Protein AF-A0A2E5E8U6-F1 (afdb_monomer)

pLDDT: mean 84.11, std 16.6, range [32.5, 98.75]

Nearest PDB structures (foldseek):
  6xzn-assembly2_B  TM=8.042E-01  e=1.091E-14  Arabidopsis thaliana
  3alz-assembly1_A  TM=4.514E-01  e=3.877E-01  Measles virus strain Edmonston-B
  8ybf-assembly1_A  TM=3.911E-01  e=2.225E-01  Morbillivirus canis
  4gjt-assembly1_A-2  TM=3.804E-01  e=2.486E-01  Measles virus strain Ichinose-B95a
  3inb-assembly1_B  TM=4.990E-01  e=1.177E+00  Measles virus strain Edmonston

Radius of gyration: 31.34 Å; Cα contacts (8 Å, |Δi|>4): 1201; chains: 1; bounding box: 66×68×89 Å

Secondary structure (DSSP, 8-state):
---TT--TT--TTSEEEEETTEEEEEETTHHHHT-EEEEEEE-TTS-EEEEEEEE-TT--TT--TTSEEEEETTEEEEEETTHHHHT-EEEEEE------EEEEETTEEEEE-GGG-SSEE-TT-----SS-------TT-SSSSS---HHHHHHHHHHT----PPPEEEEEEEEE--TTSTT-PPTT--BSEEEE-SSEEEEE-TTS-EEEEE--TTSTT---SS--SEEEE-SSEEEEE-TTS-EEEEE--TTSTT-PPTT---SEEEE-SSEEEEE-TTS-EEEEE--TTSTT-PPTT---SEEEE-SSEEEEE-TTS-EEEEE--TTSTT-PPTT--EEEEEE-SSEEEEEETTS-EEEEE--TTSTT-PPTT---SEEEE-SSEEEEE-TTS-EEEEE--TTSTT-PPTT---SEEEE-SSEEEEEEEEEEPPPP--TT-SSSSS--SHHHHHHHHHHH----

Structure (mmCIF, N/CA/C/O backbone):
data_AF-A0A2E5E8U6-F1
#
_entry.id   AF-A0A2E5E8U6-F1
#
loop_
_atom_site.group_PDB
_atom_site.id
_atom_site.type_symbol
_atom_site.label_atom_id
_atom_site.label_alt_id
_atom_site.label_comp_id
_atom_site.label_asym_id
_atom_site.label_entity_id
_atom_site.label_seq_id
_atom_site.pdbx_PDB_ins_code
_atom_site.Cartn_x
_atom_site.Cartn_y
_atom_site.Cartn_z
_atom_site.occupancy
_atom_site.B_iso_or_equiv
_atom_site.auth_seq_id
_atom_site.auth_comp_id
_atom_site.auth_asym_id
_atom_site.auth_atom_id
_atom_site.pdbx_PDB_model_num
ATOM 1 N N . LEU A 1 1 ? -40.944 -6.878 41.725 1.00 83.69 1 LEU A N 1
ATOM 2 C CA . LEU A 1 1 ? -39.822 -6.481 42.600 1.00 83.69 1 LEU A CA 1
ATOM 3 C C . LEU A 1 1 ? -39.981 -5.007 42.899 1.00 83.69 1 LEU A C 1
ATOM 5 O O . LEU A 1 1 ? -40.446 -4.289 42.019 1.00 83.69 1 LEU A O 1
ATOM 9 N N . THR A 1 2 ? -39.703 -4.587 44.123 1.00 87.06 2 THR A N 1
ATOM 10 C CA . THR A 1 2 ? -39.803 -3.188 44.558 1.00 87.06 2 THR A CA 1
ATOM 11 C C . THR A 1 2 ? -38.562 -2.877 45.367 1.00 87.06 2 THR A C 1
ATOM 13 O O . THR A 1 2 ? -38.245 -3.677 46.246 1.00 87.06 2 THR A O 1
ATOM 16 N N . ALA A 1 3 ? -37.906 -1.755 45.077 1.00 86.81 3 ALA A N 1
ATOM 17 C CA . ALA A 1 3 ? -36.809 -1.244 45.892 1.00 86.81 3 ALA A CA 1
ATOM 18 C C . ALA A 1 3 ? -37.242 -1.101 47.357 1.00 86.81 3 ALA A C 1
ATOM 20 O O . ALA A 1 3 ? -38.349 -0.617 47.629 1.00 86.81 3 ALA A O 1
ATOM 21 N N . SER A 1 4 ? -36.383 -1.515 48.286 1.00 87.25 4 SER A N 1
ATOM 22 C CA . SER A 1 4 ? -36.623 -1.404 49.728 1.00 87.25 4 SER A CA 1
ATOM 23 C C . SER A 1 4 ? -36.759 0.043 50.219 1.00 87.25 4 SER A C 1
ATOM 25 O O . SER A 1 4 ? -37.464 0.292 51.200 1.00 87.25 4 SER A O 1
ATOM 27 N N . ASP A 1 5 ? -36.154 0.995 49.512 1.00 86.38 5 ASP A N 1
ATOM 28 C CA . ASP A 1 5 ? -36.113 2.429 49.814 1.00 86.38 5 ASP A CA 1
ATOM 29 C C . ASP A 1 5 ? -36.798 3.307 48.750 1.00 86.38 5 ASP A C 1
ATOM 31 O O . ASP A 1 5 ? -36.677 4.529 48.790 1.00 86.38 5 ASP A O 1
ATOM 35 N N . GLY A 1 6 ? -37.565 2.699 47.837 1.00 82.38 6 GLY A N 1
ATOM 36 C CA . GLY A 1 6 ? -38.122 3.384 46.672 1.00 82.38 6 GLY A CA 1
ATOM 37 C C . GLY A 1 6 ? -38.974 4.617 47.005 1.00 82.38 6 GLY A C 1
ATOM 38 O O . GLY A 1 6 ? -39.970 4.547 47.734 1.00 82.38 6 GLY A O 1
ATOM 39 N N . THR A 1 7 ? -38.624 5.741 46.391 1.00 86.31 7 THR A N 1
ATOM 40 C CA . THR A 1 7 ? -39.316 7.028 46.434 1.00 86.31 7 THR A CA 1
ATOM 41 C C . THR A 1 7 ? -39.838 7.448 45.052 1.00 86.31 7 THR A C 1
ATOM 43 O O . THR A 1 7 ? -39.667 6.757 44.044 1.00 86.31 7 THR A O 1
ATOM 46 N N . ASN A 1 8 ? -40.571 8.565 44.996 1.00 81.19 8 ASN A N 1
ATOM 47 C CA . ASN A 1 8 ? -41.035 9.104 43.718 1.00 81.19 8 ASN A CA 1
ATOM 48 C C . ASN A 1 8 ? -39.833 9.568 42.884 1.00 81.19 8 ASN A C 1
ATOM 50 O O . ASN A 1 8 ? -38.951 10.231 43.411 1.00 81.19 8 ASN A O 1
ATOM 54 N N . ASP A 1 9 ? -39.872 9.290 41.581 1.00 81.19 9 ASP A N 1
ATOM 55 C CA . ASP A 1 9 ? -38.857 9.684 40.591 1.00 81.19 9 ASP A CA 1
ATOM 56 C C . ASP A 1 9 ? -37.515 8.923 40.644 1.00 81.19 9 ASP A C 1
ATOM 58 O O . ASP A 1 9 ? -36.610 9.250 39.883 1.00 81.19 9 ASP A O 1
ATOM 62 N N . ASP A 1 10 ? -37.413 7.827 41.404 1.00 85.25 10 ASP A N 1
ATOM 63 C CA . ASP A 1 10 ? -36.207 6.972 41.428 1.00 85.25 10 ASP A CA 1
ATOM 64 C C . ASP A 1 10 ? -35.943 6.234 40.103 1.00 85.25 10 ASP A C 1
ATOM 66 O O . ASP A 1 10 ? -34.839 5.755 39.836 1.00 85.25 10 ASP A O 1
ATOM 70 N N . LEU A 1 11 ? -36.964 6.135 39.245 1.00 87.25 11 LEU A N 1
ATOM 71 C CA . LEU A 1 11 ? -36.906 5.448 37.948 1.00 87.25 11 LEU A CA 1
ATOM 72 C C . LEU A 1 11 ? -36.455 3.980 38.064 1.00 87.25 11 LEU A C 1
ATOM 74 O O . LEU A 1 11 ? -35.839 3.432 37.149 1.00 87.25 11 LEU A O 1
ATOM 78 N N . PHE A 1 12 ? -36.802 3.335 39.179 1.00 90.50 12 PHE A N 1
ATOM 79 C CA . PHE A 1 12 ? -36.581 1.911 39.405 1.00 90.50 12 PHE A CA 1
ATOM 80 C C . PHE A 1 12 ? -37.191 1.062 38.282 1.00 90.50 12 PHE A C 1
ATOM 82 O O . PHE A 1 12 ? -38.346 1.252 37.893 1.00 90.50 12 PHE A O 1
ATOM 89 N N . GLY A 1 13 ? -36.415 0.108 37.766 1.00 87.44 13 GLY A N 1
ATOM 90 C CA . GLY A 1 13 ? -36.841 -0.759 36.667 1.00 87.44 13 GLY A CA 1
ATOM 91 C C . GLY A 1 13 ? -36.557 -0.195 35.276 1.00 87.44 13 GLY A C 1
ATOM 92 O O . GLY A 1 13 ? -36.994 -0.784 34.290 1.00 87.44 13 GLY A O 1
ATOM 93 N N . ASN A 1 14 ? -35.828 0.922 35.156 1.00 84.50 14 ASN A N 1
ATOM 94 C CA . ASN A 1 14 ? -35.472 1.477 33.845 1.00 84.50 14 ASN A CA 1
ATOM 95 C C . ASN A 1 14 ? -34.528 0.564 33.048 1.00 84.50 14 ASN A C 1
ATOM 97 O O . ASN A 1 14 ? -34.539 0.581 31.814 1.00 84.50 14 ASN A O 1
ATOM 101 N N . ARG A 1 15 ? -33.707 -0.222 33.749 1.00 88.94 15 ARG A N 1
ATOM 102 C CA . ARG A 1 15 ? -32.859 -1.276 33.191 1.00 88.94 15 ARG A CA 1
ATOM 103 C C . ARG A 1 15 ? -32.871 -2.477 34.119 1.00 88.94 15 ARG A C 1
ATOM 105 O O . ARG A 1 15 ? -32.886 -2.310 35.336 1.00 88.94 15 ARG A O 1
ATOM 112 N N . VAL A 1 16 ? -32.876 -3.663 33.527 1.00 92.00 16 VAL A N 1
ATOM 113 C CA . VAL A 1 16 ? -32.915 -4.937 34.241 1.00 92.00 16 VAL A CA 1
ATOM 114 C C . VAL A 1 16 ? -32.003 -5.927 33.530 1.00 92.00 16 VAL A C 1
ATOM 116 O O . VAL A 1 16 ? -31.984 -5.954 32.300 1.00 92.00 16 VAL A O 1
ATOM 119 N N . ALA A 1 17 ? -31.275 -6.727 34.297 1.00 91.38 17 ALA A N 1
ATOM 120 C CA . ALA A 1 17 ? -30.569 -7.907 33.812 1.00 91.38 17 ALA A CA 1
ATOM 121 C C . ALA A 1 17 ? -30.786 -9.047 34.811 1.00 91.38 17 ALA A C 1
ATOM 123 O O . ALA A 1 17 ? -30.950 -8.800 36.007 1.00 91.38 17 ALA A O 1
ATOM 124 N N . ILE A 1 18 ? -30.864 -10.275 34.315 1.00 88.50 18 ILE A N 1
ATOM 125 C CA . ILE A 1 18 ? -31.122 -11.478 35.103 1.00 88.50 18 ILE A CA 1
ATOM 126 C C . ILE A 1 18 ? -30.181 -12.569 34.621 1.00 88.50 18 ILE A C 1
ATOM 128 O O . ILE A 1 18 ? -30.037 -12.750 33.416 1.00 88.50 18 ILE A O 1
ATOM 132 N N . ASP A 1 19 ? -29.596 -13.281 35.570 1.00 82.12 19 ASP A N 1
ATOM 133 C CA . ASP A 1 19 ? -28.794 -14.470 35.345 1.00 82.12 19 ASP A CA 1
ATOM 134 C C . ASP A 1 19 ? -29.156 -15.518 36.410 1.00 82.12 19 ASP A C 1
ATOM 136 O O . ASP A 1 19 ? -29.140 -15.250 37.617 1.00 82.12 19 ASP A O 1
ATOM 140 N N . GLY A 1 20 ? -29.590 -16.693 35.954 1.00 83.25 20 GLY A N 1
ATOM 141 C CA . GLY A 1 20 ? -30.120 -17.758 36.802 1.00 83.25 20 GLY A CA 1
ATOM 142 C C . GLY A 1 20 ? -31.158 -17.272 37.825 1.00 83.25 20 GLY A C 1
ATOM 143 O O . GLY A 1 20 ? -32.273 -16.864 37.484 1.00 83.25 20 GLY A O 1
ATOM 144 N N . ASN A 1 21 ? -30.783 -17.340 39.106 1.00 84.69 21 ASN A N 1
ATOM 145 C CA . ASN A 1 21 ? -31.621 -16.955 40.244 1.00 84.69 21 ASN A CA 1
ATOM 146 C C . ASN A 1 21 ? -31.335 -15.541 40.767 1.00 84.69 21 ASN A C 1
ATOM 148 O O . ASN A 1 21 ? -31.870 -15.188 41.816 1.00 84.69 21 ASN A O 1
ATOM 152 N N . THR A 1 22 ? -30.526 -14.737 40.080 1.00 84.62 22 THR A N 1
ATOM 153 C CA . THR A 1 22 ? -30.145 -13.389 40.513 1.00 84.62 22 THR A CA 1
ATOM 154 C C . THR A 1 22 ? -30.529 -12.374 39.445 1.00 84.62 22 THR A C 1
ATOM 156 O O . THR A 1 22 ? -30.358 -12.609 38.255 1.00 84.62 22 THR A O 1
ATOM 159 N N . CYS A 1 23 ? -31.066 -11.223 39.837 1.00 87.31 23 CYS A N 1
ATOM 160 C CA . CYS A 1 23 ? -31.282 -10.124 38.904 1.00 87.31 23 CYS A CA 1
ATOM 161 C C . CYS A 1 23 ? -30.845 -8.791 39.492 1.00 87.31 23 CYS A C 1
ATOM 163 O O . CYS A 1 23 ? -31.037 -8.532 40.681 1.00 87.31 23 CYS A O 1
ATOM 165 N N . VAL A 1 24 ? -30.327 -7.924 38.631 1.00 91.88 24 VAL A N 1
ATOM 166 C CA . VAL A 1 24 ? -29.989 -6.539 38.937 1.00 91.88 24 VAL A CA 1
ATOM 167 C C . VAL A 1 24 ? -31.013 -5.606 38.302 1.00 91.88 24 VAL A C 1
ATOM 169 O O . VAL A 1 24 ? -31.383 -5.743 37.133 1.00 91.88 24 VAL A O 1
ATOM 172 N N . ILE A 1 25 ? -31.483 -4.635 39.078 1.00 93.06 25 ILE A N 1
ATOM 173 C CA . ILE A 1 25 ? -32.432 -3.619 38.632 1.00 93.06 25 ILE A CA 1
ATOM 174 C C . ILE A 1 25 ? -31.835 -2.241 38.878 1.00 93.06 25 ILE A C 1
ATOM 176 O O . ILE A 1 25 ? -31.558 -1.875 40.016 1.00 93.06 25 ILE A O 1
ATOM 180 N N . GLY A 1 26 ? -31.669 -1.462 37.812 1.00 91.31 26 GLY A N 1
ATOM 181 C CA . GLY A 1 26 ? -31.186 -0.089 37.897 1.00 91.31 26 GLY A CA 1
ATOM 182 C C . GLY A 1 26 ? -32.292 0.912 38.231 1.00 91.31 26 GLY A C 1
ATOM 183 O O . GLY A 1 26 ? -33.409 0.832 37.702 1.00 91.31 26 GLY A O 1
ATOM 184 N N . ALA A 1 27 ? -31.951 1.886 39.071 1.00 89.62 27 ALA A N 1
ATOM 185 C CA . ALA A 1 27 ? -32.752 3.054 39.416 1.00 89.62 27 ALA A CA 1
ATOM 186 C C . ALA A 1 27 ? -31.846 4.295 39.412 1.00 89.62 27 ALA A C 1
ATOM 188 O O . ALA A 1 27 ? -31.321 4.723 40.433 1.00 89.62 27 ALA A O 1
ATOM 189 N N . TYR A 1 28 ? -31.607 4.867 38.234 1.00 84.56 28 TYR A N 1
ATOM 190 C CA . TYR A 1 28 ? -30.644 5.966 38.103 1.00 84.56 28 TYR A CA 1
ATOM 191 C C . TYR A 1 28 ? -31.164 7.318 38.634 1.00 84.56 28 TYR A C 1
ATOM 193 O O . TYR A 1 28 ? -30.425 8.298 38.622 1.00 84.56 28 TYR A O 1
ATOM 201 N N . GLY A 1 29 ? -32.443 7.407 39.020 1.00 81.38 29 GLY A N 1
ATOM 202 C CA . GLY A 1 29 ? -33.062 8.628 39.545 1.00 81.38 29 GLY A CA 1
ATOM 203 C C . GLY A 1 29 ? -32.928 8.798 41.061 1.00 81.38 29 GLY A C 1
ATOM 204 O O . GLY A 1 29 ? -33.275 9.861 41.574 1.00 81.38 29 GLY A O 1
ATOM 205 N N . THR A 1 30 ? -32.423 7.784 41.771 1.00 78.38 30 THR A N 1
ATOM 206 C CA . THR A 1 30 ? -32.280 7.801 43.234 1.00 78.38 30 THR A CA 1
ATOM 207 C C . THR A 1 30 ? -31.298 8.881 43.700 1.00 78.38 30 THR A C 1
ATOM 209 O O . THR A 1 30 ? -30.414 9.316 42.955 1.00 78.38 30 THR A O 1
ATOM 212 N N . GLU A 1 31 ? -31.487 9.348 44.940 1.00 73.31 31 GLU A N 1
ATOM 213 C CA . GLU A 1 31 ? -30.559 10.229 45.670 1.00 73.31 31 GLU A CA 1
ATOM 214 C C . GLU A 1 31 ? -30.081 11.489 44.907 1.00 73.31 31 GLU A C 1
ATOM 216 O O . GLU A 1 31 ? -28.967 11.974 45.084 1.00 73.31 31 GLU A O 1
ATOM 221 N N . SER A 1 32 ? -30.972 12.123 44.134 1.00 76.50 32 SER A N 1
ATOM 222 C CA . SER A 1 32 ? -30.653 13.271 43.257 1.00 76.50 32 SER A CA 1
ATOM 223 C C . SER A 1 32 ? -29.833 12.897 42.015 1.00 76.50 32 SER A C 1
ATOM 225 O O . SER A 1 32 ? -28.956 13.656 41.612 1.00 76.50 32 SER A O 1
ATOM 227 N N . TYR A 1 33 ? -30.176 11.778 41.370 1.00 77.00 33 TYR A N 1
ATOM 228 C CA . TYR A 1 33 ? -29.537 11.250 40.154 1.00 77.00 33 TYR A CA 1
ATOM 229 C C . TYR A 1 33 ? -28.119 10.696 40.335 1.00 77.00 33 TYR A C 1
ATOM 231 O O . TYR A 1 33 ? -27.410 10.523 39.343 1.00 77.00 33 TYR A O 1
ATOM 239 N N . THR A 1 34 ? -27.714 10.383 41.566 1.00 77.06 34 THR A N 1
ATOM 240 C CA . THR A 1 34 ? -26.498 9.593 41.822 1.00 77.06 34 THR A CA 1
ATOM 241 C C . THR A 1 34 ? -26.708 8.117 41.481 1.00 77.06 34 THR A C 1
ATOM 243 O O . THR A 1 34 ? -25.757 7.441 41.116 1.00 77.06 34 THR A O 1
ATOM 246 N N . GLY A 1 35 ? -27.954 7.633 41.507 1.00 86.06 35 GLY A N 1
ATOM 247 C CA . GLY A 1 35 ? -28.340 6.322 40.992 1.00 86.06 35 GLY A CA 1
ATOM 248 C C . GLY A 1 35 ? -27.995 5.136 41.900 1.00 86.06 35 GLY A C 1
ATOM 249 O O . GLY A 1 35 ? -27.034 5.147 42.669 1.00 86.06 35 GLY A O 1
ATOM 250 N N . SER A 1 36 ? -28.797 4.075 41.805 1.00 88.62 36 SER A N 1
ATOM 251 C CA . SER A 1 36 ? -28.636 2.853 42.605 1.00 88.62 36 SER A CA 1
ATOM 252 C C . SER A 1 36 ? -28.970 1.607 41.788 1.00 88.62 36 SER A C 1
ATOM 254 O O . SER A 1 36 ? -29.834 1.639 40.908 1.00 88.62 36 SER A O 1
ATOM 256 N N . ALA A 1 37 ? -28.296 0.495 42.081 1.00 90.44 37 ALA A N 1
ATOM 257 C CA . ALA A 1 37 ? -28.614 -0.816 41.519 1.00 90.44 37 ALA A CA 1
ATOM 258 C C . ALA A 1 37 ? -29.053 -1.777 42.624 1.00 90.44 37 ALA A C 1
ATOM 260 O O . ALA A 1 37 ? -28.372 -1.930 43.631 1.00 90.44 37 ALA A O 1
ATOM 261 N N . TYR A 1 38 ? -30.174 -2.455 42.420 1.00 90.62 38 TYR A N 1
ATOM 262 C CA . TYR A 1 38 ? -30.768 -3.359 43.398 1.00 90.62 38 TYR A CA 1
ATOM 263 C C . TYR A 1 38 ? -30.592 -4.795 42.935 1.00 90.62 38 TYR A C 1
ATOM 265 O O . TYR A 1 38 ? -31.004 -5.136 41.825 1.00 90.62 38 TYR A O 1
ATOM 273 N N . ILE A 1 39 ? -30.015 -5.632 43.788 1.00 89.25 39 ILE A N 1
ATOM 274 C CA . ILE A 1 39 ? -29.829 -7.055 43.521 1.00 89.25 39 ILE A CA 1
ATOM 275 C C . ILE A 1 39 ? -30.949 -7.825 44.203 1.00 89.25 39 ILE A C 1
ATOM 277 O O . ILE A 1 39 ? -31.166 -7.682 45.407 1.00 89.25 39 ILE A O 1
ATOM 281 N N . PHE A 1 40 ? -31.641 -8.664 43.441 1.00 86.81 40 PHE A N 1
ATOM 282 C CA . PHE A 1 40 ? -32.641 -9.588 43.954 1.00 86.81 40 PHE A CA 1
ATOM 283 C C . PHE A 1 40 ? -32.236 -11.027 43.675 1.00 86.81 40 PHE A C 1
ATOM 285 O O . PHE A 1 40 ? -31.689 -11.314 42.614 1.00 86.81 40 PHE A O 1
ATOM 292 N N . THR A 1 41 ? -32.587 -11.936 44.581 1.00 87.44 41 THR A N 1
ATOM 293 C CA . THR A 1 41 ? -32.457 -13.380 44.369 1.00 87.44 41 THR A CA 1
ATOM 294 C C . THR A 1 41 ? -33.801 -14.090 44.467 1.00 87.44 41 THR A C 1
ATOM 296 O O . THR A 1 41 ? -34.663 -13.733 45.278 1.00 87.44 41 THR A O 1
ATOM 299 N N . ALA A 1 42 ? -34.002 -15.092 43.614 1.00 82.81 42 ALA A N 1
ATOM 300 C CA . ALA A 1 42 ? -35.190 -15.925 43.598 1.00 82.81 42 ALA A CA 1
ATOM 301 C C . ALA A 1 42 ? -35.163 -16.903 44.774 1.00 82.81 42 ALA A C 1
ATOM 303 O O . ALA A 1 42 ? -34.240 -17.697 44.944 1.00 82.81 42 ALA A O 1
ATOM 304 N N . ASN A 1 43 ? -36.235 -16.910 45.552 1.00 74.81 43 ASN A N 1
ATOM 305 C CA . ASN A 1 43 ? -36.542 -18.012 46.441 1.00 74.81 43 ASN A CA 1
ATOM 306 C C . ASN A 1 43 ? -37.183 -19.116 45.593 1.00 74.81 43 ASN A C 1
ATOM 308 O O . ASN A 1 43 ? -38.081 -18.841 44.795 1.00 74.81 43 ASN A O 1
ATOM 312 N N . GLY A 1 44 ? -36.803 -20.380 45.798 1.00 69.38 44 GLY A N 1
ATOM 313 C CA . GLY A 1 44 ? -37.325 -21.540 45.047 1.00 69.38 44 GLY A CA 1
ATOM 314 C C . GLY A 1 44 ? -38.851 -21.774 45.113 1.00 69.38 44 GLY A C 1
ATOM 315 O O . GLY A 1 44 ? -39.343 -22.781 44.619 1.00 69.38 44 GLY A O 1
ATOM 316 N N . ASN A 1 45 ? -39.615 -20.861 45.723 1.00 75.94 45 ASN A N 1
ATOM 317 C CA . ASN A 1 45 ? -41.078 -20.803 45.749 1.00 75.94 45 ASN A CA 1
ATOM 318 C C . ASN A 1 45 ? -41.672 -19.737 44.793 1.00 75.94 45 ASN A C 1
ATOM 320 O O . ASN A 1 45 ? -42.876 -19.481 44.846 1.00 75.94 45 ASN A O 1
ATOM 324 N N . GLY A 1 46 ? -40.848 -19.102 43.952 1.00 72.06 46 GLY A N 1
ATOM 325 C CA . GLY A 1 46 ? -41.263 -18.081 42.985 1.00 72.06 46 GLY A CA 1
ATOM 326 C C . GLY A 1 46 ? -41.371 -16.658 43.546 1.00 72.06 46 GLY A C 1
ATOM 327 O O . GLY A 1 46 ? -41.749 -15.748 42.807 1.00 72.06 46 GLY A O 1
ATOM 328 N N . SER A 1 47 ? -41.050 -16.435 44.826 1.00 83.25 47 SER A N 1
ATOM 329 C CA . SER A 1 47 ? -40.830 -15.086 45.356 1.00 83.25 47 SER A CA 1
ATOM 330 C C . SER A 1 47 ? -39.376 -14.661 45.160 1.00 83.25 47 SER A C 1
ATOM 332 O O . SER A 1 47 ? -38.507 -15.487 44.924 1.00 83.25 47 SER A O 1
ATOM 334 N N . TRP A 1 48 ? -39.104 -13.367 45.262 1.00 89.94 48 TRP A N 1
ATOM 335 C CA . TRP A 1 48 ? -37.768 -12.799 45.095 1.00 89.94 48 TRP A CA 1
ATOM 336 C C . TRP A 1 48 ? -37.491 -11.849 46.255 1.00 89.94 48 TRP A C 1
ATOM 338 O O . TRP A 1 48 ? -38.380 -11.077 46.627 1.00 89.94 48 TRP A O 1
ATOM 348 N N . ASN A 1 49 ? -36.280 -11.892 46.800 1.00 84.38 49 ASN A N 1
ATOM 349 C CA . ASN A 1 49 ? -35.841 -11.026 47.891 1.00 84.38 49 ASN A CA 1
ATOM 350 C C . ASN A 1 49 ? -34.781 -10.057 47.393 1.00 84.38 49 ASN A C 1
ATOM 352 O O . ASN A 1 49 ? -33.889 -10.467 46.662 1.00 84.38 49 ASN A O 1
ATOM 356 N N . GLU A 1 50 ? -34.855 -8.799 47.820 1.00 89.56 50 GLU A N 1
ATOM 357 C CA . GLU A 1 50 ? -33.734 -7.873 47.667 1.00 89.56 50 GLU A CA 1
ATOM 358 C C . GLU A 1 50 ? -32.610 -8.308 48.614 1.00 89.56 50 GLU A C 1
ATOM 360 O O . GLU A 1 50 ? -32.854 -8.505 49.807 1.00 89.56 50 GLU A O 1
ATOM 365 N N . VAL A 1 51 ? -31.404 -8.499 48.083 1.00 85.56 51 VAL A N 1
ATOM 366 C CA . VAL A 1 51 ? -30.232 -8.959 48.844 1.00 85.56 51 VAL A CA 1
ATOM 367 C C . VAL A 1 51 ? -29.156 -7.891 48.982 1.00 85.56 51 VAL A C 1
ATOM 369 O O . VAL A 1 51 ? -28.368 -7.953 49.922 1.00 85.56 51 VAL A O 1
ATOM 372 N N . ALA A 1 52 ? -29.121 -6.909 48.080 1.00 85.38 52 ALA A N 1
ATOM 373 C CA . ALA A 1 52 ? -28.178 -5.803 48.147 1.00 85.38 52 ALA A CA 1
ATOM 374 C C . ALA A 1 52 ? -28.702 -4.568 47.409 1.00 85.38 52 ALA A C 1
ATOM 376 O O . ALA A 1 52 ? -29.426 -4.681 46.417 1.00 85.38 52 ALA A O 1
ATOM 377 N N . VAL A 1 53 ? -28.254 -3.401 47.868 1.00 87.75 53 VAL A N 1
ATOM 378 C CA . VAL A 1 53 ? -28.358 -2.125 47.156 1.00 87.75 53 VAL A CA 1
ATOM 379 C C . VAL A 1 53 ? -26.938 -1.626 46.929 1.00 87.75 53 VAL A C 1
ATOM 381 O O . VAL A 1 53 ? -26.161 -1.507 47.876 1.00 87.75 53 VAL A O 1
ATOM 384 N N . LEU A 1 54 ? -26.586 -1.391 45.671 1.00 86.00 54 LEU A N 1
ATOM 385 C CA . LEU A 1 54 ? -25.281 -0.914 45.235 1.00 86.00 54 LEU A CA 1
ATOM 386 C C . LEU A 1 54 ? -25.382 0.562 44.853 1.00 86.00 54 LEU A C 1
ATOM 388 O O . LEU A 1 54 ? -26.349 0.985 44.212 1.00 86.00 54 LEU A O 1
ATOM 392 N N . SER A 1 55 ? -24.350 1.316 45.204 1.00 84.62 55 SER A N 1
ATOM 393 C CA . SER A 1 55 ? -24.174 2.723 44.857 1.00 84.62 55 SER A CA 1
ATOM 394 C C . SER A 1 55 ? -22.767 2.957 44.312 1.00 84.62 55 SER A C 1
ATOM 396 O O . SER A 1 55 ? -21.875 2.125 44.503 1.00 84.62 55 SER A O 1
ATOM 398 N N . ASP A 1 56 ? -22.575 4.097 43.646 1.00 76.62 56 ASP A N 1
ATOM 399 C CA . ASP A 1 56 ? -21.261 4.528 43.170 1.00 76.62 56 ASP A CA 1
ATOM 400 C C . ASP A 1 56 ? -20.261 4.600 44.351 1.00 76.62 56 ASP A C 1
ATOM 402 O O . ASP A 1 56 ? -20.526 5.321 45.324 1.00 76.62 56 ASP A O 1
ATOM 406 N N . PRO A 1 57 ? -19.131 3.863 44.304 1.00 72.19 57 PRO A N 1
ATOM 407 C CA . PRO A 1 57 ? -18.120 3.862 45.362 1.00 72.19 57 PRO A CA 1
ATOM 408 C C . PRO A 1 57 ? -17.483 5.231 45.622 1.00 72.19 57 PRO A C 1
ATOM 410 O O . PRO A 1 57 ? -17.046 5.495 46.744 1.00 72.19 57 PRO A O 1
ATOM 413 N N . ASP A 1 58 ? -17.425 6.094 44.606 1.00 68.31 58 ASP A N 1
ATOM 414 C CA . ASP A 1 58 ? -16.708 7.368 44.677 1.00 68.31 58 ASP A CA 1
ATOM 415 C C . ASP A 1 58 ? -17.565 8.484 45.305 1.00 68.31 58 ASP A C 1
ATOM 417 O O . ASP A 1 58 ? -17.040 9.520 45.717 1.00 68.31 58 ASP A O 1
ATOM 421 N N . GLY A 1 59 ? -18.885 8.278 45.442 1.00 59.00 59 GLY A N 1
ATOM 422 C CA . GLY A 1 59 ? -19.800 9.196 46.138 1.00 59.00 59 GLY A CA 1
ATOM 423 C C . GLY A 1 59 ? -19.865 10.614 45.547 1.00 59.00 59 GLY A C 1
ATOM 424 O O . GLY A 1 59 ? -20.290 11.559 46.223 1.00 59.00 59 GLY A O 1
ATOM 425 N N . GLU A 1 60 ? -19.412 10.778 44.303 1.00 57.94 60 GLU A N 1
ATOM 426 C CA . GLU A 1 60 ? -19.340 12.049 43.588 1.00 57.94 60 GLU A CA 1
ATOM 427 C C . GLU A 1 60 ? -20.747 12.511 43.176 1.00 57.94 60 GLU A C 1
ATOM 429 O O . GLU A 1 60 ? -21.591 11.751 42.701 1.00 57.94 60 GLU A O 1
ATOM 434 N N . ARG A 1 61 ? -21.032 13.792 43.404 1.00 53.59 61 ARG A N 1
ATOM 435 C CA . ARG A 1 61 ? -22.395 14.285 43.634 1.00 53.59 61 ARG A CA 1
ATOM 436 C C . ARG A 1 61 ? -23.221 14.580 42.368 1.00 53.59 61 ARG A C 1
ATOM 438 O O . ARG A 1 61 ? -24.076 15.453 42.445 1.00 53.59 61 ARG A O 1
ATOM 445 N N . ASP A 1 62 ? -22.990 13.899 41.240 1.00 53.25 62 ASP A N 1
ATOM 446 C CA . ASP A 1 62 ? -23.591 14.319 39.958 1.00 53.25 62 ASP A CA 1
ATOM 447 C C . ASP A 1 62 ? -23.887 13.247 38.875 1.00 53.25 62 ASP A C 1
ATOM 449 O O . ASP A 1 62 ? -24.183 13.658 37.753 1.00 53.25 62 ASP A O 1
ATOM 453 N N . PHE A 1 63 ? -23.870 11.916 39.100 1.00 66.00 63 PHE A N 1
ATOM 454 C CA . PHE A 1 63 ? -23.921 10.985 37.943 1.00 66.00 63 PHE A CA 1
ATOM 455 C C . PHE A 1 63 ? -24.763 9.704 38.035 1.00 66.00 63 PHE A C 1
ATOM 457 O O . PHE A 1 63 ? -24.780 9.015 39.038 1.00 66.00 63 PHE A O 1
ATOM 464 N N . ALA A 1 64 ? -25.405 9.369 36.903 1.00 73.94 64 ALA A N 1
ATOM 465 C CA . ALA A 1 64 ? -26.409 8.320 36.706 1.00 73.94 64 ALA A CA 1
ATOM 466 C C . ALA A 1 64 ? -25.865 6.876 36.801 1.00 73.94 64 ALA A C 1
ATOM 468 O O . ALA A 1 64 ? -25.814 6.160 35.792 1.00 73.94 64 ALA A O 1
ATOM 469 N N . PHE A 1 65 ? -25.468 6.444 37.998 1.00 85.19 65 PHE A N 1
ATOM 470 C CA . PHE A 1 65 ? -25.149 5.047 38.290 1.00 85.19 65 PHE A CA 1
ATOM 471 C C . PHE A 1 65 ? -26.347 4.138 37.981 1.00 85.19 65 PHE A C 1
ATOM 473 O O . PHE A 1 65 ? -27.510 4.532 38.111 1.00 85.19 65 PHE A O 1
ATOM 480 N N . ALA A 1 66 ? -26.070 2.917 37.523 1.00 86.56 66 ALA A N 1
ATOM 481 C CA . ALA A 1 66 ? -27.084 1.947 37.106 1.00 86.56 66 ALA A CA 1
ATOM 482 C C . ALA A 1 66 ? -28.002 2.409 35.959 1.00 86.56 66 ALA A C 1
ATOM 484 O O . ALA A 1 66 ? -29.132 1.933 35.804 1.00 86.56 66 ALA A O 1
ATOM 485 N N . ARG A 1 67 ? -27.512 3.313 35.100 1.00 85.00 67 ARG A N 1
ATOM 486 C CA . ARG A 1 67 ? -28.213 3.720 33.870 1.00 85.00 67 ARG A CA 1
ATOM 487 C C . ARG A 1 67 ? -28.125 2.677 32.753 1.00 85.00 67 ARG A C 1
ATOM 489 O O . ARG A 1 67 ? -28.947 2.695 31.833 1.00 85.00 67 ARG A O 1
ATOM 496 N N . SER A 1 68 ? -27.177 1.753 32.859 1.00 87.94 68 SER A N 1
ATOM 497 C CA . SER A 1 68 ? -27.103 0.495 32.113 1.00 87.94 68 SER A CA 1
ATOM 498 C C . SER A 1 68 ? -26.656 -0.614 33.060 1.00 87.94 68 SER A C 1
ATOM 500 O O . SER A 1 68 ? -25.809 -0.374 33.918 1.00 87.94 68 SER A O 1
ATOM 502 N N . VAL A 1 69 ? -27.221 -1.810 32.908 1.00 90.94 69 VAL A N 1
ATOM 503 C CA . VAL A 1 69 ? -26.817 -2.998 33.668 1.00 90.94 69 VAL A CA 1
ATOM 504 C C . VAL A 1 69 ? -26.737 -4.193 32.723 1.00 90.94 69 VAL A C 1
ATOM 506 O O . VAL A 1 69 ? -27.551 -4.292 31.803 1.00 90.94 69 VAL A O 1
ATOM 509 N N . ALA A 1 70 ? -25.766 -5.066 32.954 1.00 89.75 70 ALA A N 1
ATOM 510 C CA . ALA A 1 70 ? -25.638 -6.380 32.336 1.00 89.75 70 ALA A CA 1
ATOM 511 C C . ALA A 1 70 ? -25.246 -7.393 33.419 1.00 89.75 70 ALA A C 1
ATOM 513 O O . ALA A 1 70 ? -24.691 -7.014 34.455 1.00 89.75 70 ALA A O 1
ATOM 514 N N . MET A 1 71 ? -25.589 -8.658 33.205 1.00 83.38 71 MET A N 1
ATOM 515 C CA . MET A 1 71 ? -25.288 -9.735 34.138 1.00 83.38 71 MET A CA 1
ATOM 516 C C . MET A 1 71 ? -25.028 -11.014 33.359 1.00 83.38 71 MET A C 1
ATOM 518 O O . MET A 1 71 ? -25.774 -11.284 32.418 1.00 83.38 71 MET A O 1
ATOM 522 N N . ASP A 1 72 ? -23.984 -11.732 33.749 1.00 78.31 72 ASP A N 1
ATOM 523 C CA . ASP A 1 72 ? -23.596 -13.023 33.189 1.00 78.31 72 ASP A CA 1
ATOM 524 C C . ASP A 1 72 ? -22.725 -13.777 34.202 1.00 78.31 72 ASP A C 1
ATOM 526 O O . ASP A 1 72 ? -21.906 -13.150 34.874 1.00 78.31 72 ASP A O 1
ATOM 530 N N . ASP A 1 73 ? -22.950 -15.080 34.347 1.00 72.81 73 ASP A N 1
ATOM 531 C CA . ASP A 1 73 ? -22.260 -15.992 35.273 1.00 72.81 73 ASP A CA 1
ATOM 532 C C . ASP A 1 73 ? -21.972 -15.414 36.679 1.00 72.81 73 ASP A C 1
ATOM 534 O O . ASP A 1 73 ? -20.852 -15.392 37.191 1.00 72.81 73 ASP A O 1
ATOM 538 N N . GLY A 1 74 ? -22.995 -14.834 37.314 1.00 66.44 74 GLY A N 1
ATOM 539 C CA . GLY A 1 74 ? -22.870 -14.229 38.647 1.00 66.44 74 GLY A CA 1
ATOM 540 C C . GLY A 1 74 ? -22.043 -12.933 38.714 1.00 66.44 74 GLY A C 1
ATOM 541 O O . GLY A 1 74 ? -21.897 -12.356 39.800 1.00 66.44 74 GLY A O 1
ATOM 542 N N . ILE A 1 75 ? -21.560 -12.429 37.577 1.00 75.81 75 ILE A N 1
ATOM 543 C CA . ILE A 1 75 ? -20.878 -11.145 37.422 1.00 75.81 75 ILE A CA 1
ATOM 544 C C . ILE A 1 75 ? -21.881 -10.099 36.933 1.00 75.81 75 ILE A C 1
ATOM 546 O O . ILE A 1 75 ? -22.602 -10.280 35.954 1.00 75.81 75 ILE A O 1
ATOM 550 N N . CYS A 1 76 ? -21.925 -8.953 37.606 1.00 81.00 76 CYS A N 1
ATOM 551 C CA . CYS A 1 76 ? -22.757 -7.819 37.235 1.00 81.00 76 CYS A CA 1
ATOM 552 C C . CYS A 1 76 ? -21.900 -6.639 36.772 1.00 81.00 76 CYS A C 1
ATOM 554 O O . CYS A 1 76 ? -21.029 -6.166 37.503 1.00 81.00 76 CYS A O 1
ATOM 556 N N . LEU A 1 77 ? -22.197 -6.121 35.578 1.00 85.44 77 LEU A N 1
ATOM 557 C CA . LEU A 1 77 ? -21.610 -4.897 35.042 1.00 85.44 77 LEU A CA 1
ATOM 558 C C . LEU A 1 77 ? -22.617 -3.749 35.139 1.00 85.44 77 LEU A C 1
ATOM 560 O O . LEU A 1 77 ? -23.725 -3.823 34.602 1.00 85.44 77 LEU A O 1
ATOM 564 N N . ILE A 1 78 ? -22.220 -2.660 35.793 1.00 88.31 78 ILE A N 1
ATOM 565 C CA . ILE A 1 78 ? -23.073 -1.500 36.057 1.00 88.31 78 ILE A CA 1
ATOM 566 C C . ILE A 1 78 ? -22.431 -0.256 35.453 1.00 88.31 78 ILE A C 1
ATOM 568 O O . ILE A 1 78 ? -21.343 0.156 35.844 1.00 88.31 78 ILE A O 1
ATOM 572 N N . GLY A 1 79 ? -23.112 0.364 34.493 1.00 86.56 79 GLY A N 1
ATOM 573 C CA . GLY A 1 79 ? -22.645 1.589 33.853 1.00 86.56 79 GLY A CA 1
ATOM 574 C C . GLY A 1 79 ? -23.096 2.845 34.594 1.00 86.56 79 GLY A C 1
ATOM 575 O O . GLY A 1 79 ? -24.269 2.986 34.956 1.00 86.56 79 GLY A O 1
ATOM 576 N N . ALA A 1 80 ? -22.168 3.787 34.737 1.00 85.44 80 ALA A N 1
ATOM 577 C CA . ALA A 1 80 ? -22.381 5.133 35.245 1.00 85.44 80 ALA A CA 1
ATOM 578 C C . ALA A 1 80 ? -21.940 6.140 34.176 1.00 85.44 80 ALA A C 1
ATOM 580 O O . ALA A 1 80 ? -20.835 6.678 34.194 1.00 85.44 80 ALA A O 1
ATOM 581 N N . SER A 1 81 ? -22.816 6.403 33.203 1.00 72.88 81 SER A N 1
ATOM 582 C CA . SER A 1 81 ? -22.492 7.173 31.988 1.00 72.88 81 SER A CA 1
ATOM 583 C C . SER A 1 81 ? -22.216 8.663 32.222 1.00 72.88 81 SER A C 1
ATOM 585 O O . SER A 1 81 ? -22.073 9.423 31.269 1.00 72.88 81 SER A O 1
ATOM 587 N N . GLY A 1 82 ? -22.271 9.113 33.470 1.00 64.62 82 GLY A N 1
ATOM 588 C CA . GLY A 1 82 ? -22.089 10.506 33.818 1.00 64.62 82 GLY A CA 1
ATOM 589 C C . GLY A 1 82 ? -20.698 10.837 34.360 1.00 64.62 82 GLY A C 1
ATOM 590 O O . GLY A 1 82 ? -20.235 11.947 34.142 1.00 64.62 82 GLY A O 1
ATOM 591 N N . THR A 1 83 ? -20.026 9.913 35.043 1.00 60.38 83 THR A N 1
ATOM 592 C CA . THR A 1 83 ? -18.877 10.226 35.913 1.00 60.38 83 THR A CA 1
ATOM 593 C C . THR A 1 83 ? -17.722 10.956 35.209 1.00 60.38 83 THR A C 1
ATOM 595 O O . THR A 1 83 ? -17.584 10.909 33.984 1.00 60.38 83 THR A O 1
ATOM 598 N N . ASN A 1 84 ? -16.890 11.669 35.986 1.00 55.03 84 ASN A N 1
ATOM 599 C CA . ASN A 1 84 ? -15.651 12.314 35.519 1.00 55.03 84 ASN A CA 1
ATOM 600 C C . ASN A 1 84 ? -15.829 13.325 34.361 1.00 55.03 84 ASN A C 1
ATOM 602 O O . ASN A 1 84 ? -15.166 13.246 33.335 1.00 55.03 84 ASN A O 1
ATOM 606 N N . SER A 1 85 ? -16.688 14.339 34.516 1.00 61.19 85 SER A N 1
ATOM 607 C CA . SER A 1 85 ? -16.958 15.327 33.446 1.00 61.19 85 SER A CA 1
ATOM 608 C C . SER A 1 85 ? -17.560 14.716 32.162 1.00 61.19 85 SER A C 1
ATOM 610 O O . SER A 1 85 ? -17.286 15.212 31.070 1.00 61.19 85 SER A O 1
ATOM 612 N N . ILE A 1 86 ? -18.430 13.698 32.287 1.00 62.97 86 ILE A N 1
ATOM 613 C CA . ILE A 1 86 ? -19.112 12.990 31.177 1.00 62.97 86 ILE A CA 1
ATOM 614 C C . ILE A 1 86 ? -18.198 11.995 30.428 1.00 62.97 86 ILE A C 1
ATOM 616 O O . ILE A 1 86 ? -18.510 11.571 29.319 1.00 62.97 86 ILE A O 1
ATOM 620 N N . THR A 1 87 ? -17.075 11.565 31.009 1.00 65.19 87 THR A N 1
ATOM 621 C CA . THR A 1 87 ? -16.299 10.451 30.427 1.00 65.19 87 THR A CA 1
ATOM 622 C C . THR A 1 87 ? -16.945 9.090 30.715 1.00 65.19 87 THR A C 1
ATOM 624 O O . THR A 1 87 ? -16.811 8.182 29.901 1.00 65.19 87 THR A O 1
ATOM 627 N N . GLY A 1 88 ? -17.692 8.974 31.822 1.00 71.00 88 GLY A N 1
ATOM 628 C CA . GLY A 1 88 ? -18.388 7.761 32.262 1.00 71.00 88 GLY A CA 1
ATOM 629 C C . GLY A 1 88 ? -17.464 6.682 32.843 1.00 71.00 88 GLY A C 1
ATOM 630 O O . GLY A 1 88 ? -16.287 6.614 32.503 1.00 71.00 88 GLY A O 1
ATOM 631 N N . ASN A 1 89 ? -18.015 5.826 33.710 1.00 77.00 89 ASN A N 1
ATOM 632 C CA . ASN A 1 89 ? -17.355 4.651 34.294 1.00 77.00 89 ASN A CA 1
ATOM 633 C C . ASN A 1 89 ? -18.245 3.407 34.128 1.00 77.00 89 ASN A C 1
ATOM 635 O O . ASN A 1 89 ? -19.467 3.515 33.983 1.00 77.00 89 ASN A O 1
ATOM 639 N N . ALA A 1 90 ? -17.640 2.222 34.209 1.00 83.62 90 ALA A N 1
ATOM 640 C CA . ALA A 1 90 ? -18.341 0.951 34.362 1.00 83.62 90 ALA A CA 1
ATOM 641 C C . ALA A 1 90 ? -17.754 0.185 35.554 1.00 83.62 90 ALA A C 1
ATOM 643 O O . ALA A 1 90 ? -16.536 0.122 35.709 1.00 83.62 90 ALA A O 1
ATOM 644 N N . TYR A 1 91 ? -18.624 -0.373 36.392 1.00 81.00 91 TYR A N 1
ATOM 645 C CA . TYR A 1 91 ? -18.266 -1.066 37.627 1.00 81.00 91 TYR A CA 1
ATOM 646 C C . TYR A 1 91 ? -18.612 -2.545 37.514 1.00 81.00 91 TYR A C 1
ATOM 648 O O . TYR A 1 91 ? -19.714 -2.890 37.085 1.00 81.00 91 TYR A O 1
ATOM 656 N N . LEU A 1 92 ? -17.677 -3.399 37.919 1.00 80.50 92 LEU A N 1
ATOM 657 C CA . LEU A 1 92 ? -17.847 -4.845 37.961 1.00 80.50 92 LEU A CA 1
ATOM 658 C C . LEU A 1 92 ? -18.100 -5.284 39.408 1.00 80.50 92 LEU A C 1
ATOM 660 O O . LEU A 1 92 ? -17.315 -4.956 40.298 1.00 80.50 92 LEU A O 1
ATOM 664 N N . TYR A 1 93 ? -19.169 -6.041 39.633 1.00 76.25 93 TYR A N 1
ATOM 665 C CA . TYR A 1 93 ? -19.487 -6.662 40.915 1.00 76.25 93 TYR A CA 1
ATOM 666 C C . TYR A 1 93 ? -19.598 -8.170 40.716 1.00 76.25 93 TYR A C 1
ATOM 668 O O . TYR A 1 93 ? -20.436 -8.623 39.944 1.00 76.25 93 TYR A O 1
ATOM 676 N N . GLY A 1 94 ? -18.776 -8.941 41.421 1.00 67.44 94 GLY A N 1
ATOM 677 C CA . GLY A 1 94 ? -18.888 -10.397 41.499 1.00 67.44 94 GLY A CA 1
ATOM 678 C C . GLY A 1 94 ? -19.226 -10.823 42.923 1.00 67.44 94 GLY A C 1
ATOM 679 O O . GLY A 1 94 ? -18.860 -10.139 43.885 1.00 67.44 94 GLY A O 1
ATOM 680 N N . ALA A 1 95 ? -19.927 -11.944 43.078 1.00 51.94 95 ALA A N 1
ATOM 681 C CA . ALA A 1 95 ? -20.026 -12.584 44.380 1.00 51.94 95 ALA A CA 1
ATOM 682 C C . ALA A 1 95 ? -18.614 -13.015 44.809 1.00 51.94 95 ALA A C 1
ATOM 684 O O . ALA A 1 95 ? -18.004 -13.865 44.169 1.00 51.94 95 ALA A O 1
ATOM 685 N N . SER A 1 96 ? -18.089 -12.427 45.889 1.00 43.69 96 SER A N 1
ATOM 686 C CA . SER A 1 96 ? -16.962 -13.025 46.608 1.00 43.69 96 SER A CA 1
ATOM 687 C C . SER A 1 96 ? -17.396 -14.437 46.969 1.00 43.69 96 SER A C 1
ATOM 689 O O . SER A 1 96 ? -18.349 -14.601 47.735 1.00 43.69 96 SER A O 1
ATOM 691 N N . THR A 1 97 ? -16.743 -15.443 46.400 1.00 43.69 97 THR A N 1
ATOM 692 C CA . THR A 1 97 ? -16.922 -16.833 46.802 1.00 43.69 97 THR A CA 1
ATOM 693 C C . THR A 1 97 ? -16.620 -16.903 48.294 1.00 43.69 97 THR A C 1
ATOM 695 O O . THR A 1 97 ? -15.477 -16.744 48.719 1.00 43.69 97 THR A O 1
ATOM 698 N N . VAL A 1 98 ? -17.656 -17.042 49.122 1.00 40.84 98 VAL A N 1
ATOM 699 C CA . VAL A 1 98 ? -17.458 -17.490 50.498 1.00 40.84 98 VAL A CA 1
ATOM 700 C C . VAL A 1 98 ? -16.895 -18.893 50.346 1.00 40.84 98 VAL A C 1
ATOM 702 O O . VAL A 1 98 ? -17.582 -19.739 49.779 1.00 40.84 98 VAL A O 1
ATOM 705 N N . GLU A 1 99 ? -15.649 -19.117 50.764 1.00 48.78 99 GLU A N 1
ATOM 706 C CA . GLU A 1 99 ? -15.054 -20.452 50.750 1.00 48.78 99 GLU A CA 1
ATOM 707 C C . GLU A 1 99 ? -15.960 -21.394 51.556 1.00 48.78 99 GLU A C 1
ATOM 709 O O . GLU A 1 99 ? -16.053 -21.325 52.785 1.00 48.78 99 GLU A O 1
ATOM 714 N N . THR A 1 100 ? -16.711 -22.231 50.846 1.00 47.78 100 THR A N 1
ATOM 715 C CA . THR A 1 100 ? -17.478 -23.327 51.428 1.00 47.78 100 THR A CA 1
ATOM 716 C C . THR A 1 100 ? -16.600 -24.565 51.425 1.00 47.78 100 THR A C 1
ATOM 718 O O . THR A 1 100 ? -16.029 -24.904 50.393 1.00 47.78 100 THR A O 1
ATOM 721 N N . GLY A 1 101 ? -16.506 -25.238 52.567 1.00 58.41 101 GLY A N 1
ATOM 722 C CA . GLY A 1 101 ? -15.664 -26.414 52.770 1.00 58.41 101 GLY A CA 1
ATOM 723 C C . GLY A 1 101 ? -16.421 -27.517 53.503 1.00 58.41 101 GLY A C 1
ATOM 724 O O . GLY A 1 101 ? -17.556 -27.325 53.960 1.00 58.41 101 GLY A O 1
ATOM 725 N N . ALA A 1 102 ? -15.806 -28.694 53.597 1.00 61.56 102 ALA A N 1
ATOM 726 C CA . ALA A 1 102 ? -16.404 -29.832 54.284 1.00 61.56 102 ALA A CA 1
ATOM 727 C C . ALA A 1 102 ? -16.238 -29.697 55.807 1.00 61.56 102 ALA A C 1
ATOM 729 O O . ALA A 1 102 ? -15.122 -29.604 56.324 1.00 61.56 102 ALA A O 1
ATOM 730 N N . CYS A 1 103 ? -17.362 -29.719 56.526 1.00 64.69 103 CYS A N 1
ATOM 731 C CA . CYS A 1 103 ? -17.404 -29.798 57.980 1.00 64.69 103 CYS A CA 1
ATOM 732 C C . CYS A 1 103 ? -17.875 -31.195 58.395 1.00 64.69 103 CYS A C 1
ATOM 734 O O . CYS A 1 103 ? -19.020 -31.571 58.132 1.00 64.69 103 CYS A O 1
ATOM 736 N N . CYS A 1 104 ? -17.002 -31.967 59.042 1.00 69.44 104 CYS A N 1
ATOM 737 C CA . CYS A 1 104 ? -17.266 -33.377 59.324 1.00 69.44 104 CYS A CA 1
ATOM 738 C C . CYS A 1 104 ? -17.422 -33.653 60.822 1.00 69.44 104 CYS A C 1
ATOM 740 O O . CYS A 1 104 ? -16.618 -33.219 61.651 1.00 69.44 104 CYS A O 1
ATOM 742 N N . THR A 1 105 ? -18.427 -34.453 61.180 1.00 67.06 105 THR A N 1
ATOM 743 C CA . THR A 1 105 ? -18.573 -35.036 62.521 1.00 67.06 105 THR A CA 1
ATOM 744 C C . THR A 1 105 ? -18.536 -36.558 62.426 1.00 67.06 105 THR A C 1
ATOM 746 O O . THR A 1 105 ? -19.569 -37.215 62.312 1.00 67.06 105 THR A O 1
ATOM 749 N N . GLY A 1 106 ? -17.334 -37.136 62.490 1.00 66.81 106 GLY A N 1
ATOM 750 C CA . GLY A 1 106 ? -17.137 -38.565 62.223 1.00 66.81 106 GLY A CA 1
ATOM 751 C C . GLY A 1 106 ? -17.142 -38.848 60.720 1.00 66.81 106 GLY A C 1
ATOM 752 O O . GLY A 1 106 ? -16.443 -38.159 59.988 1.00 66.81 106 GLY A O 1
ATOM 753 N N . ASP A 1 107 ? -17.920 -39.841 60.277 1.00 62.38 107 ASP A N 1
ATOM 754 C CA . ASP A 1 107 ? -18.021 -40.228 58.856 1.00 62.38 107 ASP A CA 1
ATOM 755 C C . ASP A 1 107 ? -19.072 -39.409 58.070 1.00 62.38 107 ASP A C 1
ATOM 757 O O . ASP A 1 107 ? -19.169 -39.553 56.854 1.00 62.38 107 ASP A O 1
ATOM 761 N N . ASP A 1 108 ? -19.867 -38.567 58.746 1.00 50.28 108 ASP A N 1
ATOM 762 C CA . ASP A 1 108 ? -20.859 -37.688 58.112 1.00 50.28 108 ASP A CA 1
ATOM 763 C C . ASP A 1 108 ? -20.286 -36.272 57.945 1.00 50.28 108 ASP A C 1
ATOM 765 O O . ASP A 1 108 ? -19.881 -35.631 58.924 1.00 50.28 108 ASP A O 1
ATOM 769 N N . CYS A 1 109 ? -20.287 -35.787 56.702 1.00 61.34 109 CYS A N 1
ATOM 770 C CA . CYS A 1 109 ? -19.797 -34.467 56.315 1.00 61.34 109 CYS A CA 1
ATOM 771 C C . CYS A 1 109 ? -20.907 -33.652 55.645 1.00 61.34 109 CYS A C 1
ATOM 773 O O . CYS A 1 109 ? -21.622 -34.152 54.776 1.00 61.34 109 CYS A O 1
ATOM 775 N N . GLU A 1 110 ? -21.016 -32.381 56.025 1.00 57.09 110 GLU A N 1
ATOM 776 C CA . GLU A 1 110 ? -21.936 -31.416 55.422 1.00 57.09 110 GLU A CA 1
ATOM 777 C C . GLU A 1 110 ? -21.175 -30.157 54.983 1.00 57.09 110 GLU A C 1
ATOM 779 O O . GLU A 1 110 ? -20.096 -29.845 55.491 1.00 57.09 110 GLU A O 1
ATOM 784 N N . VAL A 1 111 ? -21.738 -29.424 54.020 1.00 50.56 111 VAL A N 1
ATOM 785 C CA . VAL A 1 111 ? -21.146 -28.178 53.515 1.00 50.56 111 VAL A CA 1
ATOM 786 C C . VAL A 1 111 ? -21.450 -27.044 54.495 1.00 50.56 111 VAL A C 1
ATOM 788 O O . VAL A 1 111 ? -22.619 -26.729 54.734 1.00 50.56 111 VAL A O 1
ATOM 791 N N . SER A 1 112 ? -20.416 -26.409 55.053 1.00 52.28 112 SER A N 1
ATOM 792 C CA . SER A 1 112 ? -20.566 -25.215 55.899 1.00 52.28 112 SER 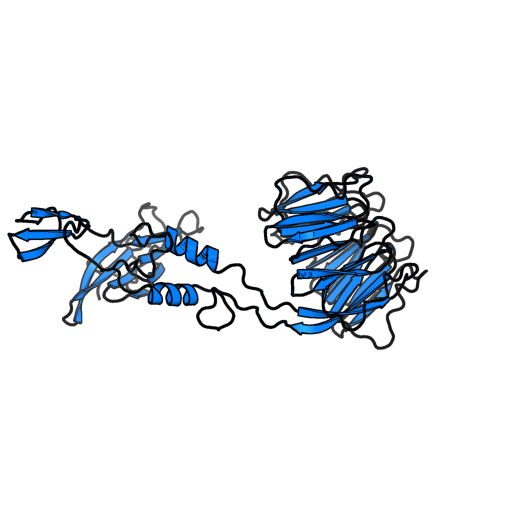A CA 1
ATOM 793 C C . SER A 1 112 ? -19.504 -24.160 55.585 1.00 52.28 112 SER A C 1
ATOM 795 O O . SER A 1 112 ? -18.632 -24.371 54.749 1.00 52.28 112 SER A O 1
ATOM 797 N N . SER A 1 113 ? -19.584 -23.002 56.243 1.00 63.19 113 SER A N 1
ATOM 798 C CA . SER A 1 113 ? -18.476 -22.042 56.334 1.00 63.19 113 SER A CA 1
ATOM 799 C C . SER A 1 113 ? -17.588 -22.370 57.541 1.00 63.19 113 SER A C 1
ATOM 801 O O . SER A 1 113 ? -18.099 -22.932 58.517 1.00 63.19 113 SER A O 1
ATOM 803 N N . GLU A 1 114 ? -16.311 -21.969 57.513 1.00 63.66 114 GLU A N 1
ATOM 804 C CA . GLU A 1 114 ? -15.335 -22.229 58.592 1.00 63.66 114 GLU A CA 1
ATOM 805 C C . GLU A 1 114 ? -15.867 -21.765 59.957 1.00 63.66 114 GLU A C 1
ATOM 807 O O . GLU A 1 114 ? -15.918 -22.534 60.916 1.00 63.66 114 GLU A O 1
ATOM 812 N N . ASP A 1 115 ? -16.410 -20.546 60.009 1.00 57.81 115 ASP A N 1
ATOM 813 C CA . ASP A 1 115 ? -16.949 -19.929 61.229 1.00 57.81 115 ASP A CA 1
ATOM 814 C C . ASP A 1 115 ? -18.178 -20.642 61.826 1.00 57.81 115 ASP A C 1
ATOM 816 O O . ASP A 1 115 ? -18.574 -20.359 62.960 1.00 57.81 115 ASP A O 1
ATOM 820 N N . ASN A 1 116 ? -18.817 -21.542 61.074 1.00 63.44 116 ASN A N 1
ATOM 821 C CA . ASN A 1 116 ? -20.069 -22.197 61.461 1.00 63.44 116 ASN A CA 1
ATOM 822 C C . ASN A 1 116 ? -19.921 -23.724 61.600 1.00 63.44 116 ASN A C 1
ATOM 824 O O . ASN A 1 116 ? -20.909 -24.412 61.872 1.00 63.44 116 ASN A O 1
ATOM 828 N N . CYS A 1 117 ? -18.702 -24.250 61.430 1.00 67.81 117 CYS A N 1
ATOM 829 C CA . CYS A 1 117 ? -18.420 -25.670 61.555 1.00 67.81 117 CYS A CA 1
ATOM 830 C C . CYS A 1 117 ? -18.399 -26.099 63.030 1.00 67.81 117 CYS A C 1
ATOM 832 O O . CYS A 1 117 ? -17.653 -25.567 63.851 1.00 67.81 117 CYS A O 1
ATOM 834 N N . GLN A 1 118 ? -19.241 -27.074 63.381 1.00 71.94 118 GLN A N 1
ATOM 835 C CA . GLN A 1 118 ? -19.280 -27.674 64.724 1.00 71.94 118 GLN A CA 1
ATOM 836 C C . GLN A 1 118 ? -18.474 -28.987 64.814 1.00 71.94 118 GLN A C 1
ATOM 838 O O . GLN A 1 118 ? -18.453 -29.615 65.876 1.00 71.94 118 GLN A O 1
ATOM 843 N N . GLY A 1 119 ? -17.836 -29.391 63.708 1.00 68.62 119 GLY A N 1
ATOM 844 C CA . GLY A 1 119 ? -16.981 -30.572 63.548 1.00 68.62 119 GLY A CA 1
ATOM 845 C C . GLY A 1 119 ? -15.543 -30.213 63.144 1.00 68.62 119 GLY A C 1
ATOM 846 O O . GLY A 1 119 ? -15.120 -29.076 63.341 1.00 68.62 119 GLY A O 1
ATOM 847 N N . ASP A 1 120 ? -14.790 -31.172 62.600 1.00 70.06 120 ASP A N 1
ATOM 848 C CA . ASP A 1 120 ? -13.464 -30.889 62.033 1.00 70.06 120 ASP A CA 1
ATOM 849 C C . ASP A 1 120 ? -13.628 -30.224 60.663 1.00 70.06 120 ASP A C 1
ATOM 851 O O . ASP A 1 120 ? -14.297 -30.752 59.770 1.00 70.06 120 ASP A O 1
ATOM 855 N N . TRP A 1 121 ? -13.023 -29.045 60.523 1.00 61.59 121 TRP A N 1
ATOM 856 C CA . TRP A 1 121 ? -12.985 -28.290 59.278 1.00 61.59 121 TRP A CA 1
ATOM 857 C C . TRP A 1 121 ? -11.829 -28.788 58.413 1.00 61.59 121 TRP A C 1
ATOM 859 O O . TRP A 1 121 ? -10.668 -28.668 58.809 1.00 61.59 121 TRP A O 1
ATOM 869 N N . LEU A 1 122 ? -12.147 -29.342 57.244 1.00 63.06 122 LEU A N 1
ATOM 870 C CA . LEU A 1 122 ? -11.153 -29.914 56.328 1.00 63.06 122 LEU A CA 1
ATOM 871 C C . LEU A 1 122 ? -10.766 -28.965 55.181 1.00 63.06 122 LEU A C 1
ATOM 873 O O . LEU A 1 122 ? -9.997 -29.347 54.308 1.00 63.06 122 LEU A O 1
ATOM 877 N N . GLY A 1 123 ? -11.257 -27.720 55.197 1.00 54.41 123 GLY A N 1
ATOM 878 C CA . GLY A 1 123 ? -11.010 -26.748 54.130 1.00 54.41 123 GLY A CA 1
ATOM 879 C C . GLY A 1 123 ? -11.607 -27.170 52.782 1.00 54.41 123 GLY A C 1
ATOM 880 O O . GLY A 1 123 ? -12.448 -28.069 52.714 1.00 54.41 123 GLY A O 1
ATOM 881 N N . ALA A 1 124 ? -11.191 -26.491 51.712 1.00 51.72 124 ALA A N 1
ATOM 882 C CA . ALA A 1 124 ? -11.539 -26.836 50.330 1.00 51.72 124 ALA A CA 1
ATOM 883 C C . ALA A 1 124 ? -10.606 -27.906 49.719 1.00 51.72 124 ALA A C 1
ATOM 885 O O . ALA A 1 124 ? -10.791 -28.286 48.570 1.00 51.72 124 ALA A O 1
ATOM 886 N N . ASP A 1 125 ? -9.618 -28.401 50.474 1.00 47.25 125 ASP A N 1
ATOM 887 C CA . ASP A 1 125 ? -8.604 -29.337 49.984 1.00 47.25 125 ASP A CA 1
ATOM 888 C C . ASP A 1 125 ? -8.136 -30.269 51.117 1.00 47.25 125 ASP A C 1
ATOM 890 O O . ASP A 1 125 ? -7.560 -29.820 52.111 1.00 47.25 125 ASP A O 1
ATOM 894 N N . SER A 1 126 ? -8.392 -31.576 50.979 1.00 40.53 126 SER A N 1
ATOM 895 C CA . SER A 1 126 ? -7.745 -32.601 51.808 1.00 40.53 126 SER A CA 1
ATOM 896 C C . SER A 1 126 ? -7.492 -33.898 51.030 1.00 40.53 126 SER A C 1
ATOM 898 O O . SER A 1 126 ? -8.372 -34.718 50.771 1.00 40.53 126 SER A O 1
ATOM 900 N N . ASP A 1 127 ? -6.236 -34.024 50.609 1.00 38.31 127 ASP A N 1
ATOM 901 C CA . ASP A 1 127 ? -5.431 -35.240 50.492 1.00 38.31 127 ASP A CA 1
ATOM 902 C C . ASP A 1 127 ? -6.149 -36.612 50.508 1.00 38.31 127 ASP A C 1
ATOM 904 O O . ASP A 1 127 ? -6.253 -37.321 51.510 1.00 38.31 127 ASP A O 1
ATOM 908 N N . CYS A 1 128 ? -6.467 -37.112 49.312 1.00 34.84 128 CYS A N 1
ATOM 909 C CA . CYS A 1 128 ? -6.800 -38.520 49.078 1.00 34.84 128 CYS A CA 1
ATOM 910 C C . CYS A 1 128 ? -5.585 -39.452 49.289 1.00 34.84 128 CYS A C 1
ATOM 912 O O . CYS A 1 128 ? -5.027 -40.023 48.350 1.00 34.84 128 CYS A O 1
ATOM 914 N N . SER A 1 129 ? -5.177 -39.671 50.538 1.00 42.47 129 SER A N 1
ATOM 915 C CA . SER A 1 129 ? -4.147 -40.643 50.908 1.00 42.47 129 SER A CA 1
ATOM 916 C C . SER A 1 129 ? -4.755 -41.994 51.317 1.00 42.47 129 SER A C 1
ATOM 918 O O . SER A 1 129 ? -4.660 -42.399 52.469 1.00 42.47 129 SER A O 1
ATOM 920 N N . ASN A 1 130 ? -5.387 -42.711 50.368 1.00 36.88 130 ASN A N 1
ATOM 921 C CA . ASN A 1 130 ? -5.404 -44.190 50.265 1.00 36.88 130 ASN A CA 1
ATOM 922 C C . ASN A 1 130 ? -6.317 -44.706 49.116 1.00 36.88 130 ASN A C 1
ATOM 924 O O . ASN A 1 130 ? -7.473 -45.051 49.340 1.00 36.88 130 ASN A O 1
ATOM 928 N N . SER A 1 131 ? -5.712 -44.942 47.940 1.00 32.50 131 SER A N 1
ATOM 929 C CA . SER A 1 131 ? -6.181 -45.823 46.840 1.00 32.50 131 SER A CA 1
ATOM 930 C C . SER A 1 131 ? -7.252 -45.286 45.862 1.00 32.50 131 SER A C 1
ATOM 932 O O . SER A 1 131 ? -8.109 -44.498 46.230 1.00 32.50 131 SER A O 1
ATOM 934 N N . PRO A 1 132 ? -7.187 -45.748 44.596 1.00 36.44 132 PRO A N 1
ATOM 935 C CA . PRO A 1 132 ? -6.900 -44.928 43.425 1.00 36.44 132 PRO A CA 1
ATOM 936 C C . PRO A 1 132 ? -8.136 -44.147 42.943 1.00 36.44 132 PRO A C 1
ATOM 938 O O . PRO A 1 132 ? -9.051 -44.736 42.362 1.00 36.44 132 PRO A O 1
ATOM 941 N N . CYS A 1 133 ? -8.145 -42.827 43.113 1.00 32.91 133 CYS A N 1
ATOM 942 C CA . CYS A 1 133 ? -8.903 -41.992 42.189 1.00 32.91 133 CYS A CA 1
ATOM 943 C C . CYS A 1 133 ? -8.193 -42.111 40.840 1.00 32.91 133 CYS A C 1
ATOM 945 O O . CYS A 1 133 ? -6.973 -41.991 40.762 1.00 32.91 133 CYS A O 1
ATOM 947 N N . SER A 1 134 ? -8.936 -42.507 39.816 1.00 37.41 134 SER A N 1
ATOM 948 C CA . SER A 1 134 ? -8.447 -42.561 38.447 1.00 37.41 134 SER A CA 1
ATOM 949 C C . SER A 1 134 ? -7.897 -41.193 38.062 1.00 37.41 134 SER A C 1
ATOM 951 O O . SER A 1 134 ? -8.650 -40.224 38.089 1.00 37.41 134 SER A O 1
ATOM 953 N N . ASP A 1 135 ? -6.613 -41.158 37.714 1.00 39.47 135 ASP A N 1
ATOM 954 C CA . ASP A 1 135 ? -5.935 -40.053 37.042 1.00 39.47 135 ASP A CA 1
ATOM 955 C C . ASP A 1 135 ? -6.588 -39.797 35.670 1.00 39.47 135 ASP A C 1
ATOM 957 O O . ASP A 1 135 ? -6.070 -40.209 34.633 1.00 39.47 135 ASP A O 1
ATOM 961 N N . GLU A 1 136 ? -7.751 -39.162 35.654 1.00 46.31 136 GLU A N 1
ATOM 962 C CA . GLU A 1 136 ? -8.184 -38.386 34.497 1.00 46.31 136 GLU A CA 1
ATOM 963 C C . GLU A 1 136 ? -8.043 -36.926 34.940 1.00 46.31 136 GLU A C 1
ATOM 965 O O . GLU A 1 136 ? -8.799 -36.508 35.824 1.00 46.31 136 GLU A O 1
ATOM 970 N N . PRO A 1 137 ? -7.037 -36.179 34.444 1.00 50.41 137 PRO A N 1
ATOM 971 C CA . PRO A 1 137 ? -6.963 -34.749 34.708 1.00 50.41 137 PRO A CA 1
ATOM 972 C C . PRO A 1 137 ? -8.289 -34.113 34.288 1.00 50.41 137 PRO A C 1
ATOM 974 O O . PRO A 1 137 ? -8.920 -34.548 33.319 1.00 50.41 137 PRO A O 1
ATOM 977 N N . CYS A 1 138 ? -8.743 -33.125 35.056 1.00 56.69 138 CYS A N 1
ATOM 978 C CA . CYS A 1 138 ? -9.924 -32.355 34.701 1.00 56.69 138 CYS A CA 1
ATOM 979 C C . CYS A 1 138 ? -9.818 -31.894 33.244 1.00 56.69 138 CYS A C 1
ATOM 981 O O . CYS A 1 138 ? -8.768 -31.430 32.816 1.00 56.69 138 CYS A O 1
ATOM 983 N N . ASN A 1 139 ? -10.898 -32.016 32.470 1.00 56.75 139 ASN A N 1
ATOM 984 C CA . ASN A 1 139 ? -10.851 -31.771 31.024 1.00 56.75 139 ASN A CA 1
ATOM 985 C C . ASN A 1 139 ? -10.505 -30.302 30.668 1.00 56.75 139 ASN A C 1
ATOM 987 O O . ASN A 1 139 ? -10.195 -30.017 29.516 1.00 56.75 139 ASN A O 1
ATOM 991 N N . GLY A 1 140 ? -10.564 -29.393 31.651 1.00 57.84 140 GLY A N 1
ATOM 992 C CA . GLY A 1 140 ? -10.140 -27.992 31.559 1.00 57.84 140 GLY A CA 1
ATOM 993 C C . GLY A 1 140 ? -8.826 -27.644 32.272 1.00 57.84 140 GLY A C 1
ATOM 994 O O . GLY A 1 140 ? -8.463 -26.479 32.275 1.00 57.84 140 GLY A O 1
ATOM 995 N N . ASP A 1 141 ? -8.128 -28.609 32.883 1.00 62.91 141 ASP A N 1
ATOM 996 C CA . ASP A 1 141 ? -6.800 -28.417 33.493 1.00 62.91 141 ASP A CA 1
ATOM 997 C C . ASP A 1 141 ? -5.736 -28.669 32.416 1.00 62.91 141 ASP A C 1
ATOM 999 O O . ASP A 1 141 ? -5.280 -29.793 32.180 1.00 62.91 141 ASP A O 1
ATOM 1003 N N . THR A 1 142 ? -5.440 -27.616 31.664 1.00 64.19 142 THR A N 1
ATOM 1004 C CA . THR A 1 142 ? -4.585 -27.660 30.473 1.00 64.19 142 THR A CA 1
ATOM 1005 C C . THR A 1 142 ? -3.101 -27.707 30.811 1.00 64.19 142 THR A C 1
ATOM 1007 O O . THR A 1 142 ? -2.317 -28.253 30.029 1.00 64.19 142 THR A O 1
ATOM 1010 N N . ASP A 1 143 ? -2.698 -27.166 31.962 1.00 63.62 143 ASP A N 1
ATOM 1011 C CA . ASP A 1 143 ? -1.305 -27.175 32.414 1.00 63.62 143 ASP A CA 1
ATOM 1012 C C . ASP A 1 143 ? -0.982 -28.328 33.389 1.00 63.62 143 ASP A C 1
ATOM 1014 O O . ASP A 1 143 ? 0.185 -28.530 33.752 1.00 63.62 143 ASP A O 1
ATOM 1018 N N . LEU A 1 144 ? -1.990 -29.151 33.708 1.00 67.00 144 LEU A N 1
ATOM 1019 C CA . LEU A 1 144 ? -1.925 -30.344 34.555 1.00 67.00 144 LEU A CA 1
ATOM 1020 C C . LEU A 1 144 ? -1.487 -30.029 35.991 1.00 67.00 144 LEU A C 1
ATOM 1022 O O . LEU A 1 144 ? -0.813 -30.847 36.637 1.00 67.00 144 LEU A O 1
ATOM 1026 N N . ASN A 1 145 ? -1.825 -28.838 36.484 1.00 63.72 145 ASN A N 1
ATOM 1027 C CA . ASN A 1 145 ? -1.516 -28.413 37.844 1.00 63.72 145 ASN A CA 1
ATOM 1028 C C . ASN A 1 145 ? -2.578 -28.868 38.871 1.00 63.72 145 ASN A C 1
ATOM 1030 O O . ASN A 1 145 ? -2.338 -28.762 40.079 1.00 63.72 145 ASN A O 1
ATOM 1034 N N . GLY A 1 146 ? -3.694 -29.441 38.408 1.00 61.06 146 GLY A N 1
ATOM 1035 C CA . GLY A 1 146 ? -4.803 -29.945 39.217 1.00 61.06 146 GLY A CA 1
ATOM 1036 C C . GLY A 1 146 ? -5.895 -28.915 39.519 1.00 61.06 146 GLY A C 1
ATOM 1037 O O . GLY A 1 146 ? -6.811 -29.227 40.280 1.00 61.06 146 GLY A O 1
ATOM 1038 N N . ILE A 1 147 ? -5.806 -27.704 38.967 1.00 59.09 147 ILE A N 1
ATOM 1039 C CA . ILE A 1 147 ? -6.715 -26.577 39.188 1.00 59.09 147 ILE A CA 1
ATOM 1040 C C . ILE A 1 147 ? -7.100 -26.018 37.820 1.00 59.09 147 ILE A C 1
ATOM 1042 O O . ILE A 1 147 ? -6.234 -25.784 36.996 1.00 59.09 147 ILE A O 1
ATOM 1046 N N . VAL A 1 148 ? -8.393 -25.774 37.596 1.00 61.44 148 VAL A N 1
ATOM 1047 C CA . VAL A 1 148 ? -8.863 -25.032 36.418 1.00 61.44 148 VAL A CA 1
ATOM 1048 C C . VAL A 1 148 ? -8.913 -23.549 36.780 1.00 61.44 148 VAL A C 1
ATOM 1050 O O . VAL A 1 148 ? -9.769 -23.139 37.570 1.00 61.44 148 VAL A O 1
ATOM 1053 N N . ASP A 1 149 ? -7.997 -22.744 36.245 1.00 63.78 149 ASP A N 1
ATOM 1054 C CA . ASP A 1 149 ? -7.939 -21.299 36.471 1.00 63.78 149 ASP A CA 1
ATOM 1055 C C . ASP A 1 149 ? -7.807 -20.479 35.170 1.00 63.78 149 ASP A C 1
ATOM 1057 O O . ASP A 1 149 ? -7.958 -20.976 34.054 1.00 63.78 149 ASP A O 1
ATOM 1061 N N . ILE A 1 150 ? -7.623 -19.160 35.288 1.00 66.06 150 ILE A N 1
ATOM 1062 C CA . ILE A 1 150 ? -7.535 -18.281 34.111 1.00 66.06 150 ILE A CA 1
ATOM 1063 C C . ILE A 1 150 ? -6.309 -18.578 33.237 1.00 66.06 150 ILE A C 1
ATOM 1065 O O . ILE A 1 150 ? -6.319 -18.265 32.051 1.00 66.06 150 ILE A O 1
ATOM 1069 N N . THR A 1 151 ? -5.263 -19.175 33.800 1.00 61.34 151 THR A N 1
ATOM 1070 C CA . THR A 1 151 ? -4.093 -19.660 33.066 1.00 61.34 151 THR A CA 1
ATOM 1071 C C . THR A 1 151 ? -4.488 -20.763 32.092 1.00 61.34 151 THR A C 1
ATOM 1073 O O . THR A 1 151 ? -4.016 -20.743 30.959 1.00 61.34 151 THR A O 1
ATOM 1076 N N . ASP A 1 152 ? -5.418 -21.648 32.462 1.00 65.94 152 ASP A N 1
ATOM 1077 C CA . ASP A 1 152 ? -5.909 -22.689 31.555 1.00 65.94 152 ASP A CA 1
ATOM 1078 C C . ASP A 1 152 ? -6.709 -22.126 30.390 1.00 65.94 152 ASP A C 1
ATOM 1080 O O . ASP A 1 152 ? -6.551 -22.531 29.237 1.00 65.94 152 ASP A O 1
ATOM 1084 N N . LEU A 1 153 ? -7.529 -21.119 30.683 1.00 69.44 153 LEU A N 1
ATOM 1085 C CA . LEU A 1 153 ? -8.268 -20.387 29.664 1.00 69.44 153 LEU A CA 1
ATOM 1086 C C . LEU A 1 153 ? -7.323 -19.654 28.702 1.00 69.44 153 LEU A C 1
ATOM 1088 O O . LEU A 1 153 ? -7.561 -19.629 27.496 1.00 69.44 153 LEU A O 1
ATOM 1092 N N . LEU A 1 154 ? -6.242 -19.072 29.226 1.00 66.50 154 LEU A N 1
ATOM 1093 C CA . LEU A 1 154 ? -5.218 -18.413 28.419 1.00 66.50 154 LEU A CA 1
ATOM 1094 C C . LEU A 1 154 ? -4.459 -19.410 27.539 1.00 66.50 154 LEU A C 1
ATOM 1096 O O . LEU A 1 154 ? -4.220 -19.082 26.382 1.00 66.50 154 LEU A O 1
ATOM 1100 N N . ASN A 1 155 ? -4.161 -20.617 28.028 1.00 65.75 155 ASN A N 1
ATOM 1101 C CA . ASN A 1 155 ? -3.549 -21.675 27.219 1.00 65.75 155 ASN A CA 1
ATOM 1102 C C . ASN A 1 155 ? -4.467 -22.110 26.067 1.00 65.75 155 ASN A C 1
ATOM 1104 O O . ASN A 1 155 ? -4.002 -22.261 24.942 1.00 65.75 155 ASN A O 1
ATOM 1108 N N . VAL A 1 156 ? -5.777 -22.248 26.312 1.00 66.69 156 VAL A N 1
ATOM 1109 C CA . VAL A 1 156 ? -6.758 -22.553 25.254 1.00 66.69 156 VAL A CA 1
ATOM 1110 C C . VAL A 1 156 ? -6.815 -21.450 24.199 1.00 66.69 156 VAL A C 1
ATOM 1112 O O . VAL A 1 156 ? -6.792 -21.744 23.006 1.00 66.69 156 VAL A O 1
ATOM 1115 N N . ILE A 1 157 ? -6.871 -20.185 24.623 1.00 63.66 157 ILE A N 1
ATOM 1116 C CA . ILE A 1 157 ? -6.907 -19.038 23.705 1.00 63.66 157 ILE A CA 1
ATOM 1117 C C . ILE A 1 157 ? -5.586 -18.913 22.928 1.00 63.66 157 ILE A C 1
ATOM 1119 O O . ILE A 1 157 ? -5.599 -18.544 21.756 1.00 63.66 157 ILE A O 1
ATOM 1123 N N . GLU A 1 158 ? -4.448 -19.226 23.553 1.00 63.62 158 GLU A N 1
ATOM 1124 C CA . GLU A 1 158 ? -3.134 -19.243 22.901 1.00 63.62 158 GLU A CA 1
ATOM 1125 C C . GLU A 1 158 ? -3.025 -20.388 21.874 1.00 63.62 158 GLU A C 1
ATOM 1127 O O . GLU A 1 158 ? -2.479 -20.184 20.786 1.00 63.62 158 GLU A O 1
ATOM 1132 N N . ASP A 1 159 ? -3.621 -21.551 22.162 1.00 62.22 159 ASP A N 1
ATOM 1133 C CA . ASP A 1 159 ? -3.678 -22.708 21.260 1.00 62.22 159 ASP A CA 1
ATOM 1134 C C . ASP A 1 159 ? -4.633 -22.515 20.069 1.00 62.22 159 ASP A C 1
ATOM 1136 O O . ASP A 1 159 ? -4.422 -23.127 19.023 1.00 62.22 159 ASP A O 1
ATOM 1140 N N . TRP A 1 160 ? -5.657 -21.659 20.172 1.00 62.66 160 TRP A N 1
ATOM 1141 C CA . TRP A 1 160 ? -6.580 -21.371 19.060 1.00 62.66 160 TRP A CA 1
ATOM 1142 C C . TRP A 1 160 ? -5.905 -20.741 17.835 1.00 62.66 160 TRP A C 1
ATOM 1144 O O . TRP A 1 160 ? -6.438 -20.839 16.724 1.00 62.66 160 TRP A O 1
ATOM 1154 N N . GLY A 1 161 ? -4.731 -20.131 18.021 1.00 54.84 161 GLY A N 1
ATOM 1155 C CA . GLY A 1 161 ? -3.966 -19.491 16.956 1.00 54.84 161 GLY A CA 1
ATOM 1156 C C . GLY A 1 161 ? -4.692 -18.317 16.286 1.00 54.84 161 GLY A C 1
ATOM 1157 O O . GLY A 1 161 ? -5.788 -17.908 16.666 1.00 54.84 161 GLY A O 1
ATOM 1158 N N . ASP A 1 162 ? -4.058 -17.746 15.262 1.00 51.06 162 ASP A N 1
ATOM 1159 C CA . ASP A 1 162 ? -4.679 -16.699 14.451 1.00 51.06 162 ASP A CA 1
ATOM 1160 C C . ASP A 1 162 ? -5.690 -17.315 13.476 1.00 51.06 162 ASP A C 1
ATOM 1162 O O . ASP A 1 162 ? -5.356 -18.202 12.688 1.00 51.06 162 ASP A O 1
ATOM 1166 N N . CYS A 1 163 ? -6.911 -16.783 13.457 1.00 54.84 163 CYS A N 1
ATOM 1167 C CA . CYS A 1 163 ? -7.856 -17.072 12.387 1.00 54.84 163 CYS A CA 1
ATOM 1168 C C . CYS A 1 163 ? -7.309 -16.621 11.032 1.00 54.84 163 CYS A C 1
ATOM 1170 O O . CYS A 1 163 ? -7.082 -15.424 10.817 1.00 54.84 163 CYS A O 1
ATOM 1172 N N . GLU A 1 164 ? -7.190 -17.554 10.084 1.00 58.06 164 GLU A N 1
ATOM 1173 C CA . GLU A 1 164 ? -6.981 -17.208 8.680 1.00 58.06 164 GLU A CA 1
ATOM 1174 C C . GLU A 1 164 ? -8.246 -16.530 8.144 1.00 58.06 164 GLU A C 1
ATOM 1176 O O . GLU A 1 164 ? -9.195 -17.171 7.690 1.00 58.06 164 GLU A O 1
ATOM 1181 N N . GLN A 1 165 ? -8.254 -15.199 8.223 1.00 62.69 165 GLN A N 1
ATOM 1182 C CA . GLN A 1 165 ? -9.304 -14.375 7.642 1.00 62.69 165 GLN A CA 1
ATOM 1183 C C . GLN A 1 165 ? -9.411 -14.665 6.137 1.00 62.69 165 GLN A C 1
ATOM 1185 O O . GLN A 1 165 ? -8.376 -14.762 5.466 1.00 62.69 165 GLN A O 1
ATOM 1190 N N . PRO A 1 166 ? -10.632 -14.757 5.579 1.00 67.75 166 PRO A N 1
ATOM 1191 C CA . PRO A 1 166 ? -10.810 -14.959 4.149 1.00 67.75 166 PRO A CA 1
ATOM 1192 C C . PRO A 1 166 ? -10.101 -13.840 3.381 1.00 67.75 166 PRO A C 1
ATOM 1194 O O . PRO A 1 166 ? -10.370 -12.651 3.573 1.00 67.75 166 PRO A O 1
ATOM 1197 N N . ALA A 1 167 ? -9.171 -14.221 2.510 1.00 76.19 167 ALA A N 1
ATOM 1198 C CA . ALA A 1 167 ? -8.372 -13.296 1.728 1.00 76.19 167 ALA A CA 1
ATOM 1199 C C . ALA A 1 167 ? -8.900 -13.234 0.296 1.00 76.19 167 ALA A C 1
ATOM 1201 O O . ALA A 1 167 ? -9.143 -14.258 -0.343 1.00 76.19 167 ALA A O 1
ATOM 1202 N N . THR A 1 168 ? -9.044 -12.028 -0.248 1.00 82.44 168 THR A N 1
ATOM 1203 C CA . THR A 1 168 ? -9.350 -11.869 -1.671 1.00 82.44 168 THR A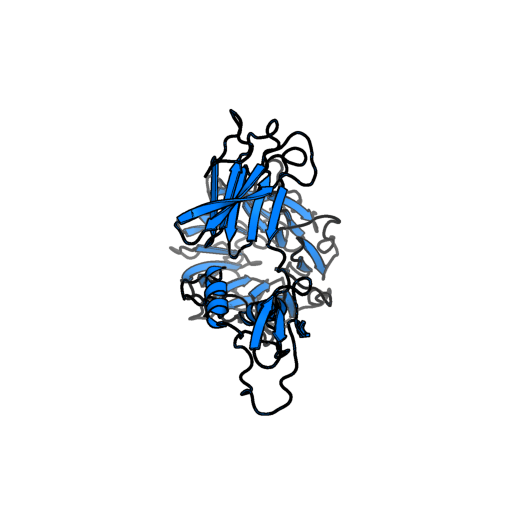 CA 1
ATOM 1204 C C . THR A 1 168 ? -8.162 -12.328 -2.508 1.00 82.44 168 THR A C 1
ATOM 1206 O O . THR A 1 168 ? -7.038 -11.865 -2.308 1.00 82.44 168 THR A O 1
ATOM 1209 N N . ILE A 1 169 ? -8.419 -13.208 -3.471 1.00 88.81 169 ILE A N 1
ATOM 1210 C CA . ILE A 1 169 ? -7.425 -13.690 -4.430 1.00 88.81 169 ILE A CA 1
ATOM 1211 C C . ILE A 1 169 ? -7.582 -12.975 -5.768 1.00 88.81 169 ILE A C 1
ATOM 1213 O O . ILE A 1 169 ? -8.693 -12.769 -6.264 1.00 88.81 169 ILE A O 1
ATOM 1217 N N . TYR A 1 170 ? -6.454 -12.622 -6.372 1.00 91.88 170 TYR A N 1
ATOM 1218 C CA . TYR A 1 170 ? -6.391 -11.877 -7.618 1.00 91.88 170 TYR A CA 1
ATOM 1219 C C . TYR A 1 170 ? -5.567 -12.604 -8.677 1.00 91.88 170 TYR A C 1
ATOM 1221 O O . TYR A 1 170 ? -4.487 -13.129 -8.395 1.00 91.88 170 TYR A O 1
ATOM 1229 N N . ALA A 1 171 ? -6.039 -12.538 -9.919 1.00 93.19 171 ALA A N 1
ATOM 1230 C CA . ALA A 1 171 ? -5.203 -12.697 -11.099 1.00 93.19 171 ALA A CA 1
ATOM 1231 C C . ALA A 1 171 ? -4.594 -11.335 -11.442 1.00 93.19 171 ALA A C 1
ATOM 1233 O O . ALA A 1 171 ? -5.242 -10.303 -11.266 1.00 93.19 171 ALA A O 1
ATOM 1234 N N . ALA A 1 172 ? -3.358 -11.325 -11.931 1.00 95.00 172 ALA A N 1
ATOM 1235 C CA . ALA A 1 172 ? -2.641 -10.092 -12.221 1.00 95.00 172 ALA A CA 1
ATOM 1236 C C . ALA A 1 172 ? -2.199 -10.014 -13.677 1.00 95.00 172 ALA A C 1
ATOM 1238 O O . ALA A 1 172 ? -1.771 -11.008 -14.267 1.00 95.00 172 ALA A O 1
ATOM 1239 N N . GLU A 1 173 ? -2.236 -8.803 -14.215 1.00 95.31 173 GLU A N 1
ATOM 1240 C CA . GLU A 1 173 ? -1.713 -8.458 -15.527 1.00 95.31 173 GLU A CA 1
ATOM 1241 C C . GLU A 1 173 ? -0.765 -7.267 -15.390 1.00 95.31 173 GLU A C 1
ATOM 1243 O O . GLU A 1 173 ? -1.097 -6.276 -14.741 1.00 95.31 173 GLU A O 1
ATOM 1248 N N . GLY A 1 174 ? 0.430 -7.388 -15.972 1.00 95.88 174 GLY A N 1
ATOM 1249 C CA . GLY A 1 174 ? 1.465 -6.360 -15.934 1.00 95.88 174 GLY A CA 1
ATOM 1250 C C . GLY A 1 174 ? 1.745 -5.787 -17.321 1.00 95.88 174 GLY A C 1
ATOM 1251 O O . GLY A 1 174 ? 1.832 -6.528 -18.300 1.00 95.88 174 GLY A O 1
ATOM 1252 N N . TRP A 1 175 ? 1.947 -4.474 -17.402 1.00 97.25 175 TRP A N 1
ATOM 1253 C CA . TRP A 1 175 ? 2.361 -3.765 -18.616 1.00 97.25 175 TRP A CA 1
ATOM 1254 C C . TRP A 1 175 ? 3.439 -2.712 -18.311 1.00 97.25 175 TRP A C 1
ATOM 1256 O O . TRP A 1 175 ? 3.750 -2.414 -17.155 1.00 97.25 175 TRP A O 1
ATOM 1266 N N . GLY A 1 176 ? 4.062 -2.167 -19.356 1.00 96.94 176 GLY A N 1
ATOM 1267 C CA . GLY A 1 176 ? 5.198 -1.249 -19.243 1.00 96.94 176 GLY A CA 1
ATOM 1268 C C . GLY A 1 176 ? 6.560 -1.938 -19.367 1.00 96.94 176 GLY A C 1
ATOM 1269 O O . GLY A 1 176 ? 6.722 -2.909 -20.113 1.00 96.94 176 GLY A O 1
ATOM 1270 N N . GLN A 1 177 ? 7.567 -1.433 -18.643 1.00 95.94 177 GLN A N 1
ATOM 1271 C CA . GLN A 1 177 ? 8.939 -1.935 -18.746 1.00 95.94 177 GLN A CA 1
ATOM 1272 C C . GLN A 1 177 ? 9.016 -3.435 -18.439 1.00 95.94 177 GLN A C 1
ATOM 1274 O O . GLN A 1 177 ? 8.486 -3.916 -17.437 1.00 95.94 177 GLN A O 1
ATOM 1279 N N . ASN A 1 178 ? 9.726 -4.178 -19.291 1.00 95.75 178 ASN A N 1
ATOM 1280 C CA . ASN A 1 178 ? 9.819 -5.631 -19.175 1.00 95.75 178 ASN A CA 1
ATOM 1281 C C . ASN A 1 178 ? 11.201 -6.205 -19.532 1.00 95.75 178 ASN A C 1
ATOM 1283 O O . ASN A 1 178 ? 11.319 -7.380 -19.878 1.00 95.75 178 ASN A O 1
ATOM 1287 N N . ASP A 1 179 ? 12.261 -5.396 -19.456 1.00 95.50 179 ASP A N 1
ATOM 1288 C CA . ASP A 1 179 ? 13.623 -5.815 -19.830 1.00 95.50 179 ASP A CA 1
ATOM 1289 C C . ASP A 1 179 ? 14.132 -7.032 -19.036 1.00 95.50 179 ASP A C 1
ATOM 1291 O O . ASP A 1 179 ? 15.015 -7.754 -19.501 1.00 95.50 179 ASP A O 1
ATOM 1295 N N . TYR A 1 180 ? 13.562 -7.277 -17.854 1.00 94.56 180 TYR A N 1
ATOM 1296 C CA . TYR A 1 180 ? 13.932 -8.367 -16.957 1.00 94.56 180 TYR A CA 1
ATOM 1297 C C . TYR A 1 180 ? 12.807 -9.388 -16.742 1.00 94.56 180 TYR A C 1
ATOM 1299 O O . TYR A 1 180 ? 12.976 -10.312 -15.951 1.00 94.56 180 TYR A O 1
ATOM 1307 N N . GLY A 1 181 ? 11.671 -9.255 -17.434 1.00 94.50 181 GLY A N 1
ATOM 1308 C CA . GLY A 1 181 ? 10.493 -10.104 -17.227 1.00 94.50 181 GLY A CA 1
ATOM 1309 C C . GLY A 1 181 ? 9.593 -9.668 -16.064 1.00 94.50 181 GLY A C 1
ATOM 1310 O O . GLY A 1 181 ? 8.700 -10.413 -15.678 1.00 94.50 181 GLY A O 1
ATOM 1311 N N . GLN A 1 182 ? 9.811 -8.482 -15.492 1.00 93.12 182 GLN A N 1
ATOM 1312 C CA . GLN A 1 182 ? 9.096 -7.974 -14.315 1.00 93.12 182 GLN A CA 1
ATOM 1313 C C . GLN A 1 182 ? 7.643 -7.566 -14.566 1.00 93.12 182 GLN A C 1
ATOM 1315 O O . GLN A 1 182 ? 6.931 -7.282 -13.612 1.00 93.12 182 GLN A O 1
ATOM 1320 N N . SER A 1 183 ? 7.199 -7.532 -15.820 1.00 94.62 183 SER A N 1
ATOM 1321 C CA . SER A 1 183 ? 5.788 -7.349 -16.185 1.00 94.62 183 SER A CA 1
ATOM 1322 C C . SER A 1 183 ? 5.157 -8.655 -16.683 1.00 94.62 183 SER A C 1
ATOM 1324 O O . SER A 1 183 ? 3.966 -8.703 -16.965 1.00 94.62 183 SER A O 1
ATOM 1326 N N . VAL A 1 184 ? 5.937 -9.745 -16.765 1.00 94.25 184 VAL A N 1
ATOM 1327 C CA . VAL A 1 184 ? 5.439 -11.078 -17.126 1.00 94.25 184 VAL A CA 1
ATOM 1328 C C . VAL A 1 184 ? 4.996 -11.806 -15.866 1.00 94.25 184 VAL A C 1
ATOM 1330 O O . VAL A 1 184 ? 5.782 -12.505 -15.225 1.00 94.25 184 VAL A O 1
ATOM 1333 N N . VAL A 1 185 ? 3.721 -11.648 -15.524 1.00 94.44 185 VAL A N 1
ATOM 1334 C CA . VAL A 1 185 ? 3.115 -12.361 -14.397 1.00 94.44 185 VAL A CA 1
ATOM 1335 C C . VAL A 1 185 ? 3.193 -13.876 -14.635 1.00 94.44 185 VAL A C 1
ATOM 1337 O O . VAL A 1 185 ? 2.852 -14.346 -15.727 1.00 94.44 185 VAL A O 1
ATOM 1340 N N . PRO A 1 186 ? 3.644 -14.673 -13.648 1.00 92.94 186 PRO A N 1
ATOM 1341 C CA . PRO A 1 186 ? 3.648 -16.123 -13.767 1.00 92.94 186 PRO A CA 1
ATOM 1342 C C . PRO A 1 186 ? 2.238 -16.675 -14.028 1.00 92.94 186 PRO A C 1
ATOM 1344 O O . PRO A 1 186 ? 1.279 -16.326 -13.345 1.00 92.94 186 PRO A O 1
ATOM 1347 N N . VAL A 1 187 ? 2.114 -17.562 -15.018 1.00 87.50 187 VAL A N 1
ATOM 1348 C CA . VAL A 1 187 ? 0.816 -18.112 -15.442 1.00 87.50 187 VAL A CA 1
ATOM 1349 C C . VAL A 1 187 ? 0.174 -18.998 -14.370 1.00 87.50 187 VAL A C 1
ATOM 1351 O O . VAL A 1 187 ? 0.870 -19.709 -13.638 1.00 87.50 187 VAL A O 1
ATOM 1354 N N . ASN A 1 188 ? -1.163 -19.016 -14.348 1.00 83.69 188 ASN A N 1
ATOM 1355 C CA . ASN A 1 188 ? -1.982 -19.822 -13.433 1.00 83.69 188 ASN A CA 1
ATOM 1356 C C . ASN A 1 188 ? -1.608 -19.606 -11.958 1.00 83.69 188 ASN A C 1
ATOM 1358 O O . ASN A 1 188 ? -1.439 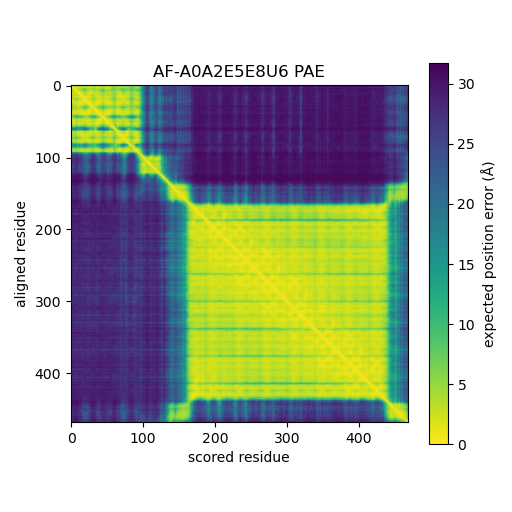-20.570 -11.211 1.00 83.69 188 ASN A O 1
ATOM 1362 N N . GLN A 1 189 ? -1.401 -18.345 -11.578 1.00 88.25 189 GLN A N 1
ATOM 1363 C CA . GLN A 1 189 ? -1.153 -17.942 -10.201 1.00 88.25 189 GLN A CA 1
ATOM 1364 C C . GLN A 1 189 ? -2.258 -17.025 -9.705 1.00 88.25 189 GLN A C 1
ATOM 1366 O O . GLN A 1 189 ? -2.778 -16.206 -10.462 1.00 88.25 189 GLN A O 1
ATOM 1371 N N . GLU A 1 190 ? -2.548 -17.156 -8.419 1.00 89.31 190 GLU A N 1
ATOM 1372 C CA . GLU A 1 190 ? -3.466 -16.307 -7.676 1.00 89.31 190 GLU A CA 1
ATOM 1373 C C . GLU A 1 190 ? -2.709 -15.712 -6.492 1.00 89.31 190 GLU A C 1
ATOM 1375 O O . GLU A 1 190 ? -1.924 -16.400 -5.830 1.00 89.31 190 GLU A O 1
ATOM 1380 N N . PHE A 1 191 ? -2.916 -14.422 -6.255 1.00 93.88 191 PHE A N 1
ATOM 1381 C CA . PHE A 1 191 ? -2.185 -13.668 -5.244 1.00 93.88 191 PHE A CA 1
ATOM 1382 C C . PHE A 1 191 ? -3.148 -12.920 -4.333 1.00 93.88 191 PHE A C 1
ATOM 1384 O O . PHE A 1 191 ? -4.142 -12.377 -4.802 1.00 93.88 191 PHE A O 1
ATOM 1391 N N . VAL A 1 192 ? -2.818 -12.838 -3.048 1.00 92.38 192 VAL A N 1
ATOM 1392 C CA . VAL A 1 192 ? -3.510 -11.970 -2.080 1.00 92.38 192 VAL A CA 1
ATOM 1393 C C . VAL A 1 192 ? -2.861 -10.586 -2.007 1.00 92.38 192 VAL A C 1
ATOM 1395 O O . VAL A 1 192 ? -3.495 -9.607 -1.625 1.00 92.38 192 VAL A O 1
ATOM 1398 N N . GLN A 1 193 ? -1.592 -10.482 -2.415 1.00 94.31 193 GLN A N 1
ATOM 1399 C CA . GLN A 1 193 ? -0.876 -9.217 -2.522 1.00 94.31 193 GLN A CA 1
ATOM 1400 C C . GLN A 1 193 ? 0.185 -9.292 -3.624 1.00 94.31 193 GLN A C 1
ATOM 1402 O O . GLN A 1 193 ? 0.885 -10.297 -3.755 1.00 94.31 193 GLN A O 1
ATOM 1407 N N . ILE A 1 194 ? 0.361 -8.198 -4.368 1.00 96.81 194 ILE A N 1
ATOM 1408 C CA . ILE A 1 194 ? 1.522 -7.990 -5.237 1.00 96.81 194 ILE A CA 1
ATOM 1409 C C . ILE A 1 194 ? 2.310 -6.777 -4.748 1.00 96.81 194 ILE A C 1
ATOM 1411 O O . ILE A 1 194 ? 1.734 -5.742 -4.420 1.00 96.81 194 ILE A O 1
ATOM 1415 N N . ALA A 1 195 ? 3.634 -6.909 -4.707 1.00 97.25 195 ALA A N 1
ATOM 1416 C CA . ALA A 1 195 ? 4.556 -5.807 -4.471 1.00 97.25 195 ALA A CA 1
ATOM 1417 C C . ALA A 1 195 ? 5.510 -5.662 -5.661 1.00 97.25 195 ALA A C 1
ATOM 1419 O O . ALA A 1 195 ? 6.105 -6.641 -6.115 1.00 97.25 195 ALA A O 1
ATOM 1420 N N . ILE A 1 196 ? 5.661 -4.436 -6.159 1.00 95.50 196 ILE A N 1
ATOM 1421 C CA . ILE A 1 196 ? 6.376 -4.148 -7.405 1.00 95.50 196 ILE A CA 1
ATOM 1422 C C . ILE A 1 196 ? 7.611 -3.310 -7.083 1.00 95.50 196 ILE A C 1
ATOM 1424 O O . ILE A 1 196 ? 7.497 -2.203 -6.566 1.00 95.50 196 ILE A O 1
ATOM 1428 N N . GLY A 1 197 ? 8.792 -3.854 -7.371 1.00 93.94 197 GLY A N 1
ATOM 1429 C CA . GLY A 1 197 ? 10.061 -3.146 -7.246 1.00 93.94 197 GLY A CA 1
ATOM 1430 C C . GLY A 1 197 ? 10.453 -2.431 -8.540 1.00 93.94 197 GLY A C 1
ATOM 1431 O O . GLY A 1 197 ? 9.633 -2.202 -9.430 1.00 93.94 197 GLY A O 1
ATOM 1432 N N . LYS A 1 198 ? 11.738 -2.086 -8.685 1.00 92.56 198 LYS A N 1
ATOM 1433 C CA . LYS A 1 198 ? 12.239 -1.498 -9.944 1.00 92.56 198 LYS A CA 1
ATOM 1434 C C . LYS A 1 198 ? 12.387 -2.526 -11.058 1.00 92.56 198 LYS A C 1
ATOM 1436 O O . LYS A 1 198 ? 12.038 -2.259 -12.205 1.00 92.56 198 LYS A O 1
ATOM 1441 N N . GLU A 1 199 ? 12.975 -3.668 -10.725 1.00 92.69 199 GLU A N 1
ATOM 1442 C CA . GLU A 1 199 ? 13.331 -4.708 -11.695 1.00 92.69 199 GLU A CA 1
ATOM 1443 C C . GLU A 1 199 ? 12.702 -6.055 -11.357 1.00 92.69 199 GLU A C 1
ATOM 1445 O O . GLU A 1 199 ? 12.786 -6.960 -12.175 1.00 92.69 199 GLU A O 1
ATOM 1450 N N . HIS A 1 200 ? 12.060 -6.202 -10.199 1.00 96.50 200 HIS A N 1
ATOM 1451 C CA . HIS A 1 200 ? 11.437 -7.442 -9.747 1.00 96.50 200 HIS A CA 1
ATOM 1452 C C . HIS A 1 200 ? 10.020 -7.200 -9.239 1.00 96.50 200 HIS A C 1
ATOM 1454 O O . HIS A 1 200 ? 9.590 -6.069 -9.010 1.00 96.50 200 HIS A O 1
ATOM 1460 N N . SER A 1 201 ? 9.273 -8.278 -9.071 1.00 97.62 201 SER A N 1
ATOM 1461 C CA . SER A 1 201 ? 7.945 -8.269 -8.468 1.00 97.62 201 SER A CA 1
ATOM 1462 C C . SER A 1 201 ? 7.793 -9.481 -7.563 1.00 97.62 201 SER A C 1
ATOM 1464 O O . SER A 1 201 ? 8.416 -10.519 -7.794 1.00 97.62 201 SER A O 1
ATOM 1466 N N . LEU A 1 202 ? 6.997 -9.315 -6.513 1.00 98.12 202 LEU A N 1
ATOM 1467 C CA . LEU A 1 202 ? 6.676 -10.336 -5.527 1.00 98.12 202 LEU A CA 1
ATOM 1468 C C . LEU A 1 202 ? 5.168 -10.553 -5.536 1.00 98.12 202 LEU A C 1
ATOM 1470 O O . LEU A 1 202 ? 4.409 -9.589 -5.470 1.00 98.12 202 LEU A O 1
ATOM 1474 N N . GLY A 1 203 ? 4.748 -11.808 -5.567 1.00 97.62 203 GLY A N 1
ATOM 1475 C CA . GLY A 1 203 ? 3.360 -12.212 -5.405 1.00 97.62 203 GLY A CA 1
ATOM 1476 C C . GLY A 1 203 ? 3.233 -13.075 -4.163 1.00 97.62 203 GLY A C 1
ATOM 1477 O O . GLY A 1 203 ? 3.813 -14.161 -4.107 1.00 97.62 203 GLY A O 1
ATOM 1478 N N . LEU A 1 204 ? 2.497 -12.576 -3.175 1.00 96.81 204 LEU A N 1
ATOM 1479 C CA . LEU A 1 204 ? 2.135 -13.301 -1.966 1.00 96.81 204 LEU A CA 1
ATOM 1480 C C . LEU A 1 204 ? 0.875 -14.121 -2.235 1.00 96.81 204 LEU A C 1
ATOM 1482 O O . LEU A 1 204 ? -0.117 -13.591 -2.737 1.00 96.81 204 LEU A O 1
ATOM 1486 N N . ARG A 1 205 ? 0.918 -15.404 -1.898 1.00 93.06 205 ARG A N 1
ATOM 1487 C CA . ARG A 1 205 ? -0.218 -16.326 -1.966 1.00 93.06 205 ARG A CA 1
ATOM 1488 C C . ARG A 1 205 ? -0.894 -16.446 -0.604 1.00 93.06 205 ARG A C 1
ATOM 1490 O O . ARG A 1 205 ? -0.314 -16.082 0.414 1.00 93.06 205 ARG A O 1
ATOM 1497 N N . ALA A 1 206 ? -2.111 -16.982 -0.605 1.00 87.06 206 ALA A N 1
ATOM 1498 C CA . ALA A 1 206 ? -2.898 -17.168 0.611 1.00 87.06 206 ALA A CA 1
ATOM 1499 C C . ALA A 1 206 ? -2.227 -18.095 1.639 1.00 87.06 206 ALA A C 1
ATOM 1501 O O . ALA A 1 206 ? -2.319 -17.842 2.828 1.00 87.06 206 ALA A O 1
ATOM 1502 N N . ASP A 1 207 ? -1.467 -19.097 1.185 1.00 86.69 207 ASP A N 1
ATOM 1503 C CA . ASP A 1 207 ? -0.688 -20.004 2.047 1.00 86.69 207 ASP A CA 1
ATOM 1504 C C . ASP A 1 207 ? 0.581 -19.361 2.654 1.00 86.69 207 ASP A C 1
ATOM 1506 O O . ASP A 1 207 ? 1.453 -20.047 3.192 1.00 86.69 207 ASP A O 1
ATOM 1510 N N . GLY A 1 208 ? 0.745 -18.045 2.498 1.00 91.38 208 GLY A N 1
ATOM 1511 C CA . GLY A 1 208 ? 1.897 -17.280 2.958 1.00 91.38 208 GLY A CA 1
ATOM 1512 C C . GLY A 1 208 ? 3.164 -17.465 2.118 1.00 91.38 208 GLY A C 1
ATOM 1513 O O . GLY A 1 208 ? 4.183 -16.832 2.411 1.00 91.38 208 GLY A O 1
ATOM 1514 N N . THR A 1 209 ? 3.153 -18.306 1.076 1.00 95.19 209 THR A N 1
ATOM 1515 C CA . THR A 1 209 ? 4.308 -18.464 0.183 1.00 95.19 209 THR A CA 1
ATOM 1516 C C . THR A 1 209 ? 4.420 -17.290 -0.786 1.00 95.19 209 THR A C 1
ATOM 1518 O O . THR A 1 209 ? 3.428 -16.716 -1.237 1.00 95.19 209 THR A O 1
ATOM 1521 N N . VAL A 1 210 ? 5.656 -16.923 -1.132 1.00 97.69 210 VAL A N 1
ATOM 1522 C CA . VAL A 1 210 ? 5.935 -15.809 -2.045 1.00 97.69 210 VAL A CA 1
ATOM 1523 C C . VAL A 1 210 ? 6.646 -16.326 -3.288 1.00 97.69 210 VAL A C 1
ATOM 1525 O O . VAL A 1 210 ? 7.634 -17.054 -3.199 1.00 97.69 210 VAL A O 1
ATOM 1528 N N . ILE A 1 211 ? 6.162 -15.911 -4.457 1.00 96.88 211 ILE A N 1
ATOM 1529 C CA . ILE A 1 211 ? 6.872 -16.075 -5.727 1.00 96.88 211 ILE A CA 1
ATOM 1530 C C . ILE A 1 211 ? 7.461 -14.733 -6.131 1.00 96.88 211 ILE A C 1
ATOM 1532 O O . ILE A 1 211 ? 6.785 -13.711 -6.064 1.00 96.88 211 ILE A O 1
ATOM 1536 N N . ALA A 1 212 ? 8.704 -14.754 -6.602 1.00 97.50 212 ALA A N 1
ATOM 1537 C CA . ALA A 1 212 ? 9.330 -13.614 -7.247 1.00 97.50 212 ALA A CA 1
ATOM 1538 C C . ALA A 1 212 ? 9.512 -13.856 -8.749 1.00 97.50 212 ALA A C 1
ATOM 1540 O O . ALA A 1 212 ? 9.790 -14.976 -9.184 1.00 97.50 212 ALA A O 1
ATOM 1541 N N . TRP A 1 213 ? 9.397 -12.793 -9.539 1.00 97.50 213 TRP A N 1
ATOM 1542 C CA . TRP A 1 213 ? 9.747 -12.781 -10.960 1.00 97.50 213 TRP A CA 1
ATOM 1543 C C . TRP A 1 213 ? 10.397 -11.449 -11.341 1.00 97.50 213 TRP A C 1
ATOM 1545 O O . TRP A 1 213 ? 10.360 -10.477 -10.584 1.00 97.50 213 TRP A O 1
ATOM 1555 N N . GLY A 1 214 ? 11.032 -11.411 -12.512 1.00 97.00 214 GLY A N 1
ATOM 1556 C CA . GLY A 1 214 ? 11.829 -10.274 -12.960 1.00 97.00 214 GLY A CA 1
ATOM 1557 C C . GLY A 1 214 ? 13.334 -10.446 -12.720 1.00 97.00 214 GLY A C 1
ATOM 1558 O O . GLY A 1 214 ? 13.867 -11.555 -12.631 1.00 97.00 214 GLY A O 1
ATOM 1559 N N . GLY A 1 215 ? 14.034 -9.321 -12.637 1.00 95.44 215 GLY A N 1
ATOM 1560 C CA . GLY A 1 215 ? 15.470 -9.220 -12.431 1.00 95.44 215 GLY A CA 1
ATOM 1561 C C . GLY A 1 215 ? 15.891 -9.663 -11.035 1.00 95.44 215 GLY A C 1
ATOM 1562 O O . GLY A 1 215 ? 15.282 -9.309 -10.033 1.00 95.44 215 GLY A O 1
ATOM 1563 N N . ASN A 1 216 ? 16.986 -10.420 -10.964 1.00 96.69 216 ASN A N 1
ATOM 1564 C CA . ASN A 1 216 ? 17.498 -10.963 -9.705 1.00 96.69 216 ASN A CA 1
ATOM 1565 C C . ASN A 1 216 ? 19.008 -10.735 -9.528 1.00 96.69 216 ASN A C 1
ATOM 1567 O O . ASN A 1 216 ? 19.703 -11.507 -8.877 1.00 96.69 216 ASN A O 1
ATOM 1571 N N . VAL A 1 217 ? 19.551 -9.673 -10.131 1.00 96.69 217 VAL A N 1
ATOM 1572 C CA . VAL A 1 217 ? 21.001 -9.393 -10.090 1.00 96.69 217 VAL A CA 1
ATOM 1573 C C . VAL A 1 217 ? 21.505 -9.190 -8.658 1.00 96.69 217 VAL A C 1
ATOM 1575 O O . VAL A 1 217 ? 22.629 -9.571 -8.341 1.00 96.69 217 VAL A O 1
ATOM 1578 N N . TYR A 1 218 ? 20.668 -8.615 -7.794 1.00 96.25 218 TYR A N 1
ATOM 1579 C CA . TYR A 1 218 ? 21.004 -8.326 -6.401 1.00 96.25 218 TYR A CA 1
ATOM 1580 C C . TYR A 1 218 ? 20.422 -9.331 -5.402 1.00 96.25 218 TYR A C 1
ATOM 1582 O O . TYR A 1 218 ? 20.526 -9.095 -4.203 1.00 96.25 218 TYR A O 1
ATOM 1590 N N . GLY A 1 219 ? 19.803 -10.419 -5.871 1.00 96.88 219 GLY A N 1
ATOM 1591 C CA . GLY A 1 219 ? 19.150 -11.405 -5.009 1.00 96.88 219 GLY A CA 1
ATOM 1592 C C . GLY A 1 219 ? 17.788 -10.966 -4.461 1.00 96.88 219 GLY A C 1
ATOM 1593 O O . GLY A 1 219 ? 17.300 -11.563 -3.514 1.00 96.88 219 GLY A O 1
ATOM 1594 N N . ALA A 1 220 ? 17.159 -9.915 -5.004 1.00 96.06 220 ALA A N 1
ATOM 1595 C CA . ALA A 1 220 ? 15.848 -9.431 -4.541 1.00 96.06 220 ALA A 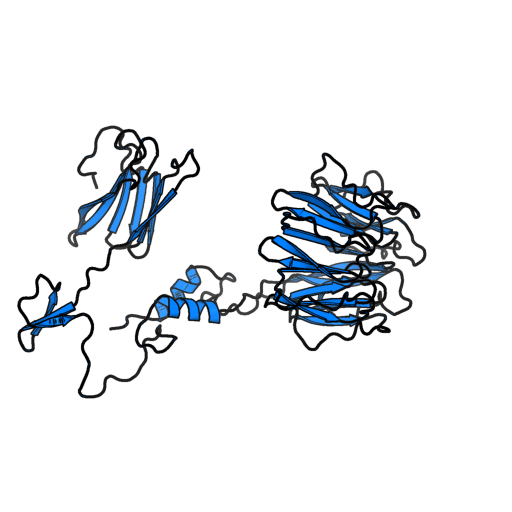CA 1
ATOM 1596 C C . ALA A 1 220 ? 14.693 -10.414 -4.827 1.00 96.06 220 ALA A C 1
ATOM 1598 O O . ALA A 1 220 ? 13.645 -10.350 -4.181 1.00 96.06 220 ALA A O 1
ATOM 1599 N N . GLY A 1 221 ? 14.892 -11.330 -5.777 1.00 96.12 221 GLY A N 1
ATOM 1600 C CA . GLY A 1 221 ? 13.999 -12.445 -6.080 1.00 96.12 221 GLY A CA 1
ATOM 1601 C C . GLY A 1 221 ? 14.376 -13.759 -5.387 1.00 96.12 221 GLY A C 1
ATOM 1602 O O . GLY A 1 221 ? 13.653 -14.739 -5.543 1.00 96.12 221 GLY A O 1
ATOM 1603 N N . ASP A 1 222 ? 15.462 -13.798 -4.606 1.00 97.38 222 ASP A N 1
ATOM 1604 C CA . ASP A 1 222 ? 15.854 -14.971 -3.812 1.00 97.38 222 ASP A CA 1
ATOM 1605 C C . ASP A 1 222 ? 15.019 -15.036 -2.525 1.00 97.38 222 ASP A C 1
ATOM 1607 O O . ASP A 1 222 ? 15.506 -14.767 -1.426 1.00 97.38 222 ASP A O 1
ATOM 1611 N N . VAL A 1 223 ? 13.730 -15.349 -2.680 1.00 97.75 223 VAL A N 1
ATOM 1612 C CA . VAL A 1 223 ? 12.763 -15.413 -1.576 1.00 97.75 223 VAL A CA 1
ATOM 1613 C C . VAL A 1 223 ? 13.252 -16.403 -0.503 1.00 97.75 223 VAL A C 1
ATOM 1615 O O . VAL A 1 223 ? 13.463 -17.581 -0.811 1.00 97.75 223 VAL A O 1
ATOM 1618 N N . PRO A 1 224 ? 13.425 -15.967 0.760 1.00 97.38 224 PRO A N 1
ATOM 1619 C CA . PRO A 1 224 ? 13.778 -16.859 1.857 1.00 97.38 224 PRO A CA 1
ATOM 1620 C C . PRO A 1 224 ? 12.723 -17.951 2.064 1.00 97.38 224 PRO A C 1
ATOM 1622 O O . PRO A 1 224 ? 11.530 -17.701 1.915 1.00 97.38 224 PRO A O 1
ATOM 1625 N N . ALA A 1 225 ? 13.151 -19.148 2.473 1.00 95.62 225 ALA A N 1
ATOM 1626 C CA . ALA A 1 225 ? 12.247 -20.248 2.811 1.00 95.62 225 ALA A CA 1
ATOM 1627 C C . ALA A 1 225 ? 11.491 -19.955 4.123 1.00 95.62 225 ALA A C 1
ATOM 1629 O O . ALA A 1 225 ? 11.909 -20.374 5.203 1.00 95.62 225 ALA A O 1
ATOM 1630 N N . ALA A 1 226 ? 10.416 -19.177 4.018 1.00 94.44 226 ALA A N 1
ATOM 1631 C CA . ALA A 1 226 ? 9.538 -18.753 5.100 1.00 94.44 226 ALA A CA 1
ATOM 1632 C C . ALA A 1 226 ? 8.145 -18.408 4.550 1.00 94.44 226 ALA A C 1
ATOM 1634 O O . ALA A 1 226 ? 7.986 -18.208 3.345 1.00 94.44 226 ALA A O 1
ATOM 1635 N N . THR A 1 227 ? 7.162 -18.320 5.440 1.00 93.88 227 THR A N 1
ATOM 1636 C CA . THR A 1 227 ? 5.829 -17.789 5.144 1.00 93.88 227 THR A CA 1
ATOM 1637 C C . THR A 1 227 ? 5.730 -16.334 5.586 1.00 93.88 227 THR A C 1
ATOM 1639 O O . THR A 1 227 ? 6.443 -15.903 6.496 1.00 93.88 227 THR A O 1
ATOM 1642 N N . PHE A 1 228 ? 4.874 -15.567 4.918 1.00 95.50 228 PHE A N 1
ATOM 1643 C CA . PHE A 1 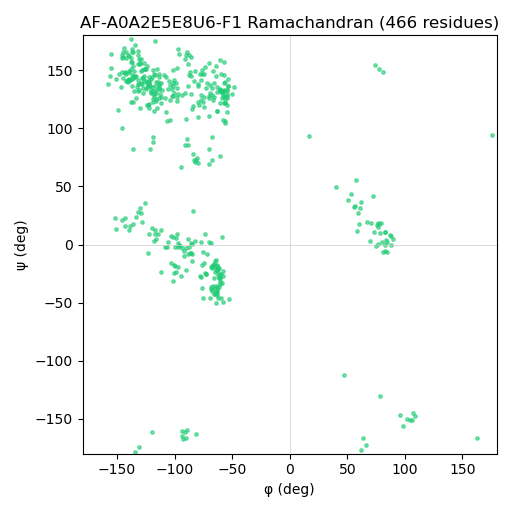228 ? 4.697 -14.138 5.145 1.00 95.50 228 PHE A CA 1
ATOM 1644 C C . PHE A 1 228 ? 3.213 -13.769 5.132 1.00 95.50 228 PHE A C 1
ATOM 1646 O O . PHE A 1 228 ? 2.422 -14.396 4.440 1.00 95.50 228 PHE A O 1
ATOM 1653 N N . THR A 1 229 ? 2.849 -12.721 5.862 1.00 92.88 229 THR A N 1
ATOM 1654 C CA . THR A 1 229 ? 1.511 -12.113 5.850 1.00 92.88 229 THR A CA 1
ATOM 1655 C C . THR A 1 229 ? 1.469 -10.848 4.999 1.00 92.88 229 THR A C 1
ATOM 1657 O O . THR A 1 229 ? 0.409 -10.467 4.508 1.00 92.88 229 THR A O 1
ATOM 1660 N N . LYS A 1 230 ? 2.616 -10.177 4.811 1.00 95.69 230 LYS A N 1
ATOM 1661 C CA . LYS A 1 230 ? 2.749 -8.990 3.953 1.00 95.69 230 LYS A CA 1
ATOM 1662 C C . LYS A 1 230 ? 4.089 -8.990 3.240 1.00 95.69 230 LYS A C 1
ATOM 1664 O O . LYS A 1 230 ? 5.102 -9.417 3.796 1.00 95.69 230 LYS A O 1
ATOM 1669 N N . VAL A 1 231 ? 4.110 -8.432 2.036 1.00 98.44 231 VAL A N 1
ATOM 1670 C CA . VAL A 1 231 ? 5.340 -8.196 1.267 1.00 98.44 231 VAL A CA 1
ATOM 1671 C C . VAL A 1 231 ? 5.459 -6.737 0.846 1.00 98.44 231 VAL A C 1
ATOM 1673 O O . VAL A 1 231 ? 4.463 -6.051 0.644 1.00 98.44 231 VAL A O 1
ATOM 1676 N N . SER A 1 232 ? 6.684 -6.245 0.690 1.00 98.38 232 SER A N 1
ATOM 1677 C CA . SER A 1 232 ? 6.958 -4.946 0.071 1.00 98.38 232 SER A CA 1
ATOM 1678 C C . SER A 1 232 ? 8.224 -5.042 -0.770 1.00 98.38 232 SER A C 1
ATOM 1680 O O . SER A 1 232 ? 9.195 -5.677 -0.366 1.00 98.38 232 SER A O 1
ATOM 1682 N N . ALA A 1 233 ? 8.237 -4.391 -1.929 1.00 97.50 233 ALA A N 1
ATOM 1683 C CA . ALA A 1 233 ? 9.369 -4.402 -2.847 1.00 97.50 233 ALA A CA 1
ATOM 1684 C C . ALA A 1 233 ? 9.895 -2.976 -3.017 1.00 97.50 233 ALA A C 1
ATOM 1686 O O . ALA A 1 233 ? 9.135 -2.063 -3.318 1.00 97.50 233 ALA A O 1
ATOM 1687 N N . GLY A 1 234 ? 11.189 -2.788 -2.770 1.00 96.31 234 GLY A N 1
ATOM 1688 C CA . GLY A 1 234 ? 11.875 -1.524 -2.999 1.00 96.31 234 GLY A CA 1
ATOM 1689 C C . GLY A 1 234 ? 12.531 -1.481 -4.373 1.00 96.31 234 GLY A C 1
ATOM 1690 O O . GLY A 1 234 ? 12.234 -2.281 -5.261 1.00 96.31 234 GLY A O 1
ATOM 1691 N N . GLY A 1 235 ? 13.498 -0.578 -4.550 1.00 95.12 235 GLY A N 1
ATOM 1692 C CA . GLY A 1 235 ? 14.232 -0.483 -5.815 1.00 95.12 235 GLY A CA 1
ATOM 1693 C C . GLY A 1 235 ? 14.926 -1.799 -6.184 1.00 95.12 235 GLY A C 1
ATOM 1694 O O . GLY A 1 235 ? 14.762 -2.297 -7.290 1.00 95.12 235 GLY A O 1
ATOM 1695 N N . TYR A 1 236 ? 15.668 -2.379 -5.240 1.00 96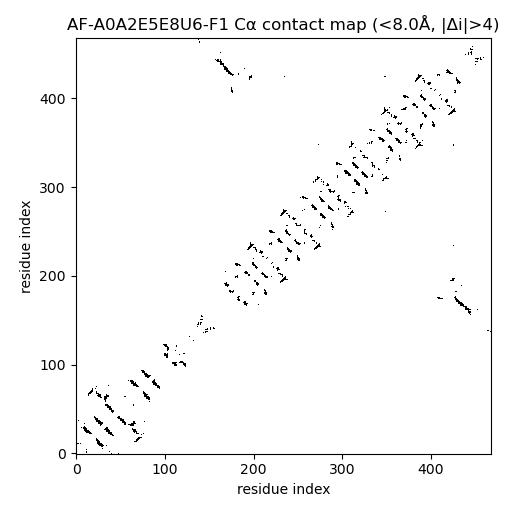.81 236 TYR A N 1
ATOM 1696 C CA . TYR A 1 236 ? 16.497 -3.573 -5.463 1.00 96.81 236 TYR A CA 1
ATOM 1697 C C . TYR A 1 236 ? 16.524 -4.529 -4.268 1.00 96.81 236 TYR A C 1
ATOM 1699 O O . TYR A 1 236 ? 17.414 -5.373 -4.152 1.00 96.81 236 TYR A O 1
ATOM 1707 N N . HIS A 1 237 ? 15.584 -4.362 -3.346 1.00 98.50 237 HIS A N 1
ATOM 1708 C CA . HIS A 1 237 ? 15.436 -5.184 -2.156 1.00 98.50 237 HIS A CA 1
ATOM 1709 C C . HIS A 1 237 ? 13.967 -5.514 -1.932 1.00 98.50 237 HIS A C 1
ATOM 1711 O O . HIS A 1 237 ? 13.071 -4.918 -2.533 1.00 98.50 237 HIS A O 1
ATOM 1717 N N . SER A 1 238 ? 13.748 -6.481 -1.063 1.00 98.69 238 SER A N 1
ATOM 1718 C CA . SER A 1 238 ? 12.451 -7.045 -0.744 1.00 98.69 238 SER A CA 1
ATOM 1719 C C . SER A 1 238 ? 12.326 -7.162 0.763 1.00 98.69 238 SER A C 1
ATOM 1721 O O . SER A 1 238 ? 13.309 -7.439 1.451 1.00 98.69 238 SER A O 1
ATOM 1723 N N . LEU A 1 239 ? 11.116 -6.943 1.258 1.00 98.75 239 LEU A N 1
ATOM 1724 C CA . LEU A 1 239 ? 10.732 -7.094 2.650 1.00 98.75 239 LEU A CA 1
ATOM 1725 C C . LEU A 1 239 ? 9.573 -8.089 2.728 1.00 98.75 239 LEU A C 1
ATOM 1727 O O . LEU A 1 239 ? 8.651 -8.035 1.910 1.00 98.75 239 LEU A O 1
ATOM 1731 N N . GLY A 1 240 ? 9.602 -8.954 3.732 1.00 98.56 240 GLY A N 1
ATOM 1732 C CA . GLY A 1 240 ? 8.518 -9.869 4.063 1.00 98.56 240 GLY A CA 1
ATOM 1733 C C . GLY A 1 240 ? 8.255 -9.833 5.561 1.00 98.56 240 GLY A C 1
ATOM 1734 O O . GLY A 1 240 ? 9.183 -10.017 6.349 1.00 98.56 240 GLY A O 1
ATOM 1735 N N . LEU A 1 241 ? 7.005 -9.585 5.938 1.00 97.81 241 LEU A N 1
ATOM 1736 C CA . LEU A 1 241 ? 6.529 -9.576 7.318 1.00 97.81 241 LEU A CA 1
ATOM 1737 C C . LEU A 1 241 ? 5.869 -10.913 7.632 1.00 97.81 241 LEU A C 1
ATOM 1739 O O . LEU A 1 241 ? 5.092 -11.411 6.819 1.00 97.81 241 LEU A O 1
ATOM 1743 N N . ARG A 1 242 ? 6.178 -11.489 8.788 1.00 93.69 242 ARG A N 1
ATOM 1744 C CA . ARG A 1 242 ? 5.594 -12.742 9.275 1.00 93.69 242 ARG A CA 1
ATOM 1745 C C . ARG A 1 242 ? 4.433 -12.483 10.238 1.00 93.69 242 ARG A C 1
ATOM 1747 O O . ARG A 1 242 ? 4.240 -11.354 10.680 1.00 93.69 242 ARG A O 1
ATOM 1754 N N . SER A 1 243 ? 3.664 -13.524 10.556 1.00 87.38 243 SER A N 1
ATOM 1755 C CA . SER A 1 243 ? 2.551 -13.448 11.518 1.00 87.38 243 SER A CA 1
ATOM 1756 C C . SER A 1 243 ? 3.012 -13.065 12.926 1.00 87.38 243 SER A C 1
ATOM 1758 O O . SER A 1 243 ? 2.376 -12.240 13.565 1.00 87.38 243 SER A O 1
ATOM 1760 N N . ASP A 1 244 ? 4.186 -13.540 13.355 1.00 84.00 244 ASP A N 1
ATOM 1761 C CA . ASP A 1 244 ? 4.825 -13.164 14.631 1.00 84.00 244 ASP A CA 1
ATOM 1762 C C . ASP A 1 244 ? 5.351 -11.706 14.675 1.00 84.00 244 ASP A C 1
ATOM 1764 O O . ASP A 1 244 ? 5.977 -11.276 15.648 1.00 84.00 244 ASP A O 1
ATOM 1768 N N . GLY A 1 245 ? 5.137 -10.937 13.602 1.00 89.25 245 GLY A N 1
ATOM 1769 C CA . GLY A 1 245 ? 5.586 -9.557 13.444 1.00 89.25 245 GLY A CA 1
ATOM 1770 C C . GLY A 1 245 ? 7.075 -9.402 13.121 1.00 89.25 245 GLY A C 1
ATOM 1771 O O . GLY A 1 245 ? 7.543 -8.275 12.938 1.00 89.25 245 GLY A O 1
ATOM 1772 N N . THR A 1 246 ? 7.839 -10.495 13.002 1.00 95.56 246 THR A N 1
ATOM 1773 C CA . THR A 1 246 ? 9.237 -10.432 12.561 1.00 95.56 246 THR A CA 1
ATOM 1774 C C . THR A 1 246 ? 9.333 -10.171 11.058 1.00 95.56 246 THR A C 1
ATOM 1776 O O . THR A 1 246 ? 8.514 -10.629 10.257 1.00 95.56 246 THR A O 1
ATOM 1779 N N . THR A 1 247 ? 10.373 -9.442 10.651 1.00 98.25 247 THR A N 1
ATOM 1780 C CA . THR A 1 247 ? 10.594 -9.066 9.248 1.00 98.25 247 THR A CA 1
ATOM 1781 C C . THR A 1 247 ? 11.873 -9.687 8.714 1.00 98.25 247 THR A C 1
ATOM 1783 O O . THR A 1 247 ? 12.937 -9.575 9.324 1.00 98.25 247 THR A O 1
ATOM 1786 N N . LEU A 1 248 ? 11.790 -10.281 7.524 1.00 98.31 248 LEU A N 1
ATOM 1787 C CA . LEU A 1 248 ? 12.958 -10.603 6.712 1.00 98.31 248 LEU A CA 1
ATOM 1788 C C . LEU A 1 248 ? 13.136 -9.570 5.608 1.00 98.31 248 LEU A C 1
ATOM 1790 O O . LEU A 1 248 ? 12.171 -9.141 4.978 1.00 98.31 248 LEU A O 1
ATOM 1794 N N . ALA A 1 249 ? 14.390 -9.229 5.336 1.00 98.56 249 ALA A N 1
ATOM 1795 C CA . ALA A 1 249 ? 14.767 -8.398 4.209 1.00 98.56 249 ALA A CA 1
ATOM 1796 C C . ALA A 1 249 ? 15.869 -9.079 3.393 1.00 98.56 249 ALA A C 1
ATOM 1798 O O . ALA A 1 249 ? 16.798 -9.662 3.954 1.00 98.56 249 ALA A O 1
ATOM 1799 N N . TRP A 1 250 ? 15.761 -9.021 2.069 1.00 98.62 250 TRP A N 1
ATOM 1800 C CA . TRP A 1 250 ? 16.713 -9.646 1.151 1.00 98.62 250 TRP A CA 1
ATOM 1801 C C . TRP A 1 250 ? 16.900 -8.806 -0.115 1.00 98.62 250 TRP A C 1
ATOM 1803 O O . TRP A 1 250 ? 16.098 -7.928 -0.429 1.00 98.62 250 TRP A O 1
ATOM 1813 N N . GLY A 1 251 ? 17.993 -9.048 -0.837 1.00 98.44 251 GLY A N 1
ATOM 1814 C CA . GLY A 1 251 ? 18.388 -8.265 -2.005 1.00 98.44 251 GLY A CA 1
ATOM 1815 C C . GLY A 1 251 ? 19.552 -7.306 -1.737 1.00 98.44 251 GLY A C 1
ATOM 1816 O O . GLY A 1 251 ? 20.417 -7.557 -0.894 1.00 98.44 251 GLY A O 1
ATOM 1817 N N . GLN A 1 252 ? 19.590 -6.189 -2.467 1.00 98.31 252 GLN A N 1
ATOM 1818 C CA . GLN A 1 252 ? 20.660 -5.196 -2.373 1.00 98.31 252 GLN A CA 1
ATOM 1819 C C . GLN A 1 252 ? 20.724 -4.555 -0.983 1.00 98.31 252 GLN A C 1
ATOM 1821 O O . GLN A 1 252 ? 19.728 -4.024 -0.509 1.00 98.31 252 GLN A O 1
ATOM 1826 N N . ASN A 1 253 ? 21.924 -4.486 -0.393 1.00 98.25 253 ASN A N 1
ATOM 1827 C CA . ASN A 1 253 ? 22.122 -3.951 0.959 1.00 98.25 253 ASN A CA 1
ATOM 1828 C C . ASN A 1 253 ? 23.239 -2.888 1.081 1.00 98.25 253 ASN A C 1
ATOM 1830 O O . ASN A 1 253 ? 23.919 -2.796 2.097 1.00 98.25 253 ASN A O 1
ATOM 1834 N N . TYR A 1 254 ? 23.495 -2.087 0.039 1.00 98.12 254 TYR A N 1
ATOM 1835 C CA . TYR A 1 254 ? 24.599 -1.106 0.067 1.00 98.12 254 TYR A CA 1
ATOM 1836 C C . TYR A 1 254 ? 24.456 -0.005 1.125 1.00 98.12 254 TYR A C 1
ATOM 1838 O O . TYR A 1 254 ? 25.457 0.607 1.493 1.00 98.12 254 TYR A O 1
ATOM 1846 N N . TYR A 1 255 ? 23.235 0.263 1.583 1.00 98.31 255 TYR A N 1
ATOM 1847 C CA . TYR A 1 255 ? 22.935 1.301 2.566 1.00 98.31 255 TYR A CA 1
ATOM 1848 C C . TYR A 1 255 ? 22.366 0.734 3.868 1.00 98.31 255 TYR A C 1
ATOM 1850 O O . TYR A 1 255 ? 21.908 1.509 4.700 1.00 98.31 255 TYR A O 1
ATOM 1858 N N . GLY A 1 256 ? 22.371 -0.590 4.042 1.00 98.38 256 GLY A N 1
ATOM 1859 C CA . GLY A 1 256 ? 21.742 -1.242 5.188 1.00 98.38 256 GLY A CA 1
ATOM 1860 C C . GLY A 1 256 ? 20.221 -1.380 5.067 1.00 98.38 256 GLY A C 1
ATOM 1861 O O . GLY A 1 256 ? 19.550 -1.560 6.071 1.00 98.38 256 GLY A O 1
ATOM 1862 N N . GLN A 1 257 ? 19.632 -1.273 3.868 1.00 98.44 257 GLN A N 1
ATOM 1863 C CA . GLN A 1 257 ? 18.174 -1.395 3.679 1.00 98.44 257 GLN A CA 1
ATOM 1864 C C . GLN A 1 257 ? 17.607 -2.795 3.982 1.00 98.44 257 GLN A C 1
ATOM 1866 O O . GLN A 1 257 ? 16.398 -2.931 4.190 1.00 98.44 257 GLN A O 1
ATOM 1871 N N . CYS A 1 258 ? 18.474 -3.811 4.037 1.00 98.50 258 CYS A N 1
ATOM 1872 C CA . CYS A 1 258 ? 18.154 -5.163 4.491 1.00 98.50 258 CYS A CA 1
ATOM 1873 C C . CYS A 1 258 ? 18.575 -5.427 5.948 1.00 98.50 258 CYS A C 1
ATOM 1875 O O . CYS A 1 258 ? 18.311 -6.512 6.463 1.00 98.50 258 CYS A O 1
ATOM 1877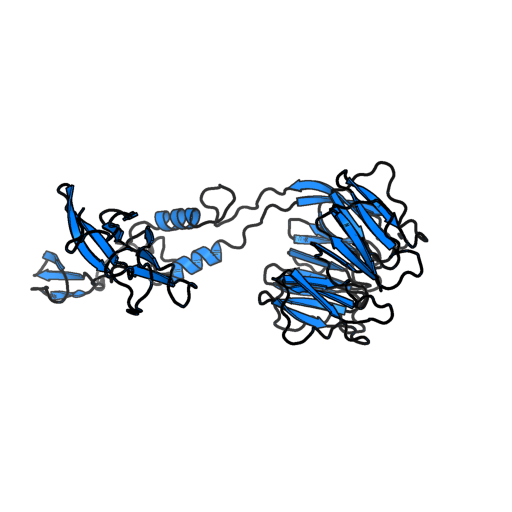 N N . ASP A 1 259 ? 19.200 -4.461 6.627 1.00 98.25 259 ASP A N 1
ATOM 1878 C CA . ASP A 1 259 ? 19.606 -4.585 8.030 1.00 98.25 259 ASP A CA 1
ATOM 1879 C C . ASP A 1 259 ? 18.413 -4.253 8.939 1.00 98.25 259 ASP A C 1
ATOM 1881 O O . ASP A 1 259 ? 18.342 -3.180 9.540 1.00 98.25 259 ASP A O 1
ATOM 1885 N N . VAL A 1 260 ? 17.439 -5.168 8.992 1.00 98.12 260 VAL A N 1
ATOM 1886 C CA . VAL A 1 260 ? 16.249 -5.034 9.848 1.00 98.12 260 VAL A CA 1
ATOM 1887 C C . VAL A 1 260 ? 16.695 -4.835 11.306 1.00 98.12 260 VAL A C 1
ATOM 1889 O O . VAL A 1 260 ? 17.496 -5.637 11.801 1.00 98.12 260 VAL A O 1
ATOM 1892 N N . PRO A 1 261 ? 16.210 -3.796 12.014 1.00 96.94 261 PRO A N 1
ATOM 1893 C CA . PRO A 1 261 ? 16.607 -3.566 13.398 1.00 96.94 261 PRO A CA 1
ATOM 1894 C C . PRO A 1 261 ? 16.234 -4.757 14.297 1.00 96.94 261 PRO A C 1
ATOM 1896 O O . PRO A 1 261 ? 15.134 -5.302 14.222 1.00 96.94 261 PRO A O 1
ATOM 1899 N N . ALA A 1 262 ? 17.183 -5.196 15.127 1.00 94.25 262 ALA A N 1
ATOM 1900 C CA . ALA A 1 262 ? 17.040 -6.417 15.915 1.00 94.25 262 ALA A CA 1
ATOM 1901 C C . ALA A 1 262 ? 16.032 -6.257 17.064 1.00 94.25 262 ALA A C 1
ATOM 1903 O O . ALA A 1 262 ? 16.065 -5.261 17.782 1.00 94.25 262 ALA A O 1
ATOM 1904 N N . GLY A 1 263 ? 15.208 -7.286 17.286 1.00 92.19 263 GLY A N 1
ATOM 1905 C CA . GLY A 1 263 ? 14.228 -7.321 18.379 1.00 92.19 263 GLY A CA 1
ATOM 1906 C C . GLY A 1 263 ? 12.957 -6.512 18.118 1.00 92.19 263 GLY A C 1
ATOM 1907 O O . GLY A 1 263 ? 12.167 -6.329 19.038 1.00 92.19 263 GLY A O 1
ATOM 1908 N N . GLU A 1 264 ? 12.760 -6.029 16.892 1.00 95.31 264 GLU A N 1
ATOM 1909 C CA . GLU A 1 264 ? 11.553 -5.307 16.505 1.00 95.31 264 GLU A CA 1
ATOM 1910 C C . GLU A 1 264 ? 10.446 -6.248 16.023 1.00 95.31 264 GLU A C 1
ATOM 1912 O O . GLU A 1 264 ? 10.713 -7.254 15.360 1.00 95.31 264 GLU A O 1
ATOM 1917 N N . SER A 1 265 ? 9.203 -5.863 16.311 1.00 94.31 265 SER A N 1
ATOM 1918 C CA . SER A 1 265 ? 7.987 -6.478 15.780 1.00 94.31 265 SER A CA 1
ATOM 1919 C C . SER A 1 265 ? 7.132 -5.403 15.111 1.00 94.31 265 SER A C 1
ATOM 1921 O O . SER A 1 265 ? 6.958 -4.304 15.651 1.00 94.31 265 SER A O 1
ATOM 1923 N N . PHE A 1 266 ? 6.638 -5.693 13.909 1.00 96.62 266 PHE A N 1
ATOM 1924 C CA . PHE A 1 266 ? 5.935 -4.735 13.066 1.00 96.62 266 PHE A CA 1
ATOM 1925 C C . PHE A 1 266 ? 4.551 -5.237 12.655 1.00 96.62 266 PHE A C 1
ATOM 1927 O O . PHE A 1 266 ? 4.327 -6.424 12.461 1.00 96.62 266 PHE A O 1
ATOM 1934 N N . VAL A 1 267 ? 3.632 -4.298 12.438 1.00 93.56 267 VAL A N 1
ATOM 1935 C CA . VAL A 1 267 ? 2.310 -4.539 11.837 1.00 93.56 267 VAL A CA 1
ATOM 1936 C C . VAL A 1 267 ? 2.256 -4.090 10.376 1.00 93.56 267 VAL A C 1
ATOM 1938 O O . VAL A 1 267 ? 1.358 -4.482 9.630 1.00 93.56 267 VAL A O 1
ATOM 1941 N N . GLN A 1 268 ? 3.217 -3.277 9.931 1.00 96.88 268 GLN A N 1
ATOM 1942 C CA . GLN A 1 268 ? 3.368 -2.875 8.536 1.00 96.88 268 GLN A CA 1
ATOM 1943 C C . GLN A 1 268 ? 4.849 -2.727 8.182 1.00 96.88 268 GLN A C 1
ATOM 1945 O O . GLN A 1 268 ? 5.642 -2.223 8.975 1.00 96.88 268 GLN A O 1
ATOM 1950 N N . ILE A 1 269 ? 5.188 -3.109 6.954 1.00 98.56 269 ILE A N 1
ATOM 1951 C CA . ILE A 1 269 ? 6.480 -2.851 6.319 1.00 98.56 269 ILE A CA 1
ATOM 1952 C C . ILE A 1 269 ? 6.253 -2.109 5.005 1.00 98.56 269 ILE A C 1
ATOM 1954 O O . ILE A 1 269 ? 5.329 -2.430 4.258 1.00 98.56 269 ILE A O 1
ATOM 1958 N N . VAL A 1 270 ? 7.097 -1.124 4.715 1.00 98.56 270 VAL A N 1
ATOM 1959 C CA . VAL A 1 270 ? 7.127 -0.452 3.413 1.00 98.56 270 VAL A CA 1
ATOM 1960 C C . VAL A 1 270 ? 8.565 -0.258 2.956 1.00 98.56 270 VAL A C 1
ATOM 1962 O O . VAL A 1 270 ? 9.459 0.018 3.759 1.00 98.56 270 VAL A O 1
ATOM 1965 N N . ALA A 1 271 ? 8.785 -0.407 1.656 1.00 98.12 271 ALA A N 1
ATOM 1966 C CA . ALA A 1 271 ? 10.084 -0.252 1.022 1.00 98.12 271 ALA A CA 1
ATOM 1967 C C . ALA A 1 271 ? 10.046 0.933 0.054 1.00 98.12 271 ALA A C 1
ATOM 1969 O O . ALA A 1 271 ? 9.218 0.969 -0.850 1.00 98.12 271 ALA A O 1
ATOM 1970 N N . GLY A 1 272 ? 10.963 1.883 0.231 1.00 97.75 272 GLY A N 1
ATOM 1971 C CA . GLY A 1 272 ? 11.251 2.897 -0.780 1.00 97.75 272 GLY A CA 1
ATOM 1972 C C . GLY A 1 272 ? 12.331 2.429 -1.755 1.00 97.75 272 GLY A C 1
ATOM 1973 O O . GLY A 1 272 ? 12.639 1.240 -1.865 1.00 97.75 272 GLY A O 1
ATOM 1974 N N . HIS A 1 273 ? 12.995 3.358 -2.449 1.00 96.62 273 HIS A N 1
ATOM 1975 C CA . HIS A 1 273 ? 14.009 2.979 -3.443 1.00 96.62 273 HIS A CA 1
ATOM 1976 C C . HIS A 1 273 ? 15.216 2.259 -2.812 1.00 96.62 273 HIS A C 1
ATOM 1978 O O . HIS A 1 273 ? 15.768 1.331 -3.402 1.00 96.62 273 HIS A O 1
ATOM 1984 N N . ALA A 1 274 ? 15.667 2.712 -1.639 1.00 98.00 274 ALA A N 1
ATOM 1985 C CA . ALA A 1 274 ? 16.824 2.148 -0.934 1.00 98.00 274 ALA A CA 1
ATOM 1986 C C . ALA A 1 274 ? 16.738 2.322 0.594 1.00 98.00 274 ALA A C 1
ATOM 1988 O O . ALA A 1 274 ? 17.763 2.341 1.276 1.00 98.00 274 ALA A O 1
ATOM 1989 N N . HIS A 1 275 ? 15.528 2.496 1.116 1.00 98.69 275 HIS A N 1
ATOM 1990 C CA . HIS A 1 275 ? 15.222 2.569 2.540 1.00 98.69 275 HIS A CA 1
ATOM 1991 C C . HIS A 1 275 ? 13.975 1.740 2.832 1.00 98.69 275 HIS A C 1
ATOM 1993 O O . HIS A 1 275 ? 13.242 1.356 1.916 1.00 98.69 275 HIS A O 1
ATOM 1999 N N . SER A 1 276 ? 13.758 1.473 4.107 1.00 98.75 276 SER A N 1
ATOM 2000 C CA . SER A 1 276 ? 12.680 0.636 4.610 1.00 98.75 276 SER A CA 1
ATOM 2001 C C . SER A 1 276 ? 12.122 1.274 5.876 1.00 98.75 276 SER A C 1
ATOM 2003 O O . SER A 1 276 ? 12.893 1.816 6.669 1.00 98.75 276 SER A O 1
ATOM 2005 N N . ILE A 1 277 ? 10.805 1.216 6.063 1.00 98.69 277 ILE A N 1
ATOM 2006 C CA . ILE A 1 277 ? 10.135 1.657 7.291 1.00 98.69 277 ILE A CA 1
ATOM 2007 C C . ILE A 1 277 ? 9.309 0.497 7.847 1.00 98.69 277 ILE A C 1
ATOM 2009 O O . ILE A 1 277 ? 8.593 -0.176 7.102 1.00 98.69 277 ILE A O 1
ATOM 2013 N N . GLY A 1 278 ? 9.396 0.292 9.157 1.00 98.56 278 GLY A N 1
ATOM 2014 C CA . GLY A 1 278 ? 8.552 -0.621 9.919 1.00 98.56 278 GLY A CA 1
ATOM 2015 C C . GLY A 1 278 ? 7.656 0.166 10.869 1.00 98.56 278 GLY A C 1
ATOM 2016 O O . GLY A 1 278 ? 8.146 1.031 11.598 1.00 98.56 278 GLY A O 1
ATOM 2017 N N . LEU A 1 279 ? 6.354 -0.120 10.846 1.00 98.12 279 LEU A N 1
ATOM 2018 C CA . LEU A 1 279 ? 5.352 0.434 11.759 1.00 98.12 279 LEU A CA 1
ATOM 2019 C C . LEU A 1 279 ? 5.037 -0.596 12.841 1.00 98.12 279 LEU A C 1
ATOM 2021 O O . LEU A 1 279 ? 4.750 -1.749 12.517 1.00 98.12 279 LEU A O 1
ATOM 2025 N N . ARG A 1 280 ? 5.070 -0.189 14.106 1.00 96.94 280 ARG A N 1
ATOM 2026 C CA . ARG A 1 280 ? 4.741 -1.026 15.264 1.00 96.94 280 ARG A CA 1
ATOM 2027 C C . ARG A 1 280 ? 3.257 -0.937 15.613 1.00 96.94 280 ARG A C 1
ATOM 2029 O O . ARG A 1 280 ? 2.572 -0.001 15.207 1.00 96.94 280 ARG A O 1
ATOM 2036 N N . ALA A 1 281 ? 2.775 -1.898 16.398 1.00 89.81 281 ALA A N 1
ATOM 2037 C CA . ALA A 1 281 ? 1.385 -1.940 16.860 1.00 89.81 281 ALA A CA 1
ATOM 2038 C C . ALA A 1 281 ? 0.992 -0.726 17.726 1.00 89.81 281 ALA A C 1
ATOM 2040 O O . ALA A 1 281 ? -0.159 -0.307 17.708 1.00 89.81 281 ALA A O 1
ATOM 2041 N N . ASP A 1 282 ? 1.951 -0.122 18.437 1.00 88.75 282 ASP A N 1
ATOM 2042 C CA . ASP A 1 282 ? 1.749 1.104 19.225 1.00 88.75 282 ASP A CA 1
ATOM 2043 C C . ASP A 1 282 ? 1.701 2.392 18.372 1.00 88.75 282 ASP A C 1
ATOM 2045 O O . ASP A 1 282 ? 1.589 3.498 18.902 1.00 88.75 282 ASP A O 1
ATOM 2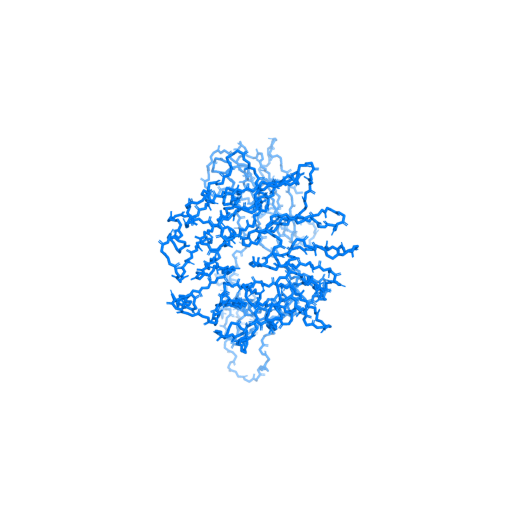049 N N . GLY A 1 283 ? 1.805 2.259 17.047 1.00 94.19 283 GLY A N 1
ATOM 2050 C CA . GLY A 1 283 ? 1.801 3.352 16.083 1.00 94.19 283 GLY A CA 1
ATOM 2051 C C . GLY A 1 283 ? 3.152 4.042 15.892 1.00 94.19 283 GLY A C 1
ATOM 2052 O O . GLY A 1 283 ? 3.277 4.884 15.002 1.00 94.19 283 GLY A O 1
ATOM 2053 N N . THR A 1 284 ? 4.188 3.711 16.665 1.00 97.56 284 THR A N 1
ATOM 2054 C CA . THR A 1 284 ? 5.538 4.236 16.418 1.00 97.56 284 THR A CA 1
ATOM 2055 C C . THR A 1 284 ? 6.168 3.561 15.201 1.00 97.56 284 THR A C 1
ATOM 2057 O O . THR A 1 284 ? 5.875 2.410 14.882 1.00 97.56 284 THR A O 1
ATOM 2060 N N . ALA A 1 285 ? 7.077 4.252 14.513 1.00 98.12 285 ALA A N 1
ATOM 2061 C CA . ALA A 1 285 ? 7.770 3.694 13.356 1.00 98.12 285 ALA A CA 1
ATOM 2062 C C . ALA A 1 285 ? 9.285 3.874 13.442 1.00 98.12 285 ALA A C 1
ATOM 2064 O O . ALA A 1 285 ? 9.790 4.766 14.125 1.00 98.12 285 ALA A O 1
ATOM 2065 N N . ILE A 1 286 ? 10.015 3.013 12.739 1.00 98.12 286 ILE A N 1
ATOM 2066 C CA . ILE A 1 286 ? 11.471 3.074 12.611 1.00 98.12 286 ILE A CA 1
ATOM 2067 C C . ILE A 1 286 ? 11.866 2.925 11.146 1.00 98.12 286 ILE A C 1
ATOM 2069 O O . ILE A 1 286 ? 11.331 2.076 10.435 1.00 98.12 286 ILE A O 1
ATOM 2073 N N . GLY A 1 287 ? 12.798 3.764 10.699 1.00 98.31 287 GLY A N 1
ATOM 2074 C CA . GLY A 1 287 ? 13.377 3.691 9.364 1.00 98.31 287 GLY A CA 1
ATOM 2075 C C . GLY A 1 287 ? 14.811 3.173 9.379 1.00 98.31 287 GLY A C 1
ATOM 2076 O O . GLY A 1 287 ? 15.581 3.491 10.284 1.00 98.31 287 GLY A O 1
ATOM 2077 N N . TRP A 1 288 ? 15.185 2.407 8.356 1.00 98.75 288 TRP A N 1
ATOM 2078 C CA . TRP A 1 288 ? 16.553 1.933 8.131 1.00 98.75 288 TRP A CA 1
ATOM 2079 C C . TRP A 1 288 ? 16.912 1.930 6.637 1.00 98.75 288 TRP A C 1
ATOM 2081 O O . TRP A 1 288 ? 16.046 1.978 5.761 1.00 98.75 288 TRP A O 1
ATOM 2091 N N . GLY A 1 289 ? 18.210 1.907 6.328 1.00 98.69 289 GLY A N 1
ATOM 2092 C CA . GLY A 1 289 ? 18.728 2.019 4.964 1.00 98.69 289 GLY A CA 1
ATOM 2093 C C . GLY A 1 289 ? 19.271 3.409 4.622 1.00 98.69 289 GLY A C 1
ATOM 2094 O O . GLY A 1 289 ? 19.776 4.136 5.480 1.00 98.69 289 GLY A O 1
ATOM 2095 N N . LEU A 1 290 ? 19.186 3.787 3.342 1.00 98.56 290 LEU A N 1
ATOM 2096 C CA . LEU A 1 290 ? 19.653 5.086 2.853 1.00 98.56 290 LEU A CA 1
ATOM 2097 C C . LEU A 1 290 ? 18.944 6.218 3.603 1.00 98.56 290 LEU A C 1
ATOM 2099 O O . LEU A 1 290 ? 17.721 6.244 3.608 1.00 98.56 290 LEU A O 1
ATOM 2103 N N . ASN A 1 291 ? 19.692 7.205 4.113 1.00 98.31 291 ASN A N 1
ATOM 2104 C CA . ASN A 1 291 ? 19.117 8.342 4.848 1.00 98.31 291 ASN A CA 1
ATOM 2105 C C . ASN A 1 291 ? 19.657 9.727 4.426 1.00 98.31 291 ASN A C 1
ATOM 2107 O O . ASN A 1 291 ? 19.640 10.682 5.194 1.00 98.31 291 ASN A O 1
ATOM 2111 N N . ASN A 1 292 ? 20.169 9.869 3.200 1.00 97.94 292 ASN A N 1
ATOM 2112 C CA . ASN A 1 292 ? 20.800 11.126 2.760 1.00 97.94 292 ASN A CA 1
ATOM 2113 C C . ASN A 1 292 ? 19.854 12.343 2.719 1.00 97.94 292 ASN A C 1
ATOM 2115 O O . ASN A 1 292 ? 20.341 13.471 2.666 1.00 97.94 292 ASN A O 1
ATOM 2119 N N . TYR A 1 293 ? 18.536 12.125 2.717 1.00 97.38 293 TYR A N 1
ATOM 2120 C CA . TYR A 1 293 ? 17.516 13.175 2.717 1.00 97.38 293 TYR A CA 1
ATOM 2121 C C . TYR A 1 293 ? 16.593 13.105 3.943 1.00 97.38 293 TYR A C 1
ATOM 2123 O O . TYR A 1 293 ? 15.542 13.736 3.944 1.00 97.38 293 TYR A O 1
ATOM 2131 N N . GLY A 1 294 ? 16.961 12.343 4.978 1.00 98.06 294 GLY A N 1
ATOM 2132 C CA . GLY A 1 294 ? 16.133 12.171 6.174 1.00 98.06 294 GLY A CA 1
ATOM 2133 C C . GLY A 1 294 ? 14.938 11.229 5.989 1.00 98.06 294 GLY A C 1
ATOM 2134 O O . GLY A 1 294 ? 14.008 11.254 6.784 1.00 98.06 294 GLY A O 1
ATOM 2135 N N . GLN A 1 295 ? 14.906 10.398 4.941 1.00 98.00 295 GLN A N 1
ATOM 2136 C CA . GLN A 1 295 ? 13.795 9.464 4.709 1.00 98.00 295 GLN A CA 1
ATOM 2137 C C . GLN A 1 295 ? 13.651 8.370 5.781 1.00 98.00 295 GLN A C 1
ATOM 2139 O O . GLN A 1 295 ? 12.565 7.818 5.927 1.00 98.00 295 GLN A O 1
ATOM 2144 N N . CYS A 1 296 ? 14.697 8.074 6.554 1.00 98.38 296 CYS A N 1
ATOM 2145 C CA . CYS A 1 296 ? 14.615 7.192 7.722 1.00 98.38 296 CYS A CA 1
ATOM 2146 C C . CYS A 1 296 ? 14.336 7.961 9.024 1.00 98.38 296 CYS A C 1
ATOM 2148 O O . CYS A 1 296 ? 14.055 7.331 10.043 1.00 98.38 296 CYS A O 1
ATOM 2150 N N . ASP A 1 297 ? 14.393 9.297 9.002 1.00 98.06 297 ASP A N 1
ATOM 2151 C CA . ASP A 1 297 ? 14.181 10.154 10.170 1.00 98.06 297 ASP A CA 1
ATOM 2152 C C . ASP A 1 297 ? 12.677 10.324 10.424 1.00 98.06 297 ASP A C 1
ATOM 2154 O O . ASP A 1 297 ? 12.082 11.362 10.128 1.00 98.06 297 ASP A O 1
ATOM 2158 N N . VAL A 1 298 ? 12.051 9.266 10.949 1.00 97.81 298 VAL A N 1
ATOM 2159 C CA . VAL A 1 298 ? 10.643 9.285 11.364 1.00 97.81 298 VAL A CA 1
ATOM 2160 C C . VAL A 1 298 ? 10.425 10.451 12.345 1.00 97.81 298 VAL A C 1
ATOM 2162 O O . VAL A 1 298 ? 11.173 10.558 13.324 1.00 97.81 298 VAL A O 1
ATOM 2165 N N . PRO A 1 299 ? 9.435 11.338 12.116 1.00 96.75 299 PRO A N 1
ATOM 2166 C CA . PRO A 1 299 ? 9.232 12.504 12.968 1.00 96.75 299 PRO A CA 1
ATOM 2167 C C . PRO A 1 299 ? 8.987 12.123 14.438 1.00 96.75 299 PRO A C 1
ATOM 2169 O O . PRO A 1 299 ? 8.165 11.264 14.756 1.00 96.75 299 PRO A O 1
ATOM 2172 N N . ALA A 1 300 ? 9.724 12.761 15.349 1.00 94.06 300 ALA A N 1
ATOM 2173 C CA . ALA A 1 300 ? 9.715 12.402 16.764 1.00 94.06 300 ALA A CA 1
ATOM 2174 C C . ALA A 1 300 ? 8.370 12.713 17.440 1.00 94.06 300 ALA A C 1
ATOM 2176 O O . ALA A 1 300 ? 7.842 13.815 17.305 1.00 94.06 300 ALA A O 1
ATOM 2177 N N . GLY A 1 301 ? 7.870 11.763 18.236 1.00 92.06 301 GLY A N 1
ATOM 2178 C CA . GLY A 1 301 ? 6.614 11.904 18.982 1.00 92.06 301 GLY A CA 1
ATOM 2179 C C . GLY A 1 301 ? 5.351 11.661 18.153 1.00 92.06 301 GLY A C 1
ATOM 2180 O O . GLY A 1 301 ? 4.256 11.792 18.692 1.00 92.06 301 GLY A O 1
ATOM 2181 N N . GLU A 1 302 ? 5.490 11.300 16.877 1.00 95.38 302 GLU A N 1
ATOM 2182 C CA . GLU A 1 302 ? 4.361 10.948 16.023 1.00 95.38 302 GLU A CA 1
ATOM 2183 C C . GLU A 1 302 ? 3.976 9.470 16.150 1.00 95.38 302 GLU A C 1
ATOM 2185 O O . GLU A 1 302 ? 4.829 8.602 16.351 1.00 95.38 302 GLU A O 1
ATOM 2190 N N . THR A 1 303 ? 2.682 9.197 15.981 1.00 96.06 303 THR A N 1
ATOM 2191 C CA . THR A 1 303 ? 2.124 7.844 15.869 1.00 96.06 303 THR A CA 1
ATOM 2192 C C . THR A 1 303 ? 1.260 7.741 14.617 1.00 96.06 303 THR A C 1
ATOM 2194 O O . THR A 1 303 ? 0.576 8.693 14.235 1.00 96.06 303 THR A O 1
ATOM 2197 N N . PHE A 1 304 ? 1.305 6.588 13.957 1.00 94.69 304 PHE A N 1
ATOM 2198 C CA . PHE A 1 304 ? 0.668 6.353 12.667 1.00 94.69 304 PHE A CA 1
ATOM 2199 C C . PHE A 1 304 ? -0.180 5.086 12.694 1.00 94.69 304 PHE A C 1
ATOM 2201 O O . PHE A 1 304 ? 0.150 4.115 13.363 1.00 94.69 304 PHE A O 1
ATOM 2208 N N . VAL A 1 305 ? -1.249 5.081 11.904 1.00 91.69 305 VAL A N 1
ATOM 2209 C CA . VAL A 1 305 ? -2.022 3.872 11.575 1.00 91.69 305 VAL A CA 1
ATOM 2210 C C . VAL A 1 305 ? -1.596 3.276 10.236 1.00 91.69 305 VAL A C 1
ATOM 2212 O O . VAL A 1 305 ? -1.873 2.113 9.954 1.00 91.69 305 VAL A O 1
ATOM 2215 N N . LYS A 1 306 ? -0.927 4.070 9.390 1.00 93.12 306 LYS A N 1
ATOM 2216 C CA . LYS A 1 306 ? -0.434 3.635 8.083 1.00 93.12 306 LYS A CA 1
ATOM 2217 C C . LYS A 1 306 ? 0.727 4.502 7.619 1.00 93.12 306 LYS A C 1
ATOM 2219 O O . LYS A 1 306 ? 0.730 5.715 7.827 1.00 93.12 306 LYS A O 1
ATOM 2224 N N . ILE A 1 307 ? 1.678 3.878 6.935 1.00 97.88 307 ILE A N 1
ATOM 2225 C CA . ILE A 1 307 ? 2.772 4.561 6.241 1.00 97.88 307 ILE A CA 1
ATOM 2226 C C . ILE A 1 307 ? 2.743 4.184 4.760 1.00 97.88 307 ILE A C 1
ATOM 2228 O O . ILE A 1 307 ? 2.471 3.040 4.404 1.00 97.88 307 ILE A O 1
ATOM 2232 N N . VAL A 1 308 ? 3.020 5.152 3.896 1.00 97.62 308 VAL A N 1
ATOM 2233 C CA . VAL A 1 308 ? 3.243 4.972 2.459 1.00 97.62 308 VAL A CA 1
ATOM 2234 C C . VAL A 1 308 ? 4.669 5.419 2.161 1.00 97.62 308 VAL A C 1
ATOM 2236 O O . VAL A 1 308 ? 5.062 6.517 2.556 1.00 97.62 308 VAL A O 1
ATOM 2239 N N . ALA A 1 309 ? 5.452 4.575 1.492 1.00 97.31 309 ALA A N 1
ATOM 2240 C CA . ALA A 1 309 ? 6.808 4.917 1.073 1.00 97.31 309 ALA A CA 1
ATOM 2241 C C . ALA A 1 309 ? 6.818 5.280 -0.411 1.00 97.31 309 ALA A C 1
ATOM 2243 O O . ALA A 1 309 ? 6.347 4.511 -1.241 1.00 97.31 309 ALA A O 1
ATOM 2244 N N . GLY A 1 310 ? 7.390 6.437 -0.728 1.00 96.88 310 GLY A N 1
ATOM 2245 C CA . GLY A 1 310 ? 7.822 6.769 -2.077 1.00 96.88 310 GLY A CA 1
ATOM 2246 C C . GLY A 1 310 ? 9.282 6.390 -2.300 1.00 96.88 310 GLY A C 1
ATOM 2247 O O . GLY A 1 310 ? 9.930 5.723 -1.489 1.00 96.88 310 GLY A O 1
ATOM 2248 N N . GLY A 1 311 ? 9.854 6.882 -3.396 1.00 96.25 311 GLY A N 1
ATOM 2249 C CA . GLY A 1 311 ? 11.252 6.617 -3.736 1.00 96.25 311 GLY A CA 1
ATOM 2250 C C . GLY A 1 311 ? 12.244 7.093 -2.674 1.00 96.25 311 GLY A C 1
ATOM 2251 O O . GLY A 1 311 ? 13.159 6.354 -2.310 1.00 96.25 311 GLY A O 1
ATOM 2252 N N . TYR A 1 312 ? 12.057 8.322 -2.188 1.00 97.50 312 TYR A N 1
ATOM 2253 C CA . TYR A 1 312 ? 12.968 8.992 -1.250 1.00 97.50 312 TYR A CA 1
ATOM 2254 C C . TYR A 1 312 ? 12.241 9.782 -0.154 1.00 97.50 312 TYR A C 1
ATOM 2256 O O . TYR A 1 312 ? 12.861 10.594 0.529 1.00 97.50 312 TYR A O 1
ATOM 2264 N N . HIS A 1 313 ? 10.936 9.585 -0.001 1.00 98.62 313 HIS A N 1
ATOM 2265 C CA . HIS A 1 313 ? 10.096 10.240 0.998 1.00 98.62 313 HIS A CA 1
ATOM 2266 C C . HIS A 1 313 ? 9.028 9.270 1.489 1.00 98.62 313 HIS A C 1
ATOM 2268 O O . HIS A 1 313 ? 8.844 8.200 0.912 1.00 98.62 313 HIS A O 1
ATOM 2274 N N . ASN A 1 314 ? 8.332 9.637 2.556 1.00 98.69 314 ASN A N 1
ATOM 2275 C CA . ASN A 1 314 ? 7.247 8.847 3.122 1.00 98.69 314 ASN A CA 1
ATOM 2276 C C . ASN A 1 314 ? 6.081 9.757 3.499 1.00 98.69 314 ASN A C 1
ATOM 2278 O O . ASN A 1 314 ? 6.279 10.947 3.751 1.00 98.69 314 ASN A O 1
ATOM 2282 N N . ILE A 1 315 ? 4.887 9.177 3.568 1.00 98.44 315 ILE A N 1
ATOM 2283 C CA . ILE A 1 315 ? 3.667 9.807 4.072 1.00 98.44 315 ILE A CA 1
ATOM 2284 C C . ILE A 1 315 ? 3.136 8.931 5.207 1.00 98.44 315 ILE A C 1
ATOM 2286 O O . ILE A 1 315 ? 2.848 7.753 5.006 1.00 98.44 315 ILE A O 1
ATOM 2290 N N . GLY A 1 316 ? 3.024 9.501 6.401 1.00 97.19 316 GLY A N 1
ATOM 2291 C CA . GLY A 1 316 ? 2.424 8.877 7.575 1.00 97.19 316 GLY A CA 1
ATOM 2292 C C . GLY A 1 316 ? 1.014 9.403 7.791 1.00 97.19 316 GLY A C 1
ATOM 2293 O O . GLY A 1 316 ? 0.771 10.608 7.688 1.00 97.19 316 GLY A O 1
ATOM 2294 N N . ILE A 1 317 ? 0.097 8.490 8.093 1.00 93.94 317 ILE A N 1
ATOM 2295 C CA . ILE A 1 317 ? -1.319 8.761 8.342 1.00 93.94 317 ILE A CA 1
ATOM 2296 C C . ILE A 1 317 ? -1.594 8.456 9.809 1.00 93.94 317 ILE A C 1
ATOM 2298 O O . ILE A 1 317 ? -1.279 7.362 10.281 1.00 93.94 317 ILE A O 1
ATOM 2302 N N . ARG A 1 318 ? -2.156 9.422 10.535 1.00 91.62 318 ARG A N 1
ATOM 2303 C CA . ARG A 1 318 ? -2.496 9.304 11.957 1.00 91.62 318 ARG A CA 1
ATOM 2304 C C . ARG A 1 318 ? -3.911 8.762 12.145 1.00 91.62 318 ARG A C 1
ATOM 2306 O O . ARG A 1 318 ? -4.714 8.758 11.215 1.00 91.62 318 ARG A O 1
ATOM 2313 N N . ALA A 1 319 ? -4.230 8.332 13.366 1.00 84.94 319 ALA A N 1
ATOM 2314 C CA . ALA A 1 319 ? -5.553 7.802 13.710 1.00 84.94 319 ALA A CA 1
ATOM 2315 C C . ALA A 1 319 ? -6.693 8.822 13.524 1.00 84.94 319 ALA A C 1
ATOM 2317 O O . ALA A 1 319 ? -7.822 8.436 13.240 1.00 84.94 319 ALA A O 1
ATOM 2318 N N . ASP A 1 320 ? -6.399 10.120 13.643 1.00 82.50 320 ASP A N 1
ATOM 2319 C CA . ASP A 1 320 ? -7.353 11.210 13.399 1.00 82.50 320 ASP A CA 1
ATOM 2320 C C . ASP A 1 320 ? -7.504 11.577 11.907 1.00 82.50 320 ASP A C 1
ATOM 2322 O O . ASP A 1 320 ? -8.213 12.525 11.571 1.00 82.50 320 ASP A O 1
ATOM 2326 N N . GLY A 1 321 ? -6.831 10.847 11.010 1.00 84.75 321 GLY A N 1
ATOM 2327 C CA . GLY A 1 321 ? -6.813 11.095 9.568 1.00 84.75 321 GLY A CA 1
ATOM 2328 C C . GLY A 1 321 ? -5.851 12.200 9.124 1.00 84.75 321 GLY A C 1
ATOM 2329 O O . GLY A 1 321 ? -5.647 12.376 7.924 1.00 84.75 321 GLY A O 1
ATOM 2330 N N . SER A 1 322 ? -5.218 12.928 10.049 1.00 90.19 322 SER A N 1
ATOM 2331 C CA . SER A 1 322 ? -4.189 13.904 9.693 1.00 90.19 322 SER A CA 1
ATOM 2332 C C . SER A 1 322 ? -2.922 13.212 9.189 1.00 90.19 322 SER A C 1
ATOM 2334 O O . SER A 1 322 ? -2.626 12.059 9.515 1.00 90.19 322 SER A O 1
ATOM 2336 N N . THR A 1 323 ? -2.134 13.935 8.400 1.00 95.06 323 THR A N 1
ATOM 2337 C CA . THR A 1 323 ? -0.975 13.364 7.711 1.00 95.06 323 THR A CA 1
ATOM 2338 C C . THR A 1 323 ? 0.287 14.182 7.905 1.00 95.06 323 THR A C 1
ATOM 2340 O O . THR A 1 323 ? 0.241 15.387 8.153 1.00 95.06 323 THR A O 1
ATOM 2343 N N . VAL A 1 324 ? 1.434 13.528 7.772 1.00 96.19 324 VAL A N 1
ATOM 2344 C CA . VAL A 1 324 ? 2.753 14.167 7.733 1.00 96.19 324 VAL A CA 1
ATOM 2345 C C . VAL A 1 324 ? 3.613 13.464 6.699 1.00 96.19 324 VAL A C 1
ATOM 2347 O O . VAL A 1 324 ? 3.554 12.245 6.570 1.00 96.19 324 VAL A O 1
ATOM 2350 N N . ALA A 1 325 ? 4.421 14.223 5.966 1.00 98.12 325 ALA A N 1
ATOM 2351 C CA . ALA A 1 325 ? 5.394 13.667 5.040 1.00 98.12 325 ALA A CA 1
ATOM 2352 C C . ALA A 1 325 ? 6.814 14.081 5.431 1.00 98.12 325 ALA A C 1
ATOM 2354 O O . ALA A 1 325 ? 7.036 15.194 5.910 1.00 98.12 325 ALA A O 1
ATOM 2355 N N . TRP A 1 326 ? 7.774 13.181 5.225 1.00 98.62 326 TRP A N 1
ATOM 2356 C CA . TRP A 1 326 ? 9.186 13.399 5.550 1.00 98.62 326 TRP A CA 1
ATOM 2357 C C . TRP A 1 326 ? 10.112 12.704 4.544 1.00 98.62 326 TRP A C 1
ATOM 2359 O O . TRP A 1 326 ? 9.687 11.823 3.797 1.00 98.62 326 TRP A O 1
ATOM 2369 N N . GLY A 1 327 ? 11.384 13.105 4.524 1.00 98.56 327 GLY A N 1
ATOM 2370 C CA . GLY A 1 327 ? 12.389 12.665 3.551 1.00 98.56 327 GLY A CA 1
ATOM 2371 C C . GLY A 1 327 ? 12.724 13.739 2.515 1.00 98.56 327 GLY A C 1
ATOM 2372 O O . GLY A 1 327 ? 12.643 14.937 2.801 1.00 98.56 327 GLY A O 1
ATOM 2373 N N . ASP A 1 328 ? 13.108 13.321 1.304 1.00 98.38 328 ASP A N 1
ATOM 2374 C CA . ASP A 1 328 ? 13.437 14.244 0.215 1.00 98.38 328 ASP A CA 1
ATOM 2375 C C . ASP A 1 328 ? 12.254 15.159 -0.103 1.00 98.38 328 ASP A C 1
ATOM 2377 O O . ASP A 1 328 ? 11.156 14.694 -0.389 1.00 98.38 328 ASP A O 1
ATOM 2381 N N . ASN A 1 329 ? 12.507 16.466 -0.116 1.00 97.88 329 ASN A N 1
ATOM 2382 C CA . ASN A 1 329 ? 11.513 17.474 -0.476 1.00 97.88 329 ASN A CA 1
ATOM 2383 C C . ASN A 1 329 ? 12.014 18.440 -1.562 1.00 97.88 329 ASN A C 1
ATOM 2385 O O . ASN A 1 329 ? 11.483 19.538 -1.729 1.00 97.88 329 ASN A O 1
ATOM 2389 N N . LEU A 1 330 ? 13.052 18.061 -2.318 1.00 97.38 330 LEU A N 1
ATOM 2390 C CA . LEU A 1 330 ? 13.619 18.904 -3.381 1.00 97.38 330 LEU A CA 1
ATOM 2391 C C . LEU A 1 330 ? 12.628 19.224 -4.511 1.00 97.38 330 LEU A C 1
ATOM 2393 O O . LEU A 1 330 ? 12.841 20.169 -5.268 1.00 97.38 330 LEU A O 1
ATOM 2397 N N . SER A 1 331 ? 11.565 18.436 -4.656 1.00 97.25 331 SER A N 1
ATOM 2398 C CA . SER A 1 331 ? 10.492 18.643 -5.629 1.00 97.25 331 SER A CA 1
ATOM 2399 C C . SER A 1 331 ? 9.164 19.018 -4.975 1.00 97.25 331 SER A C 1
ATOM 2401 O O . SER A 1 331 ? 8.165 19.042 -5.678 1.00 97.25 331 SER A O 1
ATOM 2403 N N . GLN A 1 332 ? 9.147 19.363 -3.681 1.00 97.56 332 GLN A N 1
ATOM 2404 C CA . GLN A 1 332 ? 7.932 19.665 -2.907 1.00 97.56 332 GLN A CA 1
ATOM 2405 C C . GLN A 1 332 ? 7.009 18.453 -2.683 1.00 97.56 332 GLN A C 1
ATOM 2407 O O . GLN A 1 332 ? 5.835 18.616 -2.372 1.00 97.56 332 GLN A O 1
ATOM 2412 N N . GLN A 1 333 ? 7.515 17.228 -2.828 1.00 97.31 333 GLN A N 1
ATOM 2413 C CA . GLN A 1 333 ? 6.724 16.000 -2.693 1.00 97.31 333 GLN A CA 1
ATOM 2414 C C . GLN A 1 333 ? 6.222 15.720 -1.264 1.00 97.31 333 GLN A C 1
ATOM 2416 O O . GLN A 1 333 ? 5.246 14.988 -1.093 1.00 97.31 333 GLN A O 1
ATOM 2421 N N . CYS A 1 334 ? 6.827 16.345 -0.249 1.00 98.06 334 CYS A N 1
ATOM 2422 C CA . CYS A 1 334 ? 6.356 16.297 1.138 1.00 98.06 334 CYS A CA 1
ATOM 2423 C C . CYS A 1 334 ? 5.369 17.430 1.477 1.00 98.06 334 CYS A C 1
ATOM 2425 O O . CYS A 1 334 ? 4.850 17.470 2.590 1.00 98.06 334 CYS A O 1
ATOM 2427 N N . ASN A 1 335 ? 5.091 18.355 0.552 1.00 97.38 335 ASN A N 1
ATOM 2428 C CA . ASN A 1 335 ? 4.145 19.450 0.777 1.00 97.38 335 ASN A CA 1
ATOM 2429 C C . ASN A 1 335 ? 2.714 18.966 0.496 1.00 97.38 335 ASN A C 1
ATOM 2431 O O . ASN A 1 335 ? 2.167 19.229 -0.573 1.00 97.38 335 ASN A O 1
ATOM 2435 N N . ILE A 1 336 ? 2.137 18.226 1.446 1.00 96.56 336 ILE A N 1
ATOM 2436 C CA . ILE A 1 336 ? 0.759 17.721 1.357 1.00 96.56 336 ILE A CA 1
ATOM 2437 C C . ILE A 1 336 ? -0.211 18.911 1.195 1.00 96.56 336 ILE A C 1
ATOM 2439 O O . ILE A 1 336 ? -0.088 19.875 1.956 1.00 96.56 336 ILE A O 1
ATOM 2443 N N . PRO A 1 337 ? -1.157 18.873 0.233 1.00 95.56 337 PRO A N 1
ATOM 2444 C CA . PRO A 1 337 ? -2.144 19.935 0.048 1.00 95.56 337 PRO A CA 1
ATOM 2445 C C . PRO A 1 337 ? -2.937 20.236 1.329 1.00 95.56 337 PRO A C 1
ATOM 2447 O O . PRO A 1 337 ? -3.473 19.334 1.969 1.00 95.56 337 PRO A O 1
ATOM 2450 N N . GLU A 1 338 ? -3.004 21.515 1.706 1.00 90.56 338 GLU A N 1
ATOM 2451 C CA . GLU A 1 338 ? -3.710 21.963 2.911 1.00 90.56 338 GLU A CA 1
ATOM 2452 C C . GLU A 1 338 ? -5.229 22.016 2.703 1.00 90.56 338 GLU A C 1
ATOM 2454 O O . GLU A 1 338 ? -5.707 22.383 1.632 1.00 90.56 338 GLU A O 1
ATOM 2459 N N . GLY A 1 339 ? -5.991 21.737 3.766 1.00 85.44 339 GLY A N 1
ATOM 2460 C CA . GLY A 1 339 ? -7.455 21.858 3.772 1.00 85.44 339 GLY A CA 1
ATOM 2461 C C . GLY A 1 339 ? -8.204 20.658 3.190 1.00 85.44 339 GLY A C 1
ATOM 2462 O O . GLY A 1 339 ? -9.432 20.656 3.205 1.00 85.44 339 GLY A O 1
ATOM 2463 N N . GLU A 1 340 ? -7.477 19.639 2.740 1.00 90.19 340 GLU A N 1
ATOM 2464 C CA . GLU A 1 340 ? -8.025 18.445 2.107 1.00 90.19 340 GLU A CA 1
ATOM 2465 C C . GLU A 1 340 ? -8.080 17.251 3.072 1.00 90.19 340 GLU A C 1
ATOM 2467 O O . GLU A 1 340 ? -7.272 17.131 3.994 1.00 90.19 340 GLU A O 1
ATOM 2472 N N . SER A 1 341 ? -9.046 16.353 2.866 1.00 88.75 341 SER A N 1
ATOM 2473 C CA . SER A 1 341 ? -9.219 15.118 3.650 1.00 88.75 341 SER A CA 1
ATOM 2474 C C . SER A 1 341 ? -9.091 13.900 2.743 1.00 88.75 341 SER A C 1
ATOM 2476 O O . SER A 1 341 ? -10.053 13.460 2.113 1.00 88.75 341 SER A O 1
ATOM 2478 N N . PHE A 1 342 ? -7.872 13.379 2.657 1.00 90.25 342 PHE A N 1
ATOM 2479 C CA . PHE A 1 342 ? -7.535 12.249 1.801 1.00 90.25 342 PHE A CA 1
ATOM 2480 C C . PHE A 1 342 ? -7.941 10.911 2.430 1.00 90.25 342 PHE A C 1
ATOM 2482 O O . PHE A 1 342 ? -7.717 10.675 3.614 1.00 90.25 342 PHE A O 1
ATOM 2489 N N . VAL A 1 343 ? -8.490 10.014 1.611 1.00 89.50 343 VAL A N 1
ATOM 2490 C CA . VAL A 1 343 ? -8.848 8.633 1.983 1.00 89.50 343 VAL A CA 1
ATOM 2491 C C . VAL A 1 343 ? -7.806 7.613 1.523 1.00 89.50 343 VAL A C 1
ATOM 2493 O O . VAL A 1 343 ? -7.741 6.502 2.043 1.00 89.50 343 VAL A O 1
ATOM 2496 N N . GLN A 1 344 ? -6.961 7.989 0.563 1.00 90.50 344 GLN A N 1
ATOM 2497 C CA . GLN A 1 344 ? -5.868 7.160 0.074 1.00 90.50 344 GLN A CA 1
ATOM 2498 C C . GLN A 1 344 ? -4.680 8.043 -0.302 1.00 90.50 344 GLN A C 1
ATOM 2500 O O . GLN A 1 344 ? -4.858 9.157 -0.791 1.00 90.50 344 GLN A O 1
ATOM 2505 N N . PHE A 1 345 ? -3.478 7.501 -0.131 1.00 96.69 345 PHE A N 1
ATOM 2506 C CA . PHE A 1 345 ? -2.255 8.036 -0.708 1.00 96.69 345 PHE A CA 1
ATOM 2507 C C . PHE A 1 345 ? -1.509 6.934 -1.445 1.00 96.69 345 PHE A C 1
ATOM 2509 O O . PHE A 1 345 ? -1.555 5.772 -1.032 1.00 96.69 345 PHE A O 1
ATOM 2516 N N . ASP A 1 346 ? -0.776 7.337 -2.473 1.00 97.88 346 ASP A N 1
ATOM 2517 C CA . ASP A 1 346 ? 0.342 6.578 -3.014 1.00 97.88 346 ASP A CA 1
ATOM 2518 C C . ASP A 1 346 ? 1.513 7.524 -3.329 1.00 97.88 346 ASP A C 1
ATOM 2520 O O . ASP A 1 346 ? 1.338 8.746 -3.426 1.00 97.88 346 ASP A O 1
ATOM 2524 N N . ALA A 1 347 ? 2.724 6.989 -3.443 1.00 97.06 347 ALA A N 1
ATOM 2525 C CA . ALA A 1 347 ? 3.928 7.795 -3.596 1.00 97.06 347 ALA A CA 1
ATOM 2526 C C . ALA A 1 347 ? 4.864 7.238 -4.673 1.00 97.06 347 ALA A C 1
ATOM 2528 O O . ALA A 1 347 ? 5.362 6.122 -4.593 1.00 97.06 347 ALA A O 1
ATOM 2529 N N . GLY A 1 348 ? 5.164 8.083 -5.658 1.00 96.69 348 GLY A N 1
ATOM 2530 C CA . GLY A 1 348 ? 6.134 7.798 -6.705 1.00 96.69 348 GLY A CA 1
ATOM 2531 C C . GLY A 1 348 ? 7.576 8.059 -6.263 1.00 96.69 348 GLY A C 1
ATOM 2532 O O . GLY A 1 348 ? 7.896 8.222 -5.084 1.00 96.69 348 GLY A O 1
ATOM 2533 N N . LEU A 1 349 ? 8.495 8.173 -7.229 1.00 95.75 349 LEU A N 1
ATOM 2534 C CA . LEU A 1 349 ? 9.921 8.380 -6.928 1.00 95.75 349 LEU A CA 1
ATOM 2535 C C . LEU A 1 349 ? 10.185 9.740 -6.255 1.00 95.75 349 LEU A C 1
ATOM 2537 O O . LEU A 1 349 ? 10.999 9.839 -5.338 1.00 95.75 349 LEU A O 1
ATOM 2541 N N . ARG A 1 350 ? 9.527 10.791 -6.760 1.00 96.56 350 ARG A N 1
ATOM 2542 C CA . ARG A 1 350 ? 9.610 12.191 -6.293 1.00 96.56 350 ARG A CA 1
ATOM 2543 C C . ARG A 1 350 ? 8.265 12.916 -6.428 1.00 96.56 350 ARG A C 1
ATOM 2545 O O . ARG A 1 350 ? 8.233 14.141 -6.537 1.00 96.56 350 ARG A O 1
ATOM 2552 N N . SER A 1 351 ? 7.174 12.168 -6.497 1.00 98.12 351 SER A N 1
ATOM 2553 C CA . SER A 1 351 ? 5.802 12.664 -6.580 1.00 98.12 351 SER A CA 1
ATOM 2554 C C . SER A 1 351 ? 4.947 11.936 -5.553 1.00 98.12 351 SER A C 1
ATOM 2556 O O . SER A 1 351 ? 5.307 10.856 -5.081 1.00 98.12 351 SER A O 1
ATOM 2558 N N . SER A 1 352 ? 3.824 12.540 -5.212 1.00 98.44 352 SER A N 1
ATOM 2559 C CA . SER A 1 352 ? 2.826 12.002 -4.299 1.00 98.44 352 SER A CA 1
ATOM 2560 C C . SER A 1 352 ? 1.461 12.190 -4.941 1.00 98.44 352 SER A C 1
ATOM 2562 O O . SER A 1 352 ? 1.237 13.193 -5.624 1.00 98.44 352 SER A O 1
ATOM 2564 N N . ILE A 1 353 ? 0.561 11.239 -4.726 1.00 98.50 353 ILE A N 1
ATOM 2565 C CA . ILE A 1 353 ? -0.833 11.335 -5.145 1.00 98.50 353 ILE A CA 1
ATOM 2566 C C . ILE A 1 353 ? -1.734 11.011 -3.960 1.00 98.50 353 ILE A C 1
ATOM 2568 O O . ILE A 1 353 ? -1.450 10.108 -3.173 1.00 98.50 353 ILE A O 1
ATOM 2572 N N . GLY A 1 354 ? -2.810 11.771 -3.819 1.00 97.62 354 GLY A N 1
ATOM 2573 C CA . GLY A 1 354 ? -3.840 11.563 -2.815 1.00 97.62 354 GLY A CA 1
ATOM 2574 C C . GLY A 1 354 ? -5.214 11.494 -3.468 1.00 97.62 354 GLY A C 1
ATOM 2575 O O . GLY A 1 354 ? -5.471 12.192 -4.448 1.00 97.62 354 GLY A O 1
ATOM 2576 N N . LEU A 1 355 ? -6.090 10.660 -2.914 1.00 96.62 355 LEU A N 1
ATOM 2577 C CA . LEU A 1 355 ? -7.485 10.519 -3.323 1.00 96.62 355 LEU A CA 1
ATOM 2578 C C . LEU A 1 355 ? -8.404 11.072 -2.236 1.00 96.62 355 LEU A C 1
ATOM 2580 O O . LEU A 1 355 ? -8.231 10.746 -1.061 1.00 96.62 355 LEU A O 1
ATOM 2584 N N . LEU A 1 356 ? -9.381 11.884 -2.626 1.00 93.81 356 LEU A N 1
ATOM 2585 C CA . LEU A 1 356 ? -10.439 12.395 -1.759 1.00 93.81 356 LEU A CA 1
ATOM 2586 C C . LEU A 1 356 ? -11.660 11.470 -1.780 1.00 93.81 356 LEU A C 1
ATOM 2588 O O . LEU A 1 356 ? -11.861 10.696 -2.714 1.00 93.81 356 LEU A O 1
ATOM 2592 N N . ALA A 1 357 ? -12.506 11.571 -0.752 1.00 89.25 357 ALA A N 1
ATOM 2593 C CA . ALA A 1 357 ? -13.707 10.739 -0.617 1.00 89.25 357 ALA A CA 1
ATOM 2594 C C . ALA A 1 357 ? -14.733 10.928 -1.754 1.00 89.25 357 ALA A C 1
ATOM 2596 O O . ALA A 1 357 ? -15.570 10.057 -1.975 1.00 89.25 357 ALA A O 1
ATOM 2597 N N . ASP A 1 358 ? -14.684 12.056 -2.467 1.00 89.38 358 ASP A N 1
ATOM 2598 C CA . ASP A 1 358 ? -15.534 12.334 -3.630 1.00 89.38 358 ASP A CA 1
ATOM 2599 C C . ASP A 1 358 ? -14.964 11.787 -4.955 1.00 89.38 358 ASP A C 1
ATOM 2601 O O . ASP A 1 358 ? -15.575 11.958 -6.010 1.00 89.38 358 ASP A O 1
ATOM 2605 N N . GLY A 1 359 ? -13.807 11.119 -4.901 1.00 94.31 359 GLY A N 1
ATOM 2606 C CA . GLY A 1 359 ? -13.107 10.548 -6.046 1.00 94.31 359 GLY A CA 1
ATOM 2607 C C . GLY A 1 359 ? -12.141 11.507 -6.747 1.00 94.31 359 GLY A C 1
ATOM 2608 O O . GLY A 1 359 ? -11.489 11.107 -7.713 1.00 94.31 359 GLY A O 1
ATOM 2609 N N . THR A 1 360 ? -12.010 12.751 -6.283 1.00 96.94 360 THR A N 1
ATOM 2610 C CA . THR A 1 360 ? -11.024 13.701 -6.812 1.00 96.94 360 THR A CA 1
ATOM 2611 C C . THR A 1 360 ? -9.612 13.270 -6.415 1.00 96.94 360 THR A C 1
ATOM 2613 O O . THR A 1 360 ? -9.323 13.070 -5.235 1.00 96.94 360 THR A O 1
ATOM 2616 N N . ALA A 1 361 ? -8.707 13.166 -7.390 1.00 97.94 361 ALA A N 1
ATOM 2617 C CA . ALA A 1 361 ? -7.289 12.932 -7.138 1.00 97.94 361 ALA A CA 1
ATOM 2618 C C . ALA A 1 361 ? -6.488 14.238 -7.212 1.00 97.94 361 ALA A C 1
ATOM 2620 O O . ALA A 1 361 ? -6.687 15.056 -8.111 1.00 97.94 361 ALA A O 1
ATOM 2621 N N . LEU A 1 362 ? -5.540 14.406 -6.293 1.00 97.88 362 LEU A N 1
ATOM 2622 C CA . LEU A 1 362 ? -4.561 15.490 -6.306 1.00 97.88 362 LEU A CA 1
ATOM 2623 C C . LEU A 1 362 ? -3.165 14.883 -6.353 1.00 97.88 362 LEU A C 1
ATOM 2625 O O . LEU A 1 362 ? -2.846 14.013 -5.548 1.00 97.88 362 LEU A O 1
ATOM 2629 N N . ALA A 1 363 ? -2.325 15.357 -7.267 1.00 98.25 363 ALA A N 1
ATOM 2630 C CA . ALA A 1 363 ? -0.936 14.934 -7.371 1.00 98.25 363 ALA A CA 1
ATOM 2631 C C . ALA A 1 363 ? 0.003 16.139 -7.249 1.00 98.25 363 ALA A C 1
ATOM 2633 O O . ALA A 1 363 ? -0.265 17.216 -7.784 1.00 98.25 363 ALA A O 1
ATOM 2634 N N . TRP A 1 364 ? 1.103 15.969 -6.520 1.00 98.44 364 TRP A N 1
ATOM 2635 C CA . TRP A 1 364 ? 2.086 17.021 -6.264 1.00 98.44 364 TRP A CA 1
ATOM 2636 C C . TRP A 1 364 ? 3.506 16.453 -6.215 1.00 98.44 364 TRP A C 1
ATOM 2638 O O . TRP A 1 364 ? 3.727 15.244 -6.142 1.00 98.44 364 TRP A O 1
ATOM 2648 N N . GLY A 1 365 ? 4.497 17.339 -6.276 1.00 98.38 365 GLY A N 1
ATOM 2649 C CA . GLY A 1 365 ? 5.904 16.963 -6.349 1.00 98.38 365 GLY A CA 1
ATOM 2650 C C . GLY A 1 365 ? 6.507 17.199 -7.736 1.00 98.38 365 GLY A C 1
ATOM 2651 O O . GLY A 1 365 ? 6.172 18.158 -8.435 1.00 98.38 365 GLY A O 1
ATOM 2652 N N . SER A 1 366 ? 7.419 16.318 -8.146 1.00 97.88 366 SER A N 1
ATOM 2653 C CA . SER A 1 366 ? 8.060 16.368 -9.461 1.00 97.88 366 SER A CA 1
ATOM 2654 C C . SER A 1 366 ? 7.054 16.107 -10.580 1.00 97.88 366 SER A C 1
ATOM 2656 O O . SER A 1 366 ? 6.387 15.080 -10.572 1.00 97.88 366 SER A O 1
ATOM 2658 N N . ASN A 1 367 ? 7.001 17.007 -11.564 1.00 97.81 367 ASN A N 1
ATOM 2659 C CA . ASN A 1 367 ? 6.099 16.911 -12.714 1.00 97.81 367 ASN A CA 1
ATOM 2660 C C . ASN A 1 367 ? 6.847 16.986 -14.059 1.00 97.81 367 ASN A C 1
ATOM 2662 O O . ASN A 1 367 ? 6.408 17.628 -15.008 1.00 97.81 367 ASN A O 1
ATOM 2666 N N . THR A 1 368 ? 8.049 16.413 -14.136 1.00 97.44 368 THR A N 1
ATOM 2667 C CA . THR A 1 368 ? 8.902 16.520 -15.336 1.00 97.44 368 THR A CA 1
ATOM 2668 C C . THR A 1 368 ? 8.358 15.775 -16.551 1.00 97.44 368 THR A C 1
ATOM 2670 O O . THR A 1 368 ? 8.792 16.058 -17.665 1.00 97.44 368 THR A O 1
ATOM 2673 N N . SER A 1 369 ? 7.446 14.828 -16.338 1.00 97.56 369 SER A N 1
ATOM 2674 C CA . SER A 1 369 ? 6.845 13.981 -17.373 1.00 97.56 369 SER A CA 1
ATOM 2675 C C . SER A 1 369 ? 5.319 14.092 -17.406 1.00 97.56 369 SER A C 1
ATOM 2677 O O . SER A 1 369 ? 4.679 13.319 -18.105 1.00 97.56 369 SER A O 1
ATOM 2679 N N . GLY A 1 370 ? 4.731 15.034 -16.662 1.00 97.81 370 GLY A N 1
ATOM 2680 C CA . GLY A 1 370 ? 3.280 15.182 -16.542 1.00 97.81 370 GLY A CA 1
ATOM 2681 C C . GLY A 1 370 ? 2.632 14.252 -15.511 1.00 97.81 370 GLY A C 1
ATOM 2682 O O . GLY A 1 370 ? 1.416 14.150 -15.477 1.00 97.81 370 GLY A O 1
ATOM 2683 N N . GLN A 1 371 ? 3.398 13.560 -14.659 1.00 97.62 371 GLN A N 1
ATOM 2684 C CA . GLN A 1 371 ? 2.854 12.627 -13.659 1.00 97.62 371 GLN A CA 1
ATOM 2685 C C . GLN A 1 371 ? 1.947 13.280 -12.603 1.00 97.62 371 GLN A C 1
ATOM 2687 O O . GLN A 1 371 ? 1.117 12.604 -12.007 1.00 97.62 371 GLN A O 1
ATOM 2692 N N . CYS A 1 372 ? 2.066 14.591 -12.384 1.00 98.25 372 CYS A N 1
ATOM 2693 C CA . CYS A 1 372 ? 1.165 15.333 -11.504 1.00 98.25 372 CYS A CA 1
ATOM 2694 C C . CYS A 1 372 ? -0.020 15.968 -12.253 1.00 98.25 372 CYS A C 1
ATOM 2696 O O . CYS A 1 372 ? -0.881 16.572 -11.615 1.00 98.25 372 CYS A O 1
ATOM 2698 N N . ASP A 1 373 ? -0.089 15.842 -13.583 1.00 98.00 373 ASP A N 1
ATOM 2699 C CA . ASP A 1 373 ? -1.162 16.410 -14.405 1.00 98.00 373 ASP A CA 1
ATOM 2700 C C . ASP A 1 373 ? -2.392 15.488 -14.391 1.00 98.00 373 ASP A C 1
ATOM 2702 O O . ASP A 1 373 ? -2.710 14.833 -15.384 1.00 98.00 373 ASP A O 1
ATOM 2706 N N . VAL A 1 374 ? -3.080 15.427 -13.243 1.00 97.81 374 VAL A N 1
ATOM 2707 C CA . VAL A 1 374 ? -4.307 14.631 -13.077 1.00 97.81 374 VAL A CA 1
ATOM 2708 C C . VAL A 1 374 ? -5.328 15.020 -14.163 1.00 97.81 374 VAL A C 1
ATOM 2710 O O . VAL A 1 374 ? -5.654 16.208 -14.292 1.00 97.81 374 VAL A O 1
ATOM 2713 N N . PRO A 1 375 ? -5.852 14.061 -14.950 1.00 97.00 375 PRO A N 1
ATOM 2714 C CA . PRO A 1 375 ? -6.791 14.362 -16.025 1.00 97.00 375 PRO A CA 1
ATOM 2715 C C . PRO A 1 375 ? -8.071 15.050 -15.525 1.00 97.00 375 PRO A C 1
ATOM 2717 O O . PRO A 1 375 ? -8.712 14.625 -14.566 1.00 97.00 375 PRO A O 1
ATOM 2720 N N . VAL A 1 376 ? -8.454 16.141 -16.193 1.00 94.19 376 VAL A N 1
ATOM 2721 C CA . VAL A 1 376 ? -9.570 16.998 -15.766 1.00 94.19 376 VAL A CA 1
ATOM 2722 C C . VAL A 1 376 ? -10.913 16.289 -15.937 1.00 94.19 376 VAL A C 1
ATOM 2724 O O . VAL A 1 376 ? -11.241 15.835 -17.030 1.00 94.19 376 VAL A O 1
ATOM 2727 N N . GLY A 1 377 ? -11.735 16.311 -14.885 1.00 92.19 377 GLY A N 1
ATOM 2728 C CA . GLY A 1 377 ? -13.099 15.772 -14.903 1.00 92.19 377 GLY A CA 1
ATOM 2729 C C . GLY A 1 377 ? -13.190 14.268 -14.648 1.00 92.19 377 GLY A C 1
ATOM 2730 O O . GLY A 1 377 ? -14.290 13.725 -14.713 1.00 92.19 377 GLY A O 1
ATOM 2731 N N . GLU A 1 378 ? -12.066 13.614 -14.354 1.00 96.06 378 GLU A N 1
ATOM 2732 C CA . GLU A 1 378 ? -12.036 12.219 -13.925 1.00 96.06 378 GLU A CA 1
ATOM 2733 C C . GLU A 1 378 ? -12.329 12.084 -12.426 1.00 96.06 378 GLU A C 1
ATOM 2735 O O . GLU A 1 378 ? -11.982 12.956 -11.627 1.00 96.06 378 GLU A O 1
ATOM 2740 N N . THR A 1 379 ? -12.938 10.960 -12.050 1.00 96.62 379 THR A N 1
ATOM 2741 C CA . THR A 1 379 ? -13.138 10.550 -10.654 1.00 96.62 379 THR A CA 1
ATOM 2742 C C . THR A 1 379 ? -12.681 9.111 -10.486 1.00 96.62 379 THR A C 1
ATOM 2744 O O . THR A 1 379 ? -13.002 8.262 -11.324 1.00 96.62 379 THR A O 1
ATOM 2747 N N . PHE A 1 380 ? -11.986 8.828 -9.391 1.00 98.00 380 PHE A N 1
ATOM 2748 C CA . PHE A 1 380 ? -11.350 7.540 -9.150 1.00 98.00 380 PHE A CA 1
ATOM 2749 C C . PHE A 1 380 ? -11.817 6.906 -7.838 1.00 98.00 380 PHE A C 1
ATOM 2751 O O . PHE A 1 380 ? -12.216 7.595 -6.905 1.00 98.00 380 PHE A O 1
ATOM 2758 N N . VAL A 1 381 ? -11.748 5.579 -7.770 1.00 95.88 381 VAL A N 1
ATOM 2759 C CA . VAL A 1 381 ? -11.916 4.787 -6.540 1.00 95.88 381 VAL A CA 1
ATOM 2760 C C . VAL A 1 381 ? -10.575 4.338 -5.964 1.00 95.88 381 VAL A C 1
ATOM 2762 O O . VAL A 1 381 ? -10.499 3.981 -4.793 1.00 95.88 381 VAL A O 1
ATOM 2765 N N . GLN A 1 382 ? -9.514 4.387 -6.773 1.00 97.31 382 GLN A N 1
ATOM 2766 C CA . GLN A 1 382 ? -8.150 4.119 -6.345 1.00 97.31 382 GLN A CA 1
ATOM 2767 C C . GLN A 1 382 ? -7.163 4.960 -7.155 1.00 97.31 382 GLN A C 1
ATOM 2769 O O . GLN A 1 382 ? -7.371 5.196 -8.345 1.00 97.31 382 GLN A O 1
ATOM 2774 N N . VAL A 1 383 ? -6.063 5.366 -6.527 1.00 98.44 383 VAL A N 1
ATOM 2775 C CA . VAL A 1 383 ? -4.896 5.961 -7.193 1.00 98.44 383 VAL A CA 1
ATOM 2776 C C . VAL A 1 383 ? -3.644 5.116 -6.973 1.00 98.44 383 VAL A C 1
ATOM 2778 O O . VAL A 1 383 ? -3.512 4.470 -5.931 1.00 98.44 383 VAL A O 1
ATOM 2781 N N . ALA A 1 384 ? -2.729 5.148 -7.942 1.00 98.25 384 ALA A N 1
ATOM 2782 C CA . ALA A 1 384 ? -1.394 4.565 -7.839 1.00 98.25 384 ALA A CA 1
ATOM 2783 C C . ALA A 1 384 ? -0.332 5.482 -8.479 1.00 98.25 384 ALA A C 1
ATOM 2785 O O . ALA A 1 384 ? -0.612 6.189 -9.451 1.00 98.25 384 ALA A O 1
ATOM 2786 N N . ALA A 1 385 ? 0.893 5.481 -7.954 1.00 97.88 385 ALA A N 1
ATOM 2787 C CA . ALA A 1 385 ? 1.990 6.332 -8.407 1.00 97.88 385 ALA A CA 1
ATOM 2788 C C . ALA A 1 385 ? 3.273 5.533 -8.655 1.00 97.88 385 ALA A C 1
ATOM 2790 O O . ALA A 1 385 ? 3.877 4.985 -7.741 1.00 97.88 385 ALA A O 1
ATOM 2791 N N . GLY A 1 386 ? 3.729 5.532 -9.906 1.00 96.38 386 GLY A N 1
ATOM 2792 C CA . GLY A 1 386 ? 5.038 5.008 -10.273 1.00 96.38 386 GLY A CA 1
ATOM 2793 C C . GLY A 1 386 ? 6.123 6.079 -10.225 1.00 96.38 386 GLY A C 1
ATOM 2794 O O . GLY A 1 386 ? 5.933 7.180 -9.707 1.00 96.38 386 GLY A O 1
ATOM 2795 N N . ALA A 1 387 ? 7.301 5.807 -10.798 1.00 95.38 387 ALA A N 1
ATOM 2796 C CA . ALA A 1 387 ? 8.415 6.752 -10.674 1.00 95.38 387 ALA A CA 1
ATOM 2797 C C . ALA A 1 387 ? 8.159 8.094 -11.369 1.00 95.38 387 ALA A C 1
ATOM 2799 O O . ALA A 1 387 ? 8.508 9.146 -10.829 1.00 95.38 387 ALA A O 1
ATOM 2800 N N . LEU A 1 388 ? 7.591 8.037 -12.574 1.00 97.00 388 LEU A N 1
ATOM 2801 C CA . LEU A 1 388 ? 7.327 9.183 -13.448 1.00 97.00 388 LEU A CA 1
ATOM 2802 C C . LEU A 1 388 ? 5.954 9.087 -14.131 1.00 97.00 388 LEU A C 1
ATOM 2804 O O . LEU A 1 388 ? 5.718 9.788 -15.110 1.00 97.00 388 LEU A O 1
ATOM 2808 N N . HIS A 1 389 ? 5.066 8.224 -13.639 1.00 98.31 389 HIS A N 1
ATOM 2809 C CA . HIS A 1 389 ? 3.702 8.058 -14.136 1.00 98.31 389 HIS A CA 1
ATOM 2810 C C . HIS A 1 389 ? 2.743 7.865 -12.958 1.00 98.31 389 HIS A C 1
ATOM 2812 O O . HIS A 1 389 ? 3.173 7.521 -11.854 1.00 98.31 389 HIS A O 1
ATOM 2818 N N . SER A 1 390 ? 1.458 8.070 -13.200 1.00 98.62 390 SER A N 1
ATOM 2819 C CA . SER A 1 390 ? 0.390 7.862 -12.230 1.00 98.62 390 SER A CA 1
ATOM 2820 C C . SER A 1 390 ? -0.798 7.191 -12.901 1.00 98.62 390 SER A C 1
ATOM 2822 O O . SER A 1 390 ? -0.957 7.251 -14.121 1.00 98.62 390 SER A O 1
ATOM 2824 N N . MET A 1 391 ? -1.610 6.525 -12.091 1.00 98.50 391 MET A N 1
ATOM 2825 C CA . MET A 1 391 ? -2.805 5.826 -12.532 1.00 98.50 391 MET A CA 1
ATOM 2826 C C . MET A 1 391 ? -3.970 6.111 -11.596 1.00 98.50 391 MET A C 1
ATOM 2828 O O . MET A 1 391 ? -3.792 6.300 -10.391 1.00 98.50 391 MET A O 1
ATOM 2832 N N . GLY A 1 392 ? -5.167 6.091 -12.163 1.00 98.44 392 GLY A N 1
ATOM 2833 C CA . GLY A 1 392 ? -6.425 6.155 -11.443 1.00 98.44 392 GLY A CA 1
ATOM 2834 C C . GLY A 1 392 ? -7.366 5.065 -11.940 1.00 98.44 392 GLY A C 1
ATOM 2835 O O . GLY A 1 392 ? -7.541 4.891 -13.147 1.00 98.44 392 GLY A O 1
ATOM 2836 N N . LEU A 1 393 ? -7.961 4.330 -11.005 1.00 98.44 393 LEU A N 1
ATOM 2837 C CA . LEU A 1 393 ? -8.973 3.313 -11.267 1.00 98.44 393 LEU A CA 1
ATOM 2838 C C . LEU A 1 393 ? -10.352 3.943 -11.134 1.00 98.44 393 LEU A C 1
ATOM 2840 O O . LEU A 1 393 ? -10.646 4.577 -10.119 1.00 98.44 393 LEU A O 1
ATOM 2844 N N . ARG A 1 394 ? -11.207 3.776 -12.137 1.00 97.81 394 ARG A N 1
ATOM 2845 C CA . ARG A 1 394 ? -12.599 4.227 -12.098 1.00 97.81 394 ARG A CA 1
ATOM 2846 C C . ARG A 1 394 ? -13.500 3.176 -11.451 1.00 97.81 394 ARG A C 1
ATOM 2848 O O . ARG A 1 394 ? -13.174 1.996 -11.404 1.00 97.81 394 ARG A O 1
ATOM 2855 N N . ALA A 1 395 ? -14.681 3.602 -11.006 1.00 93.69 395 ALA A N 1
ATOM 2856 C CA . ALA A 1 395 ? -15.679 2.715 -10.399 1.00 93.69 395 ALA A CA 1
ATOM 2857 C C . ALA A 1 395 ? -16.224 1.630 -11.352 1.00 93.69 395 ALA A C 1
ATOM 2859 O O . ALA A 1 395 ? -16.808 0.655 -10.893 1.00 93.69 395 ALA A O 1
ATOM 2860 N N . ASP A 1 396 ? -16.064 1.804 -12.667 1.00 93.00 396 ASP A N 1
ATOM 2861 C CA . ASP A 1 396 ? -16.425 0.809 -13.684 1.00 93.00 396 ASP A CA 1
ATOM 2862 C C . ASP A 1 396 ? -15.292 -0.189 -13.992 1.00 93.00 396 ASP A C 1
ATOM 2864 O O . ASP A 1 396 ? -15.432 -1.013 -14.894 1.00 93.00 396 ASP A O 1
ATOM 2868 N N . GLY A 1 397 ? -14.177 -0.109 -13.258 1.00 94.31 397 GLY A N 1
ATOM 2869 C CA . GLY A 1 397 ? -13.003 -0.960 -13.420 1.00 94.31 397 GLY A CA 1
ATOM 2870 C C . GLY A 1 397 ? -12.022 -0.488 -14.496 1.00 94.31 397 GLY A C 1
ATOM 2871 O O . GLY A 1 397 ? -10.941 -1.061 -14.620 1.00 94.31 397 GLY A O 1
ATOM 2872 N N . THR A 1 398 ? -12.344 0.552 -15.273 1.00 97.44 398 THR A N 1
ATOM 2873 C CA . THR A 1 398 ? -11.417 1.083 -16.285 1.00 97.44 398 THR A CA 1
ATOM 2874 C C . THR A 1 398 ? -10.308 1.922 -15.651 1.00 97.44 398 THR A C 1
ATOM 2876 O O . THR A 1 398 ? -10.503 2.572 -14.621 1.00 97.44 398 THR A O 1
ATOM 2879 N N . VAL A 1 399 ? -9.129 1.940 -16.276 1.00 98.25 399 VAL A N 1
ATOM 2880 C CA . VAL A 1 399 ? -7.945 2.640 -15.753 1.00 98.25 399 VAL A CA 1
ATOM 2881 C C . VAL A 1 399 ? -7.569 3.810 -16.650 1.00 98.25 399 VAL A C 1
ATOM 2883 O O . VAL A 1 399 ? -7.571 3.707 -17.876 1.00 98.25 399 VAL A O 1
ATOM 2886 N N . VAL A 1 400 ? -7.209 4.928 -16.025 1.00 97.94 400 VAL A N 1
ATOM 2887 C CA . VAL A 1 400 ? -6.584 6.074 -16.687 1.00 97.94 400 VAL A CA 1
ATOM 2888 C C . VAL A 1 400 ? -5.152 6.177 -16.194 1.00 97.94 400 VAL A C 1
ATOM 2890 O O . VAL A 1 400 ? -4.931 6.319 -14.995 1.00 97.94 400 VAL A O 1
ATOM 2893 N N . ALA A 1 401 ? -4.186 6.128 -17.107 1.00 98.12 401 ALA A N 1
ATOM 2894 C CA . ALA A 1 401 ? -2.770 6.302 -16.804 1.00 98.12 401 ALA A CA 1
ATOM 2895 C C . ALA A 1 401 ? -2.223 7.559 -17.495 1.00 98.12 401 ALA A C 1
ATOM 2897 O O . ALA A 1 401 ? -2.585 7.860 -18.635 1.00 98.12 401 ALA A O 1
ATOM 2898 N N . TRP A 1 402 ? -1.366 8.311 -16.805 1.00 98.44 402 TRP A N 1
ATOM 2899 C CA . TRP A 1 402 ? -0.769 9.547 -17.316 1.00 98.44 402 TRP A CA 1
ATOM 2900 C C . TRP A 1 402 ? 0.664 9.743 -16.803 1.00 98.44 402 TRP A C 1
ATOM 2902 O O . TRP A 1 402 ? 1.081 9.153 -15.807 1.00 98.44 402 TRP A O 1
ATOM 2912 N N . GLY A 1 403 ? 1.431 10.591 -17.489 1.00 98.38 403 GLY A N 1
ATOM 2913 C CA . GLY A 1 403 ? 2.844 10.845 -17.200 1.00 98.38 403 GLY A CA 1
ATOM 2914 C C . GLY A 1 403 ? 3.785 10.253 -18.253 1.00 98.38 403 GLY A C 1
ATOM 2915 O O . GLY A 1 403 ? 3.443 10.183 -19.435 1.00 98.38 403 GLY A O 1
ATOM 2916 N N . ASP A 1 404 ? 4.982 9.836 -17.830 1.00 98.25 404 ASP A N 1
ATOM 2917 C CA . ASP A 1 404 ? 5.957 9.176 -18.701 1.00 98.25 404 ASP A CA 1
ATOM 2918 C C . ASP A 1 404 ? 5.390 7.876 -19.274 1.00 98.25 404 ASP A C 1
ATOM 2920 O O . ASP A 1 404 ? 4.872 7.045 -18.534 1.00 98.25 404 ASP A O 1
ATOM 2924 N N . ASN A 1 405 ? 5.562 7.682 -20.580 1.00 97.69 405 ASN A N 1
ATOM 2925 C CA . ASN A 1 405 ? 5.150 6.472 -21.286 1.00 97.69 405 ASN A CA 1
ATOM 2926 C C . ASN A 1 405 ? 6.285 5.876 -22.135 1.00 97.69 405 ASN A C 1
ATOM 2928 O O . ASN A 1 405 ? 6.049 5.243 -23.161 1.00 97.69 405 ASN A O 1
ATOM 2932 N N . THR A 1 406 ? 7.543 6.118 -21.752 1.00 97.62 406 THR A N 1
ATOM 2933 C CA . THR A 1 406 ? 8.720 5.659 -22.513 1.00 97.62 406 THR A CA 1
ATOM 2934 C C . THR A 1 406 ? 8.756 4.135 -22.707 1.00 97.62 406 THR A C 1
ATOM 2936 O O . THR A 1 406 ? 9.309 3.657 -23.697 1.00 97.62 406 THR A O 1
ATOM 2939 N N . TRP A 1 407 ? 8.152 3.376 -21.792 1.00 95.75 407 TRP A N 1
ATOM 2940 C CA . TRP A 1 407 ? 8.130 1.914 -21.783 1.00 95.75 407 TRP A CA 1
ATOM 2941 C C . TRP A 1 407 ? 6.736 1.318 -21.989 1.00 95.75 407 TRP A C 1
ATOM 2943 O O . TRP A 1 407 ? 6.576 0.112 -21.827 1.00 95.75 407 TRP A O 1
ATOM 2953 N N . GLY A 1 408 ? 5.735 2.134 -22.327 1.00 96.94 408 GLY A N 1
ATOM 2954 C CA . GLY A 1 408 ? 4.346 1.686 -22.422 1.00 96.94 408 GLY A CA 1
ATOM 2955 C C . GLY A 1 408 ? 3.660 1.521 -21.063 1.00 96.94 408 GLY A C 1
ATOM 2956 O O . GLY A 1 408 ? 2.656 0.830 -20.971 1.00 96.94 408 GLY A O 1
ATOM 2957 N N . GLN A 1 409 ? 4.186 2.103 -19.979 1.00 96.00 409 GLN A N 1
ATOM 2958 C CA . GLN A 1 409 ? 3.581 2.003 -18.641 1.00 96.00 409 GLN A CA 1
ATOM 2959 C C . GLN A 1 409 ? 2.213 2.701 -18.525 1.00 96.00 409 GLN A C 1
ATOM 2961 O O . GLN A 1 409 ? 1.426 2.390 -17.638 1.00 96.00 409 GLN A O 1
ATOM 2966 N N . CYS A 1 410 ? 1.894 3.612 -19.444 1.00 97.75 410 CYS A N 1
ATOM 2967 C CA . CYS A 1 410 ? 0.566 4.209 -19.561 1.00 97.75 410 CYS A CA 1
ATOM 2968 C C . CYS A 1 410 ? -0.305 3.522 -20.628 1.00 97.75 410 CYS A C 1
ATOM 2970 O O . CYS A 1 410 ? -1.464 3.904 -20.789 1.00 97.75 410 CYS A O 1
ATOM 2972 N N . ASP A 1 411 ? 0.218 2.520 -21.345 1.00 97.25 411 ASP A N 1
ATOM 2973 C CA . ASP A 1 411 ? -0.524 1.759 -22.355 1.00 97.25 411 ASP A CA 1
ATOM 2974 C C . ASP A 1 411 ? -1.365 0.672 -21.667 1.00 97.25 411 ASP A C 1
ATOM 2976 O O . ASP A 1 411 ? -1.039 -0.514 -21.705 1.00 97.25 411 ASP A O 1
ATOM 2980 N N . VAL A 1 412 ? -2.440 1.102 -20.996 1.00 96.44 412 VAL A N 1
ATOM 2981 C CA . VAL A 1 412 ? -3.407 0.206 -20.342 1.00 96.44 412 VAL A CA 1
ATOM 2982 C C . VAL A 1 412 ? -3.935 -0.816 -21.365 1.00 96.44 412 VAL A C 1
ATOM 2984 O O . VAL A 1 412 ? -4.317 -0.404 -22.467 1.00 96.44 412 VAL A O 1
ATOM 2987 N N . PRO A 1 413 ? -3.982 -2.123 -21.031 1.00 94.69 413 PRO A N 1
ATOM 2988 C CA . PRO A 1 413 ? -4.502 -3.148 -21.931 1.00 94.69 413 PRO A CA 1
ATOM 2989 C C . PRO A 1 413 ? -5.916 -2.828 -22.440 1.00 94.69 413 PRO A C 1
ATOM 2991 O O . PRO A 1 413 ? -6.784 -2.378 -21.690 1.00 94.69 413 PRO A O 1
ATOM 2994 N N . GLU A 1 414 ? -6.142 -3.045 -23.737 1.00 90.88 414 GLU A N 1
ATOM 2995 C CA . GLU A 1 414 ? -7.416 -2.734 -24.394 1.00 90.88 414 GLU A CA 1
ATOM 2996 C C . GLU A 1 414 ? -8.555 -3.584 -23.809 1.00 90.88 414 GLU A C 1
ATOM 2998 O O . GLU A 1 414 ? -8.395 -4.785 -23.599 1.00 90.88 414 GLU A O 1
ATOM 3003 N N . ASP A 1 415 ? -9.700 -2.947 -23.543 1.00 90.00 415 ASP A N 1
ATOM 3004 C CA . ASP A 1 415 ? -10.905 -3.553 -22.957 1.00 90.00 415 ASP A CA 1
ATOM 3005 C C . ASP A 1 415 ? -10.721 -4.215 -21.572 1.00 90.00 415 ASP A C 1
ATOM 3007 O O . ASP A 1 415 ? -11.631 -4.897 -21.090 1.00 90.00 415 ASP A O 1
ATOM 3011 N N . ALA A 1 416 ? -9.584 -4.002 -20.902 1.00 91.88 416 ALA A N 1
ATOM 3012 C CA . ALA A 1 416 ? -9.349 -4.538 -19.567 1.00 91.88 416 ALA A CA 1
ATOM 3013 C C . ALA A 1 416 ? -10.081 -3.733 -18.483 1.00 91.88 416 ALA A C 1
ATOM 3015 O O . ALA A 1 416 ? -10.144 -2.500 -18.511 1.00 91.88 416 ALA A O 1
ATOM 3016 N N . VAL A 1 417 ? -10.608 -4.462 -17.500 1.00 95.06 417 VAL A N 1
ATOM 3017 C CA . VAL A 1 417 ? -11.185 -3.920 -16.270 1.00 95.06 417 VAL A CA 1
ATOM 3018 C C . VAL A 1 417 ? -10.514 -4.585 -15.079 1.00 95.06 417 VAL A C 1
ATOM 3020 O O . VAL A 1 417 ? -10.229 -5.780 -15.118 1.00 95.06 417 VAL A O 1
ATOM 3023 N N . PHE A 1 418 ? -10.252 -3.806 -14.037 1.00 95.94 418 PHE A N 1
ATOM 3024 C CA . PHE A 1 418 ? -9.519 -4.249 -12.858 1.00 95.94 418 PHE A CA 1
ATOM 3025 C C . PHE A 1 418 ? -10.249 -3.844 -11.577 1.00 95.94 418 PHE A C 1
ATOM 3027 O O . PHE A 1 418 ? -10.985 -2.861 -11.550 1.00 95.94 418 PHE A O 1
ATOM 3034 N N . ASP A 1 419 ? -10.000 -4.585 -10.504 1.00 94.56 419 ASP A N 1
ATOM 3035 C CA . ASP A 1 419 ? -10.481 -4.283 -9.153 1.00 94.56 419 ASP A CA 1
ATOM 3036 C C . ASP A 1 419 ? -9.438 -3.504 -8.344 1.00 94.56 419 ASP A C 1
ATOM 3038 O O . ASP A 1 419 ? -9.782 -2.748 -7.437 1.00 94.56 419 ASP A O 1
ATOM 3042 N N . VAL A 1 420 ? -8.153 -3.683 -8.672 1.00 95.62 420 VAL A N 1
ATOM 3043 C CA . VAL A 1 420 ? -7.032 -3.002 -8.015 1.00 95.62 420 VAL A CA 1
ATOM 3044 C C . VAL A 1 420 ? -5.976 -2.621 -9.047 1.00 95.62 420 VAL A C 1
ATOM 3046 O O . VAL A 1 420 ? -5.656 -3.401 -9.942 1.00 95.62 420 VAL A O 1
ATOM 3049 N N . ILE A 1 421 ? -5.389 -1.440 -8.890 1.00 98.00 421 ILE A N 1
ATOM 3050 C CA . ILE A 1 421 ? -4.217 -0.981 -9.638 1.00 98.00 421 ILE A CA 1
ATOM 3051 C C . ILE A 1 421 ? -3.002 -0.833 -8.726 1.00 98.00 421 ILE A C 1
ATOM 3053 O O . ILE A 1 421 ? -3.120 -0.454 -7.559 1.00 98.00 421 ILE A O 1
ATOM 3057 N N . LEU A 1 422 ? -1.822 -1.107 -9.276 1.00 97.25 422 LEU A N 1
ATOM 3058 C CA . LEU A 1 422 ? -0.533 -0.948 -8.608 1.00 97.25 422 LEU A CA 1
ATOM 3059 C C . LEU A 1 422 ? 0.486 -0.379 -9.595 1.00 97.25 422 LEU A C 1
ATOM 3061 O O . LEU A 1 422 ? 0.509 -0.766 -10.764 1.00 97.25 422 LEU A O 1
ATOM 3065 N N . ALA A 1 423 ? 1.361 0.508 -9.129 1.00 95.88 423 ALA A N 1
ATOM 3066 C CA . ALA A 1 423 ? 2.410 1.096 -9.950 1.00 95.88 423 ALA A CA 1
ATOM 3067 C C . ALA A 1 423 ? 3.797 0.729 -9.408 1.00 95.88 423 ALA A C 1
ATOM 3069 O O . ALA A 1 423 ? 4.082 0.888 -8.226 1.00 95.88 423 ALA A O 1
ATOM 3070 N N . GLY A 1 424 ? 4.661 0.235 -10.291 1.00 91.94 424 GLY A N 1
ATOM 3071 C CA . GLY A 1 424 ? 6.092 0.089 -10.049 1.00 91.94 424 GLY A CA 1
ATOM 3072 C C . GLY A 1 424 ? 6.873 1.304 -10.546 1.00 91.94 424 GLY A C 1
ATOM 3073 O O . GLY A 1 424 ? 6.321 2.355 -10.875 1.00 91.94 424 GLY A O 1
ATOM 3074 N N . VAL A 1 425 ? 8.196 1.170 -10.663 1.00 92.50 425 VAL A N 1
ATOM 3075 C CA . VAL A 1 425 ? 9.041 2.291 -11.115 1.00 92.50 425 VAL A CA 1
ATOM 3076 C C . VAL A 1 425 ? 8.695 2.691 -12.559 1.00 92.50 425 VAL A C 1
ATOM 3078 O O . VAL A 1 425 ? 8.431 3.864 -12.829 1.00 92.50 425 VAL A O 1
ATOM 3081 N N . HIS A 1 426 ? 8.650 1.726 -13.476 1.00 93.75 426 HIS A N 1
ATOM 3082 C CA . HIS A 1 426 ? 8.402 1.951 -14.911 1.00 93.75 426 HIS A CA 1
ATOM 3083 C C . HIS A 1 426 ? 7.416 0.939 -15.507 1.00 93.75 426 HIS A C 1
ATOM 3085 O O . HIS A 1 426 ? 7.374 0.736 -16.719 1.00 93.75 426 HIS A O 1
ATOM 3091 N N . ASN A 1 427 ? 6.665 0.262 -14.654 1.00 95.31 427 ASN A N 1
ATOM 3092 C CA . ASN A 1 427 ? 5.698 -0.759 -15.005 1.00 95.31 427 ASN A CA 1
ATOM 3093 C C . ASN A 1 427 ? 4.464 -0.611 -14.120 1.00 95.31 427 ASN A C 1
ATOM 3095 O O . ASN A 1 427 ? 4.506 0.042 -13.075 1.00 95.31 427 ASN A O 1
ATOM 3099 N N . SER A 1 428 ? 3.383 -1.230 -14.554 1.00 97.56 428 SER A N 1
ATOM 3100 C CA . SER A 1 428 ? 2.049 -1.026 -14.013 1.00 97.56 428 SER A CA 1
ATOM 3101 C C . SER A 1 428 ? 1.318 -2.351 -13.998 1.00 97.56 428 SER A C 1
ATOM 3103 O O . SER A 1 428 ? 1.576 -3.215 -14.836 1.00 97.56 428 SER A O 1
ATOM 3105 N N . TYR A 1 429 ? 0.464 -2.529 -13.002 1.00 97.75 429 TYR A N 1
ATOM 3106 C CA . TYR A 1 429 ? -0.270 -3.760 -12.780 1.00 97.75 429 TYR A CA 1
ATOM 3107 C C . TYR A 1 429 ? -1.740 -3.458 -12.547 1.00 97.75 429 TYR A C 1
ATOM 3109 O O . TYR A 1 429 ? -2.094 -2.508 -11.844 1.00 97.75 429 TYR A O 1
ATOM 3117 N N . GLY A 1 430 ? -2.572 -4.332 -13.093 1.00 97.06 430 GLY A N 1
ATOM 3118 C CA . GLY A 1 430 ? -3.993 -4.418 -12.825 1.00 97.06 430 GLY A CA 1
ATOM 3119 C C . GLY A 1 430 ? -4.303 -5.795 -12.256 1.00 97.06 430 GLY A C 1
ATOM 3120 O O . GLY A 1 430 ? -3.780 -6.807 -12.729 1.00 97.06 430 GLY A O 1
ATOM 3121 N N . LEU A 1 431 ? -5.117 -5.832 -11.207 1.00 95.94 431 LEU A N 1
ATOM 3122 C CA . LEU A 1 431 ? -5.533 -7.055 -10.535 1.00 95.94 431 LEU A CA 1
ATOM 3123 C C . LEU A 1 431 ? -7.032 -7.261 -10.732 1.00 95.94 431 LEU A C 1
ATOM 3125 O O . LEU A 1 431 ? -7.809 -6.327 -10.555 1.00 95.94 431 LEU A O 1
ATOM 3129 N N . THR A 1 432 ? -7.428 -8.485 -11.069 1.00 94.69 432 THR A N 1
ATOM 3130 C CA . THR A 1 432 ? -8.832 -8.897 -11.202 1.00 94.69 432 THR A CA 1
ATOM 3131 C C . THR A 1 432 ? -9.153 -9.952 -10.155 1.00 94.69 432 THR A C 1
ATOM 3133 O O . THR A 1 432 ? -8.502 -11.002 -10.109 1.00 94.69 432 THR A O 1
ATOM 3136 N N . MET A 1 433 ? -10.156 -9.691 -9.326 1.00 90.00 433 MET A N 1
ATOM 3137 C CA . MET A 1 433 ? -10.633 -10.586 -8.283 1.00 90.00 433 MET A CA 1
ATOM 3138 C C . MET A 1 433 ? -11.087 -11.912 -8.900 1.00 90.00 433 MET A C 1
ATOM 3140 O O . MET A 1 433 ? -11.908 -11.948 -9.815 1.00 90.00 433 MET A O 1
ATOM 3144 N N . GLN A 1 434 ? -10.538 -13.013 -8.393 1.00 87.94 434 GLN A N 1
ATOM 3145 C CA . GLN A 1 434 ? -10.940 -14.373 -8.765 1.00 87.94 434 GLN A CA 1
ATOM 3146 C C . GLN A 1 434 ? -11.900 -14.983 -7.738 1.00 87.94 434 GLN A C 1
ATOM 3148 O O . GLN A 1 434 ? -12.689 -15.863 -8.074 1.00 87.94 434 GLN A O 1
ATOM 3153 N N . GLY A 1 435 ? -11.869 -14.489 -6.499 1.00 82.00 435 GLY A N 1
ATOM 3154 C CA . GLY A 1 435 ? -12.697 -14.973 -5.404 1.00 82.00 435 GLY A CA 1
ATOM 3155 C C . GLY A 1 435 ? -12.159 -14.539 -4.046 1.00 82.00 435 GLY A C 1
ATOM 3156 O O . GLY A 1 435 ? -11.283 -13.678 -3.951 1.00 82.00 435 GLY A O 1
ATOM 3157 N N . ILE A 1 436 ? -12.692 -15.160 -3.004 1.00 78.06 436 ILE A N 1
ATOM 3158 C CA . ILE A 1 436 ? -12.160 -15.122 -1.643 1.00 78.06 436 ILE A CA 1
ATOM 3159 C C . ILE A 1 436 ? -11.693 -16.533 -1.296 1.00 78.06 436 ILE A C 1
ATOM 3161 O O . ILE A 1 436 ? -12.306 -17.502 -1.749 1.00 78.06 436 ILE A O 1
ATOM 3165 N N . THR A 1 437 ? -10.605 -16.667 -0.544 1.00 70.44 437 THR A N 1
ATOM 3166 C CA . THR A 1 437 ? -10.286 -17.959 0.061 1.00 70.44 437 THR A CA 1
ATOM 3167 C C . THR A 1 437 ? -11.384 -18.322 1.046 1.00 70.44 437 THR A C 1
ATOM 3169 O O . THR A 1 437 ? -11.940 -17.445 1.709 1.00 70.44 437 THR A O 1
ATOM 3172 N N . GLU A 1 438 ? -11.694 -19.613 1.143 1.00 59.75 438 GLU A N 1
ATOM 3173 C CA . GLU A 1 438 ? -12.459 -20.099 2.288 1.00 59.75 438 GLU A CA 1
ATOM 3174 C C . GLU A 1 438 ? -11.693 -19.702 3.562 1.00 59.75 438 GLU A C 1
ATOM 3176 O O . GLU A 1 438 ? -10.454 -19.756 3.541 1.00 59.75 438 GLU A O 1
ATOM 3181 N N . PRO A 1 439 ? -12.380 -19.268 4.634 1.00 57.56 439 PRO A N 1
ATOM 3182 C CA . PRO A 1 439 ? -11.737 -19.111 5.930 1.00 57.56 439 PRO A CA 1
ATOM 3183 C C . PRO A 1 439 ? -10.984 -20.408 6.243 1.00 57.56 439 PRO A C 1
ATOM 3185 O O . PRO A 1 439 ? -11.536 -21.504 6.084 1.00 57.56 439 PRO A O 1
ATOM 3188 N N . GLY A 1 440 ? -9.706 -20.304 6.610 1.00 54.06 440 GLY A N 1
ATOM 3189 C CA . GLY A 1 440 ? -8.991 -21.472 7.122 1.00 54.06 440 GLY A CA 1
ATOM 3190 C C . GLY A 1 440 ? -9.696 -21.979 8.387 1.00 54.06 440 GLY A C 1
ATOM 3191 O O . GLY A 1 440 ? -10.436 -21.214 9.006 1.00 54.06 440 GLY A O 1
ATOM 3192 N N . PRO A 1 441 ? -9.513 -23.250 8.789 1.00 51.97 441 PRO A N 1
ATOM 3193 C CA . PRO A 1 441 ? -10.090 -23.739 10.036 1.00 51.97 441 PRO A CA 1
ATOM 3194 C C . PRO A 1 441 ? -9.573 -22.874 11.191 1.00 51.97 441 PRO A C 1
ATOM 3196 O O . PRO A 1 441 ? -8.405 -22.971 11.567 1.00 51.97 441 PRO A O 1
ATOM 3199 N N . CYS A 1 442 ? -10.430 -22.017 11.736 1.00 58.66 442 CYS A N 1
ATOM 3200 C CA . CYS A 1 442 ? -10.171 -21.338 12.992 1.00 58.66 442 CYS A CA 1
ATOM 3201 C C . CYS A 1 442 ? -10.264 -22.417 14.072 1.00 58.66 442 CYS A C 1
ATOM 3203 O O . CYS A 1 442 ? -11.344 -22.939 14.323 1.00 58.66 442 CYS A O 1
ATOM 3205 N N . GLN A 1 443 ? -9.147 -22.800 14.701 1.00 59.28 443 GLN A N 1
ATOM 3206 C CA . GLN A 1 443 ? -9.215 -23.764 15.811 1.00 59.28 443 GLN A CA 1
ATOM 3207 C C . GLN A 1 443 ? -10.090 -23.248 16.961 1.00 59.28 443 GLN A C 1
ATOM 3209 O O . GLN A 1 443 ? -10.647 -24.056 17.700 1.00 59.28 443 GLN A O 1
ATOM 3214 N N . GLY A 1 444 ? -10.223 -21.925 17.073 1.00 60.22 444 GLY A N 1
ATOM 3215 C CA . GLY A 1 444 ? -11.136 -21.265 17.993 1.00 60.22 444 GLY A CA 1
ATOM 3216 C C . GLY A 1 444 ? -12.551 -21.023 17.471 1.00 60.22 444 GLY A C 1
ATOM 3217 O O . GLY A 1 444 ? -13.326 -20.481 18.236 1.00 60.22 444 GLY A O 1
ATOM 3218 N N . ASP A 1 445 ? -12.903 -21.356 16.222 1.00 64.81 445 ASP A N 1
ATOM 3219 C CA . ASP A 1 445 ? -14.294 -21.279 15.730 1.00 64.81 445 ASP A CA 1
ATOM 3220 C C . ASP A 1 445 ? -14.931 -22.641 15.988 1.00 64.81 445 ASP A C 1
ATOM 3222 O O . ASP A 1 445 ? -14.861 -23.577 15.192 1.00 64.81 445 ASP A O 1
ATOM 3226 N N . THR A 1 446 ? -15.441 -22.797 17.199 1.00 67.19 446 THR A N 1
ATOM 3227 C CA . THR A 1 446 ? -15.950 -24.084 17.684 1.00 67.19 446 THR A CA 1
ATOM 3228 C C . THR A 1 446 ? -17.395 -24.335 17.277 1.00 67.19 446 THR A C 1
ATOM 3230 O O . THR A 1 446 ? -17.907 -25.441 17.482 1.00 67.19 446 THR A O 1
ATOM 3233 N N . ASN A 1 447 ? -18.053 -23.327 16.700 1.00 66.38 447 ASN A N 1
ATOM 3234 C CA . ASN A 1 447 ? -19.426 -23.406 16.224 1.00 66.38 447 ASN A CA 1
ATOM 3235 C C . ASN A 1 447 ? -19.550 -23.414 14.679 1.00 66.38 447 ASN A C 1
ATOM 3237 O O . ASN A 1 447 ? -20.666 -23.595 14.178 1.00 66.38 447 ASN A O 1
ATOM 3241 N N . ASP A 1 448 ? -18.426 -23.313 13.958 1.00 65.00 448 ASP A N 1
ATOM 3242 C CA . ASP A 1 448 ? -18.295 -23.256 12.495 1.00 65.00 448 ASP A CA 1
ATOM 3243 C C . ASP A 1 448 ? -19.093 -22.095 11.849 1.00 65.00 448 ASP A C 1
ATOM 3245 O O . ASP A 1 448 ? -19.633 -22.237 10.740 1.00 65.00 448 ASP A O 1
ATOM 3249 N N . ASP A 1 449 ? -19.233 -20.951 12.526 1.00 63.19 449 ASP A N 1
ATOM 3250 C CA . ASP A 1 449 ? -19.958 -19.780 12.007 1.00 63.19 449 ASP A CA 1
ATOM 3251 C C . ASP A 1 449 ? -19.070 -18.774 11.252 1.00 63.19 449 ASP A C 1
ATOM 3253 O O . ASP A 1 449 ? -19.580 -17.854 10.595 1.00 63.19 449 ASP A O 1
ATOM 3257 N N . GLY A 1 450 ? -17.758 -19.010 11.250 1.00 56.84 450 GLY A N 1
ATOM 3258 C CA . GLY A 1 450 ? -16.753 -18.231 10.544 1.00 56.84 450 GLY A CA 1
ATOM 3259 C C . GLY A 1 450 ? -16.210 -17.037 11.329 1.00 56.84 450 GLY A C 1
ATOM 3260 O O . GLY A 1 450 ? -15.480 -16.231 10.739 1.00 56.84 450 GLY A O 1
ATOM 3261 N N . VAL A 1 451 ? -16.549 -16.882 12.612 1.00 57.50 451 VAL A N 1
ATOM 3262 C CA . VAL A 1 451 ? -15.940 -15.899 13.516 1.00 57.50 451 VAL A CA 1
ATOM 3263 C C . VAL A 1 451 ? -15.426 -16.578 14.786 1.00 57.50 451 VAL A C 1
ATOM 3265 O O . VAL A 1 451 ? -15.932 -17.603 15.198 1.00 57.50 451 VAL A O 1
ATOM 3268 N N . VAL A 1 452 ? -14.385 -16.005 15.400 1.00 63.12 452 VAL A N 1
ATOM 3269 C CA . VAL A 1 452 ? -13.962 -16.395 16.754 1.00 63.12 452 VAL A CA 1
ATOM 3270 C C . VAL A 1 452 ? -14.421 -15.315 17.702 1.00 63.12 452 VAL A C 1
ATOM 3272 O O . VAL A 1 452 ? -13.896 -14.196 17.707 1.00 63.12 452 VAL A O 1
ATOM 3275 N N . GLU A 1 453 ? -15.439 -15.642 18.478 1.00 64.44 453 GLU A N 1
ATOM 3276 C CA . GLU A 1 453 ? -16.063 -14.753 19.437 1.00 64.44 453 GLU A CA 1
ATOM 3277 C C . GLU A 1 453 ? -16.291 -15.452 20.779 1.00 64.44 453 GLU A C 1
ATOM 3279 O O . GLU A 1 453 ? -15.916 -16.599 21.009 1.00 64.44 453 GLU A O 1
ATOM 3284 N N . ILE A 1 454 ? -16.887 -14.736 21.733 1.00 65.94 454 ILE A N 1
ATOM 3285 C CA . ILE A 1 454 ? -17.127 -15.295 23.069 1.00 65.94 454 ILE A CA 1
ATOM 3286 C C . ILE A 1 454 ? -18.030 -16.539 23.028 1.00 65.94 454 ILE A C 1
ATOM 3288 O O . ILE A 1 454 ? -17.935 -17.388 23.908 1.00 65.94 454 ILE A O 1
ATOM 3292 N N . GLY A 1 455 ? -18.869 -16.663 21.991 1.00 64.88 455 GLY A N 1
ATOM 3293 C CA . GLY A 1 455 ? -19.698 -17.840 21.742 1.00 64.88 455 GLY A CA 1
ATOM 3294 C C . GLY A 1 455 ? -18.884 -19.122 21.574 1.00 64.88 455 GLY A C 1
ATOM 3295 O O . GLY A 1 455 ? -19.320 -20.175 22.034 1.00 64.88 455 GLY A O 1
ATOM 3296 N N . ASP A 1 456 ? -17.685 -19.032 21.004 1.00 70.44 456 ASP A N 1
ATOM 3297 C CA . ASP A 1 456 ? -16.797 -20.178 20.844 1.00 70.44 456 ASP A CA 1
ATOM 3298 C C . ASP A 1 456 ? -16.107 -20.581 22.141 1.00 70.44 456 ASP A C 1
ATOM 3300 O O . ASP A 1 456 ? -15.955 -21.760 22.465 1.00 70.44 456 ASP A O 1
ATOM 3304 N N . LEU A 1 457 ? -15.744 -19.579 22.943 1.00 70.25 457 LEU A N 1
ATOM 3305 C CA . LEU A 1 457 ? -15.116 -19.805 24.242 1.00 70.25 457 LEU A CA 1
ATOM 3306 C C . LEU A 1 457 ? -16.068 -20.541 25.176 1.00 70.25 457 LEU A C 1
ATOM 3308 O O . LEU A 1 457 ? -15.654 -21.435 25.910 1.00 70.25 457 LEU A O 1
ATOM 3312 N N . LEU A 1 458 ? -17.356 -20.215 25.082 1.00 69.25 458 LEU A N 1
ATOM 3313 C CA . LEU A 1 458 ? -18.409 -20.878 25.834 1.00 69.25 458 LEU A CA 1
ATOM 3314 C C . LEU A 1 458 ? -18.559 -22.354 25.452 1.00 69.25 458 LEU A C 1
ATOM 3316 O O . LEU A 1 458 ? -18.781 -23.167 26.339 1.00 69.25 458 LEU A O 1
ATOM 3320 N N . ILE A 1 459 ? -18.372 -22.737 24.185 1.00 68.62 459 ILE A N 1
ATOM 3321 C CA . ILE A 1 459 ? -18.432 -24.151 23.772 1.00 68.62 459 ILE A CA 1
ATOM 3322 C C . ILE A 1 459 ? -17.255 -24.945 24.344 1.00 68.62 459 ILE A C 1
ATOM 3324 O O . ILE A 1 459 ? -17.434 -26.096 24.755 1.00 68.62 459 ILE A O 1
ATOM 3328 N N . VAL A 1 460 ? -16.061 -24.346 24.403 1.00 66.06 460 VAL A N 1
ATOM 3329 C CA . VAL A 1 460 ? -14.889 -24.995 25.011 1.00 66.06 460 VAL A CA 1
ATOM 3330 C C . VAL A 1 460 ? -15.052 -25.129 26.522 1.00 66.06 460 VAL A C 1
ATOM 3332 O O . VAL A 1 460 ? -14.854 -26.224 27.047 1.00 66.06 460 VAL A O 1
ATOM 3335 N N . ILE A 1 461 ? -15.483 -24.061 27.202 1.00 66.38 461 ILE A N 1
ATOM 3336 C CA . ILE A 1 461 ? -15.738 -24.062 28.650 1.00 66.38 461 ILE A CA 1
ATOM 3337 C C . ILE A 1 461 ? -16.865 -25.047 29.007 1.00 66.38 461 ILE A C 1
ATOM 3339 O O . ILE A 1 461 ? -16.712 -25.842 29.934 1.00 66.38 461 ILE A O 1
ATOM 3343 N N . ASP A 1 462 ? -17.961 -25.088 28.241 1.00 68.81 462 ASP A N 1
ATOM 3344 C CA . ASP A 1 462 ? -19.047 -26.066 28.430 1.00 68.81 462 ASP A CA 1
ATOM 3345 C C . ASP A 1 462 ? -18.547 -27.514 28.262 1.00 68.81 462 ASP A C 1
ATOM 3347 O O . ASP A 1 462 ? -19.058 -28.445 28.895 1.00 68.81 462 ASP A O 1
ATOM 3351 N N . GLY A 1 463 ? -17.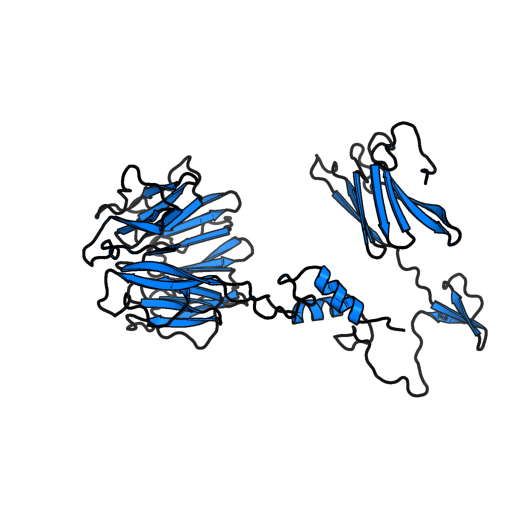522 -27.714 27.428 1.00 58.56 463 GLY A N 1
ATOM 3352 C CA . GLY A 1 463 ? -16.845 -28.992 27.217 1.00 58.56 463 GLY A CA 1
ATOM 3353 C C . GLY A 1 463 ? -15.919 -29.429 28.361 1.00 58.56 463 GLY A C 1
ATOM 3354 O O . GLY A 1 463 ? -15.567 -30.613 28.432 1.00 58.56 463 GLY A O 1
ATOM 3355 N N . TRP A 1 464 ? -15.538 -28.526 29.270 1.00 64.25 464 TRP A N 1
ATOM 3356 C CA . TRP A 1 464 ? -14.709 -28.854 30.438 1.00 64.25 464 TRP A CA 1
ATOM 3357 C C . TRP A 1 464 ? -15.485 -29.636 31.505 1.00 64.25 464 TRP A C 1
ATOM 3359 O O . TRP A 1 464 ? -14.902 -30.451 32.222 1.00 64.25 464 TRP A O 1
ATOM 3369 N N . GLY A 1 465 ? -16.812 -29.477 31.545 1.00 53.34 465 GLY A N 1
ATOM 3370 C CA . GLY A 1 465 ? -17.678 -30.148 32.511 1.00 53.34 465 GLY A CA 1
ATOM 3371 C C . GLY A 1 465 ? -17.437 -29.696 33.958 1.00 53.34 465 GLY A C 1
ATOM 3372 O O . GLY A 1 465 ? -16.707 -28.752 34.234 1.00 53.34 465 GLY A O 1
ATOM 3373 N N . PHE A 1 466 ? -18.086 -30.371 34.911 1.00 47.03 466 PHE A N 1
ATOM 3374 C CA . PHE A 1 466 ? -17.870 -30.117 36.338 1.00 47.03 466 PHE A CA 1
ATOM 3375 C C . PHE A 1 466 ? -16.647 -30.892 36.838 1.00 47.03 466 PHE A C 1
ATOM 3377 O O . PHE A 1 466 ? -16.660 -32.125 36.815 1.00 47.03 466 PHE A O 1
ATOM 3384 N N . CYS A 1 467 ? -15.640 -30.174 37.338 1.00 46.38 467 CYS A N 1
ATOM 3385 C CA . CYS A 1 467 ? -14.596 -30.741 38.190 1.00 46.38 467 CYS A CA 1
ATOM 3386 C C . CYS A 1 467 ? -15.180 -30.993 39.590 1.00 46.38 467 CYS A C 1
ATOM 3388 O O . CYS A 1 467 ? -15.683 -30.044 40.196 1.00 46.38 467 CYS A O 1
ATOM 3390 N N . PRO A 1 468 ? -15.220 -32.251 40.061 1.00 47.94 468 PRO A N 1
ATOM 3391 C CA . PRO A 1 468 ? -15.781 -32.597 41.363 1.00 47.94 468 PRO A CA 1
ATOM 3392 C C . PRO A 1 468 ? -14.919 -32.152 42.543 1.00 47.94 468 PRO A C 1
ATOM 3394 O O . PRO A 1 468 ? -13.676 -32.124 42.396 1.00 47.94 468 PRO A O 1
#

Foldseek 3Di:
DDDPPDDPQQQWQLEKEDDDQKIKIWRQRPPPRQTKIWIWGDDPVRDIDTDDIDGDPVPDRDWRWQNYWYDDPQKIKIWTCCPDPRPTDIDIDHPPPQQWFWQDDPPDTDTDHPVPRPHDTPGNDDDPPDDDDDPPQQLQPCVSPNDRDVVSLVVLVVVLDDWLAWAFWWDKAKAFDQPFPQRVDDPPDIASDKAHEQFKIWGQHSQQDIAMGGDCPFPQRVDPPDGAPDKYYAHFKIWGAHPQQDIAIGGDQPFPQRVPDPPDGAPDWYYANFKIKGAHPQQDIAIGGDCPFPQRVDDPPDGAPDKEYENFKIWGAHPVQDIFIGGDCPQPQRVPDPPARFPDKYYENFKIWTAGPQQDIAIGGDCPFPQRVPDPPDGAPDKEYAHFKIKGAHPQQDIQIGGDCVGPQRVPDPPDGAPDKYYYHGMIMGIHGPDIDDTDPSSQPCVPPSDRDVVSSVVSVVVSDDDD

Mean predicted aligned error: 16.84 Å

Solvent-accessible surface area (backbone atoms only — not comparable to full-atom values): 25244 Å² total; per-residue (Å²): 140,77,68,95,80,72,61,90,73,20,52,68,68,76,26,65,27,64,40,96,58,38,32,44,32,11,13,26,35,28,91,79,28,30,15,28,31,38,32,31,36,56,43,100,82,81,48,70,43,82,78,47,78,45,63,60,90,81,70,63,92,72,20,31,17,21,65,38,54,44,48,52,94,72,34,35,40,35,27,18,68,32,36,84,92,58,70,36,50,74,45,81,48,63,74,76,79,73,72,64,23,44,23,26,62,81,94,51,68,47,86,34,43,78,96,70,45,92,42,56,73,48,51,86,67,75,82,88,86,77,80,84,78,77,92,66,75,51,74,46,29,73,82,70,79,83,58,75,50,72,68,28,55,48,51,53,61,61,69,24,57,82,63,45,69,60,43,56,28,24,37,64,48,42,35,26,42,47,97,46,38,42,22,59,62,71,81,98,53,61,24,57,44,76,23,48,16,56,40,27,30,38,36,32,29,88,86,17,41,65,50,54,46,31,39,50,92,51,38,41,44,64,70,69,101,60,60,33,76,46,68,24,25,13,38,47,26,28,38,35,31,28,87,88,17,41,67,50,47,41,31,48,51,94,49,38,41,38,57,67,71,85,94,57,54,36,77,44,69,35,31,17,40,52,25,29,40,37,31,30,87,88,18,41,63,52,41,37,26,45,48,95,50,39,48,29,60,61,67,86,95,55,54,33,76,45,73,43,43,13,33,44,27,35,40,38,30,27,85,87,65,51,73,52,46,46,26,45,49,94,45,44,37,41,65,71,73,82,97,66,71,60,76,46,73,30,31,10,42,47,25,29,38,36,30,31,84,86,15,48,65,50,43,43,32,48,52,92,47,41,36,34,61,67,69,85,93,60,57,32,77,43,65,27,26,15,41,44,24,27,36,33,32,28,87,86,22,40,71,52,51,42,32,45,49,94,49,37,40,40,59,69,66,85,94,55,61,33,79,44,70,46,41,18,45,51,25,28,37,38,26,35,77,74,50,61,45,74,59,48,88,31,70,41,31,70,78,75,78,85,59,74,51,72,73,22,55,49,56,55,57,65,66,28,61,84,79,130

Sequence (468 aa):
LTASDGTNDDLFGNRVAIDGNTCVIGAYGTESYTGSAYIFTANGNGSWNEVAVLSDPDGERDFAFARSVAMDDGICLIGASGTNSITGNAYLYGASTVETGACCTGDDCEVSSEDNCQGDWLGADSDCSNSPCSDEPCNGDTDLNGIVDITDLLNVIEDWGDCEQPATIYAAEGWGQNDYGQSVVPVNQEFVQIAIGKEHSLGLRADGTVIAWGGNVYGAGDVPAATFTKVSAGGYHSLGLRSDGTTLAWGQNYYGQCDVPAGESFVQIVAGHAHSIGLRADGTAIGWGLNNYGQCDVPAGETFVKIVAGGYHNIGIRADGSTVAWGDNLSQQCNIPEGESFVQFDAGLRSSIGLLADGTALAWGSNTSGQCDVPVGETFVQVAAGALHSMGLRADGTVVAWGDNTWGQCDVPEDAVFDVILAGVHNSYGLTMQGITEPGPCQGDTNDDGVVEIGDLLIVIDGWGFCP